Protein AF-A6R128-F1 (afdb_monomer)

Sequence (439 aa):
MATPALLVVETSCLNAEKTLAAQFGSRGSWEQNLNLPLNFLGLQFQNGNSRIRGEGKTRGGIAIGKITCQGYKNKSSSSFSKSVNTECDLEENSDDEFLASRLLFLATYDTDLDFDKLIDNNNLGEYINNHIYRHSKRFSKARKKKLDQMDELALSETLKLMFNITNFYPHRVDAFSPSIPHILKILSRIEIPTPPLQAPVNYLINSLLNLDLEAKKSKHFGTNPLFPKFDQNCNVDKLINILDQAVAMHKPQHLESLAVPLLTLLRKIYSFAPEGPKKYMEWLLLPEDNDHDLPIGKSNTLSSRLLRLSTSPVAPSLREGISALMFELSGSDATDFVRNVGYGFAAGFLMSHDMPVPETAKEAFSTSAGGLDPNLNPITGQRWDAEPQDGGPEMTEEEKEREAERLFILFERLKATGVVDVENPVSAALQTGRFEELG

Mean predicted aligned error: 15.82 Å

Radius of gyration: 28.67 Å; Cα contacts (8 Å, |Δi|>4): 404; chains: 1; bounding box: 63×45×94 Å

pLDDT: mean 70.91, std 24.94, range [20.45, 95.81]

Structure (mmCIF, N/CA/C/O backbone):
data_AF-A6R128-F1
#
_entry.id   AF-A6R128-F1
#
loop_
_atom_site.group_PDB
_atom_site.id
_atom_site.type_symbol
_atom_site.label_atom_id
_atom_site.label_alt_id
_atom_site.label_comp_id
_atom_site.label_asym_id
_atom_site.label_entity_id
_atom_site.label_seq_id
_atom_site.pdbx_PDB_ins_code
_atom_site.Cartn_x
_atom_site.Cartn_y
_atom_site.Cartn_z
_atom_site.occupancy
_atom_site.B_iso_or_equiv
_atom_site.auth_seq_id
_atom_site.auth_comp_id
_atom_site.auth_asym_id
_atom_site.auth_atom_id
_atom_site.pdbx_PDB_model_num
ATOM 1 N N . MET A 1 1 ? 6.006 27.280 30.239 1.00 28.73 1 MET A N 1
ATOM 2 C CA . MET A 1 1 ? 6.892 26.680 31.258 1.00 28.73 1 MET A CA 1
ATOM 3 C C . MET A 1 1 ? 6.435 25.246 31.445 1.00 28.73 1 MET A C 1
ATOM 5 O O . MET A 1 1 ? 5.421 25.035 32.094 1.00 28.73 1 MET A O 1
ATOM 9 N N . ALA A 1 2 ? 7.081 24.293 30.773 1.00 24.48 2 ALA A N 1
ATOM 10 C CA . ALA A 1 2 ? 6.751 22.877 30.918 1.00 24.48 2 ALA A CA 1
ATOM 11 C C . ALA A 1 2 ? 7.174 22.403 32.317 1.00 24.48 2 ALA A C 1
ATOM 13 O O . ALA A 1 2 ? 8.259 22.744 32.790 1.00 24.48 2 ALA A O 1
ATOM 14 N N . THR A 1 3 ? 6.291 21.681 32.999 1.00 24.94 3 THR A N 1
ATOM 15 C CA . THR A 1 3 ? 6.514 21.148 34.343 1.00 24.94 3 THR A CA 1
ATOM 16 C C . THR A 1 3 ? 7.630 20.090 34.334 1.00 24.94 3 THR A C 1
ATOM 18 O O . THR A 1 3 ? 7.684 19.255 33.430 1.00 24.94 3 THR A O 1
ATOM 21 N N . PRO A 1 4 ? 8.514 20.064 35.350 1.00 25.48 4 PRO A N 1
ATOM 22 C CA . PRO A 1 4 ? 9.681 19.174 35.391 1.00 25.48 4 PRO A CA 1
ATOM 23 C C . PRO A 1 4 ? 9.334 17.675 35.461 1.00 25.48 4 PRO A C 1
ATOM 25 O O . PRO A 1 4 ? 10.193 16.846 35.189 1.00 25.48 4 PRO A O 1
ATOM 28 N N . ALA A 1 5 ? 8.083 17.310 35.766 1.00 25.89 5 ALA A N 1
ATOM 29 C CA . ALA A 1 5 ? 7.621 15.920 35.767 1.00 25.89 5 ALA A CA 1
ATOM 30 C C . ALA A 1 5 ? 7.461 15.331 34.350 1.00 25.89 5 ALA A C 1
ATOM 32 O O . ALA A 1 5 ? 7.776 14.162 34.149 1.00 25.89 5 ALA A O 1
ATOM 33 N N . LEU A 1 6 ? 7.042 16.135 33.362 1.00 25.77 6 LEU A N 1
ATOM 34 C CA . LEU A 1 6 ? 6.863 15.676 31.975 1.00 25.77 6 LEU A CA 1
ATOM 35 C C . LEU A 1 6 ? 8.216 15.341 31.322 1.00 25.77 6 LEU A C 1
ATOM 37 O O . LEU A 1 6 ? 8.382 14.289 30.713 1.00 25.77 6 LEU A O 1
ATOM 41 N N . LEU A 1 7 ? 9.215 16.195 31.568 1.00 23.88 7 LEU A N 1
ATOM 42 C CA . LEU A 1 7 ? 10.594 16.042 31.089 1.00 23.88 7 LEU A CA 1
ATOM 43 C C . LEU A 1 7 ? 11.287 14.791 31.646 1.00 23.88 7 LEU A C 1
ATOM 45 O O . LEU A 1 7 ? 12.088 14.168 30.949 1.00 23.88 7 LEU A O 1
ATOM 49 N N . VAL A 1 8 ? 10.985 14.410 32.892 1.00 24.98 8 VAL A N 1
ATOM 50 C CA . VAL A 1 8 ? 11.565 13.221 33.542 1.00 24.98 8 VAL A CA 1
ATOM 51 C C . VAL A 1 8 ? 10.933 11.930 33.011 1.00 24.98 8 VAL A C 1
ATOM 53 O O . VAL A 1 8 ? 11.635 10.928 32.860 1.00 24.98 8 VAL A O 1
ATOM 56 N N . VAL A 1 9 ? 9.640 11.945 32.670 1.00 27.66 9 VAL A N 1
ATOM 57 C CA . VAL A 1 9 ? 8.961 10.800 32.036 1.00 27.66 9 VAL A CA 1
ATOM 58 C C . VAL A 1 9 ? 9.453 10.614 30.598 1.00 27.66 9 VAL A C 1
ATOM 60 O O . VAL A 1 9 ? 9.838 9.503 30.238 1.00 27.66 9 VAL A O 1
ATOM 63 N N . GLU A 1 10 ? 9.566 11.692 29.814 1.00 27.98 10 GLU A N 1
ATOM 64 C CA . GLU A 1 10 ? 10.099 11.638 28.443 1.00 27.98 10 GLU A CA 1
ATOM 65 C C . GLU A 1 10 ? 11.535 11.098 28.391 1.00 27.98 10 GLU A C 1
ATOM 67 O O . GLU A 1 10 ? 11.833 10.212 27.591 1.00 27.98 10 GLU A O 1
ATOM 72 N N . THR A 1 11 ? 12.428 11.559 29.275 1.00 25.31 11 THR A N 1
ATOM 73 C CA . THR A 1 11 ? 13.827 11.080 29.308 1.00 25.31 11 THR A CA 1
ATOM 74 C C . THR A 1 11 ? 13.965 9.640 29.801 1.00 25.31 11 THR A C 1
ATOM 76 O O . THR A 1 11 ? 14.841 8.911 29.328 1.00 25.31 11 THR A O 1
ATOM 79 N N . SER A 1 12 ? 13.092 9.196 30.708 1.00 26.31 12 SER A N 1
ATOM 80 C CA . SER A 1 12 ? 13.072 7.808 31.186 1.00 26.31 12 SER A CA 1
ATOM 81 C C . SER A 1 12 ? 12.550 6.847 30.110 1.00 26.31 12 SER A C 1
ATOM 83 O O . SER A 1 12 ? 13.126 5.776 29.912 1.00 26.31 12 SER A O 1
ATOM 85 N N . CYS A 1 13 ? 11.520 7.252 29.359 1.00 28.39 13 CYS A N 1
ATOM 86 C CA . CYS A 1 13 ? 10.972 6.489 28.236 1.00 28.39 13 CYS A CA 1
ATOM 87 C C . CYS A 1 13 ? 11.950 6.400 27.058 1.00 28.39 13 CYS A C 1
ATOM 89 O O . CYS A 1 13 ? 12.150 5.309 26.529 1.00 28.39 13 CYS A O 1
ATOM 91 N N . LEU A 1 14 ? 12.650 7.491 26.719 1.00 29.50 14 LEU A N 1
ATOM 92 C CA . LEU A 1 14 ? 13.664 7.483 25.656 1.00 29.50 14 LEU A CA 1
ATOM 93 C C . LEU A 1 14 ? 14.822 6.516 25.961 1.00 29.50 14 LEU A C 1
ATOM 95 O O . LEU A 1 14 ? 15.385 5.890 25.062 1.00 29.50 14 LEU A O 1
ATOM 99 N N . ASN A 1 15 ? 15.198 6.393 27.237 1.00 27.67 15 ASN A N 1
ATOM 100 C CA . ASN A 1 15 ? 16.240 5.462 27.671 1.00 27.67 15 ASN A CA 1
ATOM 101 C C . ASN A 1 15 ? 15.760 4.003 27.657 1.00 27.67 15 ASN A C 1
ATOM 103 O O . ASN A 1 15 ? 16.550 3.117 27.327 1.00 27.67 15 ASN A O 1
ATOM 107 N N . ALA A 1 16 ? 14.482 3.741 27.946 1.00 31.11 16 ALA A N 1
ATOM 108 C CA . ALA A 1 16 ? 13.889 2.410 27.813 1.00 31.11 16 ALA A CA 1
ATOM 109 C C . ALA A 1 16 ? 13.797 1.971 26.339 1.00 31.11 16 ALA A C 1
ATOM 111 O O . ALA A 1 16 ? 14.206 0.858 26.012 1.00 31.11 16 ALA A O 1
ATOM 112 N N . GLU A 1 17 ? 13.376 2.864 25.437 1.00 33.59 17 GLU A N 1
ATOM 113 C CA . GLU A 1 17 ? 13.313 2.606 23.988 1.00 33.59 17 GLU A CA 1
ATOM 114 C C . GLU A 1 17 ? 14.705 2.342 23.386 1.00 33.59 17 GLU A C 1
ATOM 116 O O . GLU A 1 17 ? 14.877 1.398 22.614 1.00 33.59 17 GLU A O 1
ATOM 121 N N . LYS A 1 18 ? 15.739 3.088 23.807 1.00 33.41 18 LYS A N 1
ATOM 122 C CA . LYS A 1 18 ? 17.136 2.827 23.404 1.00 33.41 18 LYS A CA 1
ATOM 123 C C . LYS A 1 18 ? 17.682 1.499 23.935 1.00 33.41 18 LYS A C 1
ATOM 125 O O . LYS A 1 18 ? 18.452 0.838 23.243 1.00 33.41 18 LYS A O 1
ATOM 130 N N . THR A 1 19 ? 17.294 1.107 25.149 1.00 31.73 19 THR A N 1
ATOM 131 C CA . THR A 1 19 ? 17.740 -0.152 25.771 1.00 31.73 19 THR A CA 1
ATOM 132 C C . THR A 1 19 ? 17.077 -1.363 25.108 1.00 31.73 19 THR A C 1
ATOM 134 O O . THR A 1 19 ? 17.749 -2.362 24.854 1.00 31.73 19 THR A O 1
ATOM 137 N N . LEU A 1 20 ? 15.796 -1.246 24.746 1.00 34.72 20 LEU A N 1
ATOM 138 C CA . LEU A 1 20 ? 15.064 -2.251 23.974 1.00 34.72 20 LEU A CA 1
ATOM 139 C C . LEU A 1 20 ? 15.646 -2.395 22.561 1.00 34.72 20 LEU A C 1
ATOM 141 O O . LEU A 1 20 ? 15.993 -3.503 22.160 1.00 34.72 20 LEU A O 1
ATOM 145 N N . ALA A 1 21 ? 15.885 -1.292 21.842 1.00 35.59 21 ALA A N 1
ATOM 146 C CA . ALA A 1 21 ? 16.513 -1.326 20.516 1.00 35.59 21 ALA A CA 1
ATOM 147 C C . ALA A 1 21 ? 17.916 -1.970 20.519 1.00 35.59 21 ALA A C 1
ATOM 149 O O . ALA A 1 21 ? 18.265 -2.705 19.594 1.00 35.59 21 ALA A O 1
ATOM 150 N N . ALA A 1 22 ? 18.705 -1.759 21.580 1.00 32.47 22 ALA A N 1
ATOM 151 C CA . ALA A 1 22 ? 20.011 -2.400 21.751 1.00 32.47 22 ALA A CA 1
ATOM 152 C C . ALA A 1 22 ? 19.918 -3.914 22.036 1.00 32.47 22 ALA A C 1
ATOM 154 O O . ALA A 1 22 ? 20.815 -4.663 21.648 1.00 32.47 22 ALA A O 1
ATOM 155 N N . GLN A 1 23 ? 18.844 -4.384 22.683 1.00 32.78 23 GLN A N 1
ATOM 156 C CA . GLN A 1 23 ? 18.596 -5.816 22.891 1.00 32.78 23 GLN A CA 1
ATOM 157 C C . GLN A 1 23 ? 18.095 -6.517 21.618 1.00 32.78 23 GLN A C 1
ATOM 159 O O . GLN A 1 23 ? 18.513 -7.646 21.352 1.00 32.78 23 GLN A O 1
ATOM 164 N N . PHE A 1 24 ? 17.283 -5.843 20.795 1.00 36.78 24 PHE A N 1
ATOM 165 C CA . PHE A 1 24 ? 16.797 -6.382 19.516 1.00 36.78 24 PHE A CA 1
ATOM 166 C C . PHE A 1 24 ? 17.908 -6.565 18.470 1.00 36.78 24 PHE A C 1
ATOM 168 O O . PHE A 1 24 ? 17.857 -7.516 17.697 1.00 36.78 24 PHE A O 1
ATOM 175 N N . GLY A 1 25 ? 18.964 -5.744 18.494 1.00 32.34 25 GLY A N 1
ATOM 176 C CA . GLY A 1 25 ? 20.127 -5.915 17.611 1.00 32.34 25 GLY A CA 1
ATOM 177 C C . GLY A 1 25 ? 20.997 -7.151 17.899 1.00 32.34 25 GLY A C 1
ATOM 178 O O . GLY A 1 25 ? 21.885 -7.458 17.111 1.00 32.34 25 GLY A O 1
ATOM 179 N N . SER A 1 26 ? 20.772 -7.861 19.013 1.00 32.38 26 SER A N 1
ATOM 180 C CA . SER A 1 26 ? 21.673 -8.921 19.504 1.00 32.38 26 SER A CA 1
ATOM 181 C C . SER A 1 26 ? 21.078 -10.340 19.453 1.00 32.38 26 SER A C 1
ATOM 183 O O . SER A 1 26 ? 21.751 -11.309 19.802 1.00 32.38 26 SER A O 1
ATOM 185 N N . ARG A 1 27 ? 19.825 -10.511 19.006 1.00 29.50 27 ARG A N 1
ATOM 186 C CA . ARG A 1 27 ? 19.181 -11.833 18.882 1.00 29.50 27 ARG A CA 1
ATOM 187 C C . ARG A 1 27 ? 18.685 -12.080 17.458 1.00 29.50 27 ARG A C 1
ATOM 189 O O . ARG A 1 27 ? 17.512 -11.901 17.155 1.00 29.50 27 ARG A O 1
ATOM 196 N N . GLY A 1 28 ? 19.595 -12.529 16.596 1.00 30.67 28 GLY A N 1
ATOM 197 C CA . GLY A 1 28 ? 19.246 -13.102 15.297 1.00 30.67 28 GLY A CA 1
ATOM 198 C C . GLY A 1 28 ? 18.570 -14.458 15.484 1.00 30.67 28 GLY A C 1
ATOM 199 O O . GLY A 1 28 ? 19.229 -15.390 15.930 1.00 30.67 28 GLY A O 1
ATOM 200 N N . SER A 1 29 ? 17.263 -14.542 15.212 1.00 25.16 29 SER A N 1
ATOM 201 C CA . SER A 1 29 ? 16.535 -15.785 14.887 1.00 25.16 29 SER A CA 1
ATOM 202 C C . SER A 1 29 ? 15.031 -15.520 14.666 1.00 25.16 29 SER A C 1
ATOM 204 O O . SER A 1 29 ? 14.210 -16.180 15.290 1.00 25.16 29 SER A O 1
ATOM 206 N N . TRP A 1 30 ? 14.635 -14.571 13.809 1.00 27.30 30 TRP A N 1
ATOM 207 C CA . TRP A 1 30 ? 13.230 -14.436 13.369 1.00 27.30 30 TRP A CA 1
ATOM 208 C C . TRP A 1 30 ? 13.165 -13.852 11.947 1.00 27.30 30 TRP A C 1
ATOM 210 O O . TRP A 1 30 ? 12.734 -12.725 11.752 1.00 27.30 30 TRP A O 1
ATOM 220 N N . GLU A 1 31 ? 13.637 -14.611 10.953 1.00 26.27 31 GLU A N 1
ATOM 221 C CA . GLU A 1 31 ? 13.641 -14.211 9.529 1.00 26.27 31 GLU A CA 1
ATOM 222 C C . GLU A 1 31 ? 12.598 -14.944 8.662 1.00 26.27 31 GLU A C 1
ATOM 224 O O . GLU A 1 31 ? 12.635 -14.819 7.444 1.00 26.27 31 GLU A O 1
ATOM 229 N N . GLN A 1 32 ? 11.653 -15.712 9.224 1.00 26.89 32 GLN A N 1
ATOM 230 C CA . GLN A 1 32 ? 10.833 -16.612 8.388 1.00 26.89 32 GLN A CA 1
ATOM 231 C C . GLN A 1 32 ? 9.315 -16.439 8.378 1.00 26.89 32 GLN A C 1
ATOM 233 O O . GLN A 1 32 ? 8.672 -17.187 7.657 1.00 26.89 32 GLN A O 1
ATOM 238 N N . ASN A 1 33 ? 8.706 -15.452 9.038 1.00 24.78 33 ASN A N 1
ATOM 239 C CA . ASN A 1 33 ? 7.293 -15.143 8.770 1.00 24.78 33 ASN A CA 1
ATOM 240 C C . ASN A 1 33 ? 7.016 -13.648 8.983 1.00 24.78 33 ASN A C 1
ATOM 242 O O . ASN A 1 33 ? 7.083 -13.169 10.109 1.00 24.78 33 ASN A O 1
ATOM 246 N N . LEU A 1 34 ? 6.693 -12.953 7.883 1.00 29.05 34 LEU A N 1
ATOM 247 C CA . LEU A 1 34 ? 6.362 -11.522 7.759 1.00 29.05 34 LEU A CA 1
ATOM 248 C C . LEU A 1 34 ? 7.532 -10.547 8.020 1.00 29.05 34 LEU A C 1
ATOM 250 O O . LEU A 1 34 ? 7.770 -10.100 9.138 1.00 29.05 34 LEU A O 1
ATOM 254 N N . ASN A 1 35 ? 8.209 -10.149 6.934 1.00 27.20 35 ASN A N 1
ATOM 255 C CA . ASN A 1 35 ? 9.138 -9.011 6.874 1.00 27.20 35 ASN A CA 1
ATOM 256 C C . ASN A 1 35 ? 8.401 -7.686 7.172 1.00 27.20 35 ASN A C 1
ATOM 258 O O . ASN A 1 35 ? 7.983 -6.972 6.261 1.00 27.20 35 ASN A O 1
ATOM 262 N N . LEU A 1 36 ? 8.233 -7.347 8.452 1.00 33.31 36 LEU A N 1
ATOM 263 C CA . LEU A 1 36 ? 7.831 -6.011 8.902 1.00 33.31 36 LEU A CA 1
ATOM 264 C C . LEU A 1 36 ? 9.072 -5.264 9.426 1.00 33.31 36 LEU A C 1
ATOM 266 O O . LEU A 1 36 ? 9.767 -5.786 10.298 1.00 33.31 36 LEU A O 1
ATOM 270 N N . PRO A 1 37 ? 9.387 -4.053 8.927 1.00 31.30 37 PRO A N 1
ATOM 271 C CA . PRO A 1 37 ? 10.590 -3.343 9.342 1.00 31.30 37 PRO A CA 1
ATOM 272 C C . PRO A 1 37 ? 10.504 -2.869 10.804 1.00 31.30 37 PRO A C 1
ATOM 274 O O . PRO A 1 37 ? 9.494 -2.320 11.244 1.00 31.30 37 PRO A O 1
ATOM 277 N N . LEU A 1 38 ? 11.630 -2.992 11.518 1.00 31.52 38 LEU A N 1
ATOM 278 C CA . LEU A 1 38 ? 11.918 -2.562 12.904 1.00 31.52 38 LEU A CA 1
ATOM 279 C C . LEU A 1 38 ? 11.639 -1.071 13.227 1.00 31.52 38 LEU A C 1
ATOM 281 O O . LEU A 1 38 ? 11.854 -0.624 14.354 1.00 31.52 38 LEU A O 1
ATOM 285 N N . ASN A 1 39 ? 11.118 -0.287 12.280 1.00 37.28 39 ASN A N 1
ATOM 286 C CA . ASN A 1 39 ? 10.825 1.141 12.445 1.00 37.28 39 ASN A CA 1
ATOM 287 C C . ASN A 1 39 ? 9.530 1.440 13.218 1.00 37.28 39 ASN A C 1
ATOM 289 O O . ASN A 1 39 ? 9.196 2.607 13.419 1.00 37.28 39 ASN A O 1
ATOM 293 N N . PHE A 1 40 ? 8.852 0.412 13.741 1.00 35.41 40 PHE A N 1
ATOM 294 C CA . PHE A 1 40 ? 7.730 0.559 14.678 1.00 35.41 40 PHE A CA 1
ATOM 295 C C . PHE A 1 40 ? 8.107 1.331 15.966 1.00 35.41 40 PHE A C 1
ATOM 297 O O . PHE A 1 40 ? 7.228 1.824 16.668 1.00 35.41 40 PHE A O 1
ATOM 304 N N . LEU A 1 41 ? 9.409 1.484 16.248 1.00 32.06 41 LEU A N 1
ATOM 305 C CA . LEU A 1 41 ? 9.954 2.159 17.433 1.00 32.06 41 LEU A CA 1
ATOM 306 C C . LEU A 1 41 ? 10.404 3.620 17.222 1.00 32.06 41 LEU A C 1
ATOM 308 O O . LEU A 1 41 ? 10.881 4.231 18.169 1.00 32.06 41 LEU A O 1
ATOM 312 N N . GLY A 1 42 ? 10.272 4.218 16.030 1.00 27.17 42 GLY A N 1
ATOM 313 C CA . GLY A 1 42 ? 10.522 5.663 15.852 1.00 27.17 42 GLY A CA 1
ATOM 314 C C . GLY A 1 42 ? 11.944 6.161 16.184 1.00 27.17 42 GLY A C 1
ATOM 315 O O . GLY A 1 42 ? 12.126 7.339 16.483 1.00 27.17 42 GLY A O 1
ATOM 316 N N . LEU A 1 43 ? 12.970 5.307 16.129 1.00 26.19 43 LEU A N 1
ATOM 317 C CA . LEU A 1 43 ? 14.351 5.689 16.452 1.00 26.19 43 LEU A CA 1
ATOM 318 C C . LEU A 1 43 ? 15.136 6.097 15.191 1.00 26.19 43 LEU A C 1
ATOM 320 O O . LEU A 1 43 ? 15.704 5.255 14.501 1.00 26.19 43 LEU A O 1
ATOM 324 N N . GLN A 1 44 ? 15.233 7.402 14.908 1.00 24.20 44 GLN A N 1
ATOM 325 C CA . GLN A 1 44 ? 16.277 7.943 14.024 1.00 24.20 44 GLN A CA 1
ATOM 326 C C . GLN A 1 44 ? 17.576 8.136 14.824 1.00 24.20 44 GLN A C 1
ATOM 328 O O . GLN A 1 44 ? 17.693 9.059 15.630 1.00 24.20 44 GLN A O 1
ATOM 333 N N . PHE A 1 45 ? 18.580 7.285 14.599 1.00 23.44 45 PHE A N 1
ATOM 334 C CA . PHE A 1 45 ? 19.926 7.489 15.144 1.00 23.44 45 PHE A CA 1
ATOM 335 C C . PHE A 1 45 ? 20.723 8.459 14.255 1.00 23.44 45 PHE A C 1
ATOM 337 O O . PHE A 1 45 ? 21.092 8.123 13.132 1.00 23.44 45 PHE A O 1
ATOM 344 N N . GLN A 1 46 ? 21.036 9.657 14.763 1.00 23.77 46 GLN A N 1
ATOM 345 C CA . GLN A 1 46 ? 22.120 10.486 14.226 1.00 23.77 46 GLN A CA 1
ATOM 346 C C . GLN A 1 46 ? 23.435 10.102 14.916 1.00 23.77 46 GLN A C 1
ATOM 348 O O . GLN A 1 46 ? 23.574 10.237 16.132 1.00 23.77 46 GLN A O 1
ATOM 353 N N . ASN A 1 47 ? 24.410 9.625 14.139 1.00 23.59 47 ASN A N 1
ATOM 354 C CA . ASN A 1 47 ? 25.757 9.322 14.622 1.00 23.59 47 ASN A CA 1
ATOM 355 C C . ASN A 1 47 ? 26.518 10.620 14.941 1.00 23.59 47 ASN A C 1
ATOM 357 O O . ASN A 1 47 ? 27.119 11.237 14.065 1.00 23.59 47 ASN A O 1
ATOM 361 N N . GLY A 1 48 ? 26.498 11.020 16.213 1.00 23.58 48 GLY A N 1
ATOM 362 C CA . GLY A 1 48 ? 27.328 12.083 16.774 1.00 23.58 48 GLY A CA 1
ATOM 363 C C . GLY A 1 48 ? 28.398 11.495 17.689 1.00 23.58 48 GLY A C 1
ATOM 364 O O . GLY A 1 48 ? 28.109 11.028 18.785 1.00 23.58 48 GLY A O 1
ATOM 365 N N . ASN A 1 49 ? 29.637 11.503 17.214 1.00 26.23 49 ASN A N 1
ATOM 366 C CA . ASN A 1 49 ? 30.820 10.978 17.883 1.00 26.23 49 ASN A CA 1
ATOM 367 C C . ASN A 1 49 ? 31.178 11.845 19.110 1.00 26.23 49 ASN A C 1
ATOM 369 O O . ASN A 1 49 ? 31.657 12.967 18.948 1.00 26.23 49 ASN A O 1
ATOM 373 N N . SER A 1 50 ? 30.990 11.352 20.337 1.00 24.20 50 SER A N 1
ATOM 374 C CA . SER A 1 50 ? 31.621 11.951 21.520 1.00 24.20 50 SER A CA 1
ATOM 375 C C . SER A 1 50 ? 32.021 10.893 22.551 1.00 24.20 50 SER A C 1
ATOM 377 O O . SER A 1 50 ? 31.242 10.104 23.076 1.00 24.20 50 SER A O 1
ATOM 379 N N . ARG A 1 51 ? 33.332 10.866 22.771 1.00 21.78 51 ARG A N 1
ATOM 380 C CA . ARG A 1 51 ? 34.116 9.933 23.574 1.00 21.78 51 ARG A CA 1
ATOM 381 C C . ARG A 1 51 ? 34.157 10.448 25.012 1.00 21.78 51 ARG A C 1
ATOM 383 O O . ARG A 1 51 ? 34.663 11.545 25.227 1.00 21.78 51 ARG A O 1
ATOM 390 N N . ILE A 1 52 ? 33.721 9.658 25.994 1.00 23.23 52 ILE A N 1
ATOM 391 C CA . ILE A 1 52 ? 34.053 9.895 27.409 1.00 23.23 52 ILE A CA 1
ATOM 392 C C . ILE A 1 52 ? 34.692 8.629 27.987 1.00 23.23 52 ILE A C 1
ATOM 394 O O . ILE A 1 52 ? 34.107 7.550 27.990 1.00 23.23 52 ILE A O 1
ATOM 398 N N . ARG A 1 53 ? 35.948 8.789 28.417 1.00 20.45 53 ARG A N 1
ATOM 399 C CA . ARG A 1 53 ? 36.776 7.828 29.157 1.00 20.45 53 ARG A CA 1
ATOM 400 C C . ARG A 1 53 ? 36.371 7.818 30.634 1.00 20.45 53 ARG A C 1
ATOM 402 O O . ARG A 1 53 ? 36.201 8.884 31.216 1.00 20.45 53 ARG A O 1
ATOM 409 N N . GLY A 1 54 ? 36.370 6.636 31.244 1.00 22.95 54 GLY A N 1
ATOM 410 C CA . GLY A 1 54 ? 36.368 6.438 32.694 1.00 22.95 54 GLY A CA 1
ATOM 411 C C . GLY A 1 54 ? 36.670 4.977 33.024 1.00 22.95 54 GLY A C 1
ATOM 412 O O . GLY A 1 54 ? 35.862 4.100 32.744 1.00 22.95 54 GLY A O 1
ATOM 413 N N . GLU A 1 55 ? 37.873 4.727 33.533 1.00 22.81 55 GLU A N 1
ATOM 414 C CA . GLU A 1 55 ? 38.444 3.422 33.883 1.00 22.81 55 GLU A CA 1
ATOM 415 C C . GLU A 1 55 ? 37.786 2.798 35.129 1.00 22.81 55 GLU A C 1
ATOM 417 O O . GLU A 1 55 ? 37.452 3.503 36.079 1.00 22.81 55 GLU A O 1
ATOM 422 N N . GLY A 1 56 ? 37.669 1.464 35.176 1.00 24.38 56 GLY A N 1
ATOM 423 C CA . GLY A 1 56 ? 37.262 0.738 36.386 1.00 24.38 56 GLY A CA 1
ATOM 424 C C . GLY A 1 56 ? 37.084 -0.767 36.166 1.00 24.38 56 GLY A C 1
ATOM 425 O O . GLY A 1 56 ? 36.297 -1.190 35.331 1.00 24.38 56 GLY A O 1
ATOM 426 N N . LYS A 1 57 ? 37.856 -1.570 36.904 1.00 23.25 57 LYS A N 1
ATOM 427 C CA . LYS A 1 57 ? 38.029 -3.031 36.792 1.00 23.25 57 LYS A CA 1
ATOM 428 C C . LYS A 1 57 ? 36.751 -3.869 36.981 1.00 23.25 57 LYS A C 1
ATOM 430 O O . LYS A 1 57 ? 35.825 -3.514 37.697 1.00 23.25 57 LYS A O 1
ATOM 435 N N . THR A 1 58 ? 36.802 -5.052 36.376 1.00 33.94 58 THR A N 1
ATOM 436 C CA . THR A 1 58 ? 35.830 -6.151 36.324 1.00 33.94 58 THR A CA 1
ATOM 437 C C . THR A 1 58 ? 35.447 -6.776 37.674 1.00 33.94 58 THR A C 1
ATOM 439 O O . THR A 1 58 ? 36.312 -7.240 38.413 1.00 33.94 58 THR A O 1
ATOM 442 N N . ARG A 1 59 ? 34.130 -6.891 37.921 1.00 28.53 59 ARG A N 1
ATOM 443 C CA . ARG A 1 59 ? 33.358 -8.058 38.429 1.00 28.53 59 ARG A CA 1
ATOM 444 C C . ARG A 1 59 ? 32.025 -7.562 39.007 1.00 28.53 59 ARG A C 1
ATOM 446 O O . ARG A 1 59 ? 32.025 -6.822 39.981 1.00 28.53 59 ARG A O 1
ATOM 453 N N . GLY A 1 60 ? 30.900 -8.020 38.465 1.00 23.16 60 GLY A N 1
ATOM 454 C CA . GLY A 1 60 ? 29.592 -7.802 39.087 1.00 23.16 60 GLY A CA 1
ATOM 455 C C . GLY A 1 60 ? 28.448 -8.073 38.123 1.00 23.16 60 GLY A C 1
ATOM 456 O O . GLY A 1 60 ? 28.341 -7.405 37.100 1.00 23.16 60 GLY A O 1
ATOM 457 N N . GLY A 1 61 ? 27.609 -9.061 38.442 1.00 26.92 61 GLY A N 1
ATOM 458 C CA . GLY A 1 61 ? 26.322 -9.235 37.779 1.00 26.92 61 GLY A CA 1
ATOM 459 C C . GLY A 1 61 ? 25.520 -7.943 37.894 1.00 26.92 61 GLY A C 1
ATOM 460 O O . GLY A 1 61 ? 25.382 -7.388 38.984 1.00 26.92 61 GLY A O 1
ATOM 461 N N . ILE A 1 62 ? 25.034 -7.439 36.764 1.00 22.67 62 ILE A N 1
ATOM 462 C CA . ILE A 1 62 ? 24.207 -6.239 36.743 1.00 22.67 62 ILE A CA 1
ATOM 463 C C . ILE A 1 62 ? 22.787 -6.684 37.075 1.00 22.67 62 ILE A C 1
ATOM 465 O O . ILE A 1 62 ? 22.109 -7.330 36.278 1.00 22.67 62 ILE A O 1
ATOM 469 N N . ALA A 1 63 ? 22.380 -6.378 38.304 1.00 22.28 63 ALA A N 1
ATOM 470 C CA . ALA A 1 63 ? 21.009 -6.480 38.758 1.00 22.28 63 ALA A CA 1
ATOM 471 C C . ALA A 1 63 ? 20.110 -5.662 37.822 1.00 22.28 63 ALA A C 1
ATOM 473 O O . ALA A 1 63 ? 20.294 -4.454 37.673 1.00 22.28 63 ALA A O 1
ATOM 474 N N . ILE A 1 64 ? 19.126 -6.322 37.211 1.00 24.17 64 ILE A N 1
ATOM 475 C CA . ILE A 1 64 ? 18.005 -5.645 36.563 1.00 24.17 64 ILE A CA 1
ATOM 476 C C . ILE A 1 64 ? 17.234 -4.962 37.693 1.00 24.17 64 ILE A C 1
ATOM 478 O O . ILE A 1 64 ? 16.538 -5.608 38.480 1.00 24.17 64 ILE A O 1
ATOM 482 N N . GLY A 1 65 ? 17.460 -3.659 37.842 1.00 21.34 65 GLY A N 1
ATOM 483 C CA . GLY A 1 65 ? 16.772 -2.836 38.820 1.00 21.34 65 GLY A CA 1
ATOM 484 C C . GLY A 1 65 ? 15.272 -2.927 38.581 1.00 21.34 65 GLY A C 1
ATOM 485 O O . GLY A 1 65 ? 14.784 -2.556 37.516 1.00 21.34 65 GLY A O 1
ATOM 486 N N . LYS A 1 66 ? 14.544 -3.430 39.583 1.00 21.50 66 LYS A N 1
ATOM 487 C CA . LYS A 1 66 ? 13.093 -3.277 39.678 1.00 21.50 66 LYS A CA 1
ATOM 488 C C . LYS A 1 66 ? 12.761 -1.809 39.426 1.00 21.50 66 LYS A C 1
ATOM 490 O O . LYS A 1 66 ? 13.151 -0.953 40.219 1.00 21.50 66 LYS A O 1
ATOM 495 N N . ILE A 1 67 ? 11.998 -1.533 38.374 1.00 24.52 67 ILE A N 1
ATOM 496 C CA . ILE A 1 67 ? 11.266 -0.277 38.254 1.00 24.52 67 ILE A CA 1
ATOM 497 C C . ILE A 1 67 ? 10.172 -0.338 39.322 1.00 24.52 67 ILE A C 1
ATOM 499 O O . ILE A 1 67 ? 9.058 -0.798 39.095 1.00 24.52 67 ILE A O 1
ATOM 503 N N . THR A 1 68 ? 10.514 0.037 40.552 1.00 20.97 68 THR A N 1
ATOM 504 C CA . THR A 1 68 ? 9.516 0.350 41.566 1.00 20.97 68 THR A CA 1
ATOM 505 C C . THR A 1 68 ? 8.993 1.741 41.259 1.00 20.97 68 THR A C 1
ATOM 507 O O . THR A 1 68 ? 9.627 2.733 41.613 1.00 20.97 68 THR A O 1
ATOM 510 N N . CYS A 1 69 ? 7.827 1.818 40.616 1.00 24.20 69 CYS A N 1
ATOM 511 C CA . CYS A 1 69 ? 7.000 3.017 40.640 1.00 24.20 69 CYS A CA 1
ATOM 512 C C . CYS A 1 69 ? 6.633 3.300 42.103 1.00 24.20 69 CYS A C 1
ATOM 514 O O . CYS A 1 69 ? 5.713 2.705 42.669 1.00 24.20 69 CYS A O 1
ATOM 516 N N . GLN A 1 70 ? 7.407 4.171 42.745 1.00 24.34 70 GLN A N 1
ATOM 517 C CA . GLN A 1 70 ? 7.164 4.654 44.099 1.00 24.34 70 GLN A CA 1
ATOM 518 C C . GLN A 1 70 ? 5.924 5.558 44.064 1.00 24.34 70 GLN A C 1
ATOM 520 O O . GLN A 1 70 ? 6.006 6.770 43.925 1.00 24.34 70 GLN A O 1
ATOM 525 N N . GLY A 1 71 ? 4.753 4.922 44.107 1.00 26.91 71 GLY A N 1
ATOM 526 C CA . GLY A 1 71 ? 3.448 5.580 44.045 1.00 26.91 71 GLY A CA 1
ATOM 527 C C . GLY A 1 71 ? 2.265 4.610 44.035 1.00 26.91 71 GLY A C 1
ATOM 528 O O . GLY A 1 71 ? 1.223 4.930 44.591 1.00 26.91 71 GLY A O 1
ATOM 529 N N . TYR A 1 72 ? 2.438 3.385 43.529 1.00 25.95 72 TYR A N 1
ATOM 530 C CA . TYR A 1 72 ? 1.404 2.345 43.574 1.00 25.95 72 TYR A CA 1
ATOM 531 C C . TYR A 1 72 ? 1.957 1.093 44.258 1.00 25.95 72 TYR A C 1
ATOM 533 O O . TYR A 1 72 ? 2.565 0.222 43.641 1.00 25.95 72 TYR A O 1
ATOM 541 N N . LYS A 1 73 ? 1.778 1.015 45.582 1.00 24.83 73 LYS A N 1
ATOM 542 C CA . LYS A 1 73 ? 2.071 -0.201 46.351 1.00 24.83 73 LYS A CA 1
ATOM 543 C C . LYS A 1 73 ? 1.163 -1.339 45.870 1.00 24.83 73 LYS A C 1
ATOM 545 O O . LYS A 1 73 ? -0.054 -1.197 45.916 1.00 24.83 73 LYS A O 1
ATOM 550 N N . ASN A 1 74 ? 1.791 -2.444 45.458 1.00 29.06 74 ASN A N 1
ATOM 551 C CA . ASN A 1 74 ? 1.273 -3.813 45.344 1.00 29.06 74 ASN A CA 1
ATOM 552 C C . ASN A 1 74 ? -0.254 -3.942 45.281 1.00 29.06 74 ASN A C 1
ATOM 554 O O . ASN A 1 74 ? -0.912 -4.235 46.280 1.00 29.06 74 ASN A O 1
ATOM 558 N N . LYS A 1 75 ? -0.799 -3.804 44.076 1.00 25.28 75 LYS A N 1
ATOM 559 C CA . LYS A 1 75 ? -2.133 -4.290 43.743 1.00 25.28 75 LYS A CA 1
ATOM 560 C C . LYS A 1 75 ? -1.958 -5.558 42.903 1.00 25.28 75 LYS A C 1
ATOM 562 O O . LYS A 1 75 ? -1.250 -5.547 41.903 1.00 25.28 75 LYS A O 1
ATOM 567 N N . SER A 1 76 ? -2.516 -6.675 43.374 1.00 25.00 76 SER A N 1
ATOM 568 C CA . SER A 1 76 ? -2.489 -7.969 42.679 1.00 25.00 76 SER A CA 1
ATOM 569 C C . SER A 1 76 ? -3.084 -7.839 41.270 1.00 25.00 76 SER A C 1
ATOM 571 O O . SER A 1 76 ? -3.896 -6.948 41.024 1.00 25.00 76 SER A O 1
ATOM 573 N N . SER A 1 77 ? -2.741 -8.732 40.343 1.00 29.34 77 SER A N 1
ATOM 574 C CA . SER A 1 77 ? -3.277 -8.769 38.965 1.00 29.34 77 SER A CA 1
ATOM 575 C C . SER A 1 77 ? -4.818 -8.712 38.888 1.00 29.34 77 SER A C 1
ATOM 577 O O . SER A 1 77 ? -5.384 -8.148 37.951 1.00 29.34 77 SER A O 1
ATOM 579 N N . SER A 1 78 ? -5.516 -9.185 39.928 1.00 26.14 78 SER A N 1
ATOM 580 C CA . SER A 1 78 ? -6.980 -9.063 40.083 1.00 26.14 78 SER A CA 1
ATOM 581 C C . SER A 1 78 ? -7.491 -7.638 40.352 1.00 26.14 78 SER A C 1
ATOM 583 O O . SER A 1 78 ? -8.664 -7.335 40.163 1.00 26.14 78 SER A O 1
ATOM 585 N N . SER A 1 79 ? -6.621 -6.754 40.835 1.00 25.95 79 SER A N 1
ATOM 586 C CA . SER A 1 79 ? -6.949 -5.370 41.177 1.00 25.95 79 SER A CA 1
ATOM 587 C C . SER A 1 79 ? -6.580 -4.371 40.089 1.00 25.95 79 SER A C 1
ATOM 589 O O . SER A 1 79 ? -7.211 -3.326 40.066 1.00 25.95 79 SER A O 1
ATOM 591 N N . PHE A 1 80 ? -5.672 -4.716 39.164 1.00 32.06 80 PHE A N 1
ATOM 592 C CA . PHE A 1 80 ? -5.483 -3.978 37.907 1.00 32.06 80 PHE A CA 1
ATOM 593 C C . PHE A 1 80 ? -6.696 -4.168 36.983 1.00 32.06 80 PHE A C 1
ATOM 595 O O . PHE A 1 80 ? -7.268 -3.199 36.498 1.00 32.06 80 PHE A O 1
ATOM 602 N N . SER A 1 81 ? -7.174 -5.412 36.855 1.00 27.98 81 SER A N 1
ATOM 603 C CA . SER A 1 81 ? -8.416 -5.747 36.139 1.00 27.98 81 SER A CA 1
ATOM 604 C C . SER A 1 81 ? -9.672 -5.163 36.798 1.00 27.98 81 SER A C 1
ATOM 606 O O . SER A 1 81 ? -10.591 -4.758 36.095 1.00 27.98 81 SER A O 1
ATOM 608 N N . LYS A 1 82 ? -9.716 -5.053 38.136 1.00 27.56 82 LYS A N 1
ATOM 609 C CA . LYS A 1 82 ? -10.815 -4.359 38.833 1.00 27.56 82 LYS A CA 1
ATOM 610 C C . LYS A 1 82 ? -10.745 -2.835 38.744 1.00 27.56 82 LYS A C 1
ATOM 612 O O . LYS A 1 82 ? -11.802 -2.228 38.677 1.00 27.56 82 LYS A O 1
ATOM 617 N N . SER A 1 83 ? -9.563 -2.213 38.706 1.00 30.16 83 SER A N 1
ATOM 618 C CA . SER A 1 83 ? -9.458 -0.756 38.501 1.00 30.16 83 SER A CA 1
ATOM 619 C C . SER A 1 83 ? -9.831 -0.306 37.087 1.00 30.16 83 SER A C 1
ATOM 621 O O . SER A 1 83 ? -10.111 0.867 36.900 1.00 30.16 83 SER A O 1
ATOM 623 N N . VAL A 1 84 ? -9.877 -1.229 36.121 1.00 35.66 84 VAL A N 1
ATOM 624 C CA . VAL A 1 84 ? -10.447 -0.994 34.782 1.00 35.66 84 VAL A CA 1
ATOM 625 C C . VAL A 1 84 ? -11.984 -1.145 34.780 1.00 35.66 84 VAL A C 1
ATOM 627 O O . VAL A 1 84 ? -12.642 -0.689 33.857 1.00 35.66 84 VAL A O 1
ATOM 630 N N . ASN A 1 85 ? -12.579 -1.752 35.817 1.00 31.56 85 ASN A N 1
ATOM 631 C CA . ASN A 1 85 ? -13.975 -2.220 35.817 1.00 31.56 85 ASN A CA 1
ATOM 632 C C . ASN A 1 85 ? -14.940 -1.449 36.733 1.00 31.56 85 ASN A C 1
ATOM 634 O O . ASN A 1 85 ? -16.070 -1.894 36.932 1.00 31.56 85 ASN A O 1
ATOM 638 N N . THR A 1 86 ? -14.547 -0.311 37.295 1.00 28.20 86 THR A N 1
ATOM 639 C CA . THR A 1 86 ? -15.457 0.532 38.086 1.00 28.20 86 THR A CA 1
ATOM 640 C C . THR A 1 86 ? -15.416 1.952 37.550 1.00 28.20 86 THR A C 1
ATOM 642 O O . THR A 1 86 ? -14.380 2.596 37.658 1.00 28.20 86 THR A O 1
ATOM 645 N N . GLU A 1 87 ? -16.549 2.382 36.985 1.00 32.47 87 GLU A N 1
ATOM 646 C CA . GLU A 1 87 ? -16.832 3.732 36.467 1.00 32.47 87 GLU A CA 1
ATOM 647 C C . GLU A 1 87 ? -16.005 4.147 35.239 1.00 32.47 87 GLU A C 1
ATOM 649 O O . GLU A 1 87 ? -15.254 5.113 35.255 1.00 32.47 87 GLU A O 1
ATOM 654 N N . CYS A 1 88 ? -16.209 3.444 34.123 1.00 38.91 88 CYS A N 1
ATOM 655 C CA . CYS A 1 88 ? -15.966 4.001 32.790 1.00 38.91 88 CY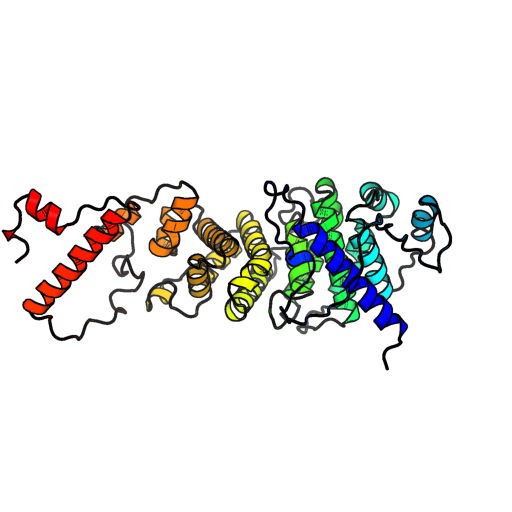S A CA 1
ATOM 656 C C . CYS A 1 88 ? -17.284 4.525 32.201 1.00 38.91 88 CYS A C 1
ATOM 658 O O . CYS A 1 88 ? -17.699 4.125 31.115 1.00 38.91 88 CYS A O 1
ATOM 660 N N . ASP A 1 89 ? -17.919 5.464 32.904 1.00 32.66 89 ASP A N 1
ATOM 661 C CA . ASP A 1 89 ? -18.503 6.599 32.192 1.00 32.66 89 ASP A CA 1
ATOM 662 C C . ASP A 1 89 ? -17.299 7.316 31.566 1.00 32.66 89 ASP A C 1
ATOM 664 O O . ASP A 1 89 ? -16.640 8.119 32.220 1.00 32.66 89 ASP A O 1
ATOM 668 N N . LEU A 1 90 ? -16.897 6.891 30.361 1.00 44.62 90 LEU A N 1
ATOM 669 C CA . LEU A 1 90 ? -15.739 7.437 29.657 1.00 44.62 90 LEU A CA 1
ATOM 670 C C . LEU A 1 90 ? -16.003 8.908 29.350 1.00 44.62 90 LEU A C 1
ATOM 672 O O . LEU A 1 90 ? -16.564 9.258 28.308 1.00 44.62 90 LEU A O 1
ATOM 676 N N . GLU A 1 91 ? -15.586 9.761 30.277 1.00 40.38 91 GLU A N 1
ATOM 677 C CA . GLU A 1 91 ? -15.369 11.166 30.019 1.00 40.38 91 GLU A CA 1
ATOM 678 C C . GLU A 1 91 ? -14.508 11.311 28.761 1.00 40.38 91 GLU A C 1
ATOM 680 O O . GLU A 1 91 ? -13.598 10.534 28.468 1.00 40.38 91 GLU A O 1
ATOM 685 N N . GLU A 1 92 ? -14.864 12.319 27.978 1.00 57.34 92 GLU A N 1
ATOM 686 C CA . GLU A 1 92 ? -14.471 12.581 26.599 1.00 57.34 92 GLU A CA 1
ATOM 687 C C . GLU A 1 92 ? -12.989 12.993 26.437 1.00 57.34 92 GLU A C 1
ATOM 689 O O . GLU A 1 92 ? -12.637 13.709 25.493 1.00 57.34 92 GLU A O 1
ATOM 694 N N . ASN A 1 93 ? -12.115 12.562 27.349 1.00 79.44 93 ASN A N 1
ATOM 695 C CA . ASN A 1 93 ? -10.766 13.067 27.523 1.00 79.44 93 ASN A CA 1
ATOM 696 C C . ASN A 1 93 ? -9.736 12.287 26.692 1.00 79.44 93 ASN A C 1
ATOM 698 O O . ASN A 1 93 ? -9.553 11.078 26.832 1.00 79.44 93 ASN A O 1
ATOM 702 N N . SER A 1 94 ? -9.038 12.998 25.806 1.00 85.06 94 SER A N 1
ATOM 703 C CA . SER A 1 94 ? -8.006 12.404 24.952 1.00 85.06 94 SER A CA 1
ATOM 704 C C . SER A 1 94 ? -6.727 12.047 25.731 1.00 85.06 94 SER A C 1
ATOM 706 O O . SER A 1 94 ? -5.990 11.173 25.280 1.00 85.06 94 SER A O 1
ATOM 708 N N . ASP A 1 95 ? -6.494 12.641 26.909 1.00 88.25 95 ASP A N 1
ATOM 709 C CA . ASP A 1 95 ? -5.363 12.292 27.786 1.00 88.25 95 ASP A CA 1
ATOM 710 C C . ASP A 1 95 ? -5.478 10.866 28.341 1.00 88.25 95 ASP A C 1
ATOM 712 O O . ASP A 1 95 ? -4.528 10.081 28.264 1.00 88.25 95 ASP A O 1
ATOM 716 N N . ASP A 1 96 ? -6.657 10.506 28.851 1.00 88.19 96 ASP A N 1
ATOM 717 C CA . ASP A 1 96 ? -6.899 9.186 29.436 1.00 88.19 96 ASP A CA 1
ATOM 718 C C . ASP A 1 96 ? -6.890 8.094 28.363 1.00 88.19 96 ASP A C 1
ATOM 720 O O . ASP A 1 96 ? -6.293 7.034 28.565 1.00 88.19 96 ASP A O 1
ATOM 724 N N . GLU A 1 97 ? -7.460 8.376 27.183 1.00 91.19 97 GLU A N 1
ATOM 725 C CA . GLU A 1 97 ? -7.366 7.484 26.020 1.00 91.19 97 GLU A CA 1
ATOM 726 C C . GLU A 1 97 ? -5.907 7.217 25.642 1.00 91.19 97 GLU A C 1
ATOM 728 O O . GLU A 1 97 ? -5.529 6.064 25.420 1.00 91.19 97 GLU A O 1
ATOM 733 N N . PHE A 1 98 ? -5.080 8.263 25.574 1.00 92.88 98 PHE A N 1
ATOM 734 C CA . PHE A 1 98 ? -3.666 8.127 25.247 1.00 92.88 98 PHE A CA 1
ATOM 735 C C . PHE A 1 98 ? -2.931 7.263 26.273 1.00 92.88 98 PHE A C 1
ATOM 737 O O . PHE A 1 98 ? -2.241 6.318 25.891 1.00 92.88 98 PHE A O 1
ATOM 744 N N . LEU A 1 99 ? -3.091 7.552 27.568 1.00 92.19 99 LEU A N 1
ATOM 745 C CA . LEU A 1 99 ? -2.412 6.815 28.634 1.00 92.19 99 LEU A CA 1
ATOM 746 C C . LEU A 1 99 ? -2.852 5.348 28.676 1.00 92.19 99 LEU A C 1
ATOM 748 O O . LEU A 1 99 ? -2.001 4.456 28.727 1.00 92.19 99 LEU A O 1
ATOM 752 N N . ALA A 1 100 ? -4.159 5.088 28.612 1.00 90.31 100 ALA A N 1
ATOM 753 C CA . ALA A 1 100 ? -4.701 3.734 28.616 1.00 90.31 100 ALA A CA 1
ATOM 754 C C . ALA A 1 100 ? -4.233 2.943 27.387 1.00 90.31 100 ALA A C 1
ATOM 756 O O . ALA A 1 100 ? -3.726 1.826 27.526 1.00 90.31 100 ALA A O 1
ATOM 757 N N . SER A 1 101 ? -4.322 3.542 26.196 1.00 91.44 101 SER A N 1
ATOM 758 C CA . SER A 1 101 ? -3.899 2.900 24.949 1.00 91.44 101 SER A CA 1
ATOM 759 C C . SER A 1 101 ? -2.400 2.631 24.933 1.00 91.44 101 SER A C 1
ATOM 761 O O . SER A 1 101 ? -1.988 1.546 24.535 1.00 91.44 101 SER A O 1
ATOM 763 N N . ARG A 1 102 ? -1.578 3.564 25.433 1.00 92.31 102 ARG A N 1
ATOM 764 C CA . ARG A 1 102 ? -0.124 3.390 25.541 1.00 92.31 102 ARG A CA 1
ATOM 765 C C . ARG A 1 102 ? 0.240 2.259 26.497 1.00 92.31 102 ARG A C 1
ATOM 767 O O . ARG A 1 102 ? 1.095 1.441 26.169 1.00 92.31 102 ARG A O 1
ATOM 774 N N . LEU A 1 103 ? -0.392 2.197 27.670 1.00 91.44 103 LEU A N 1
ATOM 775 C CA . LEU A 1 103 ? -0.142 1.137 28.652 1.00 91.44 103 LEU A CA 1
ATOM 776 C C . LEU A 1 103 ? -0.521 -0.236 28.098 1.00 91.44 103 LEU A C 1
ATOM 778 O O . LEU A 1 103 ? 0.268 -1.173 28.203 1.00 91.44 103 LEU A O 1
ATOM 782 N N . LEU A 1 104 ? -1.695 -0.346 27.474 1.00 90.56 104 LEU A N 1
ATOM 783 C CA . LEU A 1 104 ? -2.138 -1.588 26.846 1.00 90.56 104 LEU A CA 1
ATOM 784 C C . LEU A 1 104 ? -1.255 -1.964 25.655 1.00 90.56 104 LEU A C 1
ATOM 786 O O . LEU A 1 104 ? -0.917 -3.133 25.505 1.00 90.56 104 LEU A O 1
ATOM 790 N N . PHE A 1 105 ? -0.826 -0.991 24.849 1.00 91.69 105 PHE A N 1
ATOM 791 C CA . PHE A 1 105 ? 0.093 -1.214 23.735 1.00 91.69 105 PHE A CA 1
ATOM 792 C C . PHE A 1 105 ? 1.425 -1.767 24.232 1.00 91.69 105 PHE A C 1
ATOM 794 O O . PHE A 1 105 ? 1.892 -2.780 23.725 1.00 91.69 105 PHE A O 1
ATOM 801 N N . LEU A 1 106 ? 2.012 -1.173 25.271 1.00 89.88 106 LEU A N 1
ATOM 802 C CA . LEU A 1 106 ? 3.236 -1.700 25.873 1.00 89.88 106 LEU A CA 1
ATOM 803 C C . LEU A 1 106 ? 3.018 -3.090 26.480 1.00 89.88 106 LEU A C 1
ATOM 805 O O . LEU A 1 106 ? 3.898 -3.935 26.373 1.00 89.88 106 LEU A O 1
ATOM 809 N N . ALA A 1 107 ? 1.834 -3.359 27.036 1.00 89.75 107 ALA A N 1
ATOM 810 C CA . ALA A 1 107 ? 1.484 -4.683 27.536 1.00 89.75 107 ALA A CA 1
ATOM 811 C C . ALA A 1 107 ? 1.326 -5.739 26.425 1.00 89.75 107 ALA A C 1
ATOM 813 O O . ALA A 1 107 ? 1.369 -6.928 26.723 1.00 89.75 107 ALA A O 1
ATOM 814 N N . THR A 1 108 ? 1.200 -5.353 25.149 1.00 86.62 108 THR A N 1
ATOM 815 C CA . THR A 1 108 ? 1.259 -6.329 24.041 1.00 86.62 108 THR A CA 1
ATOM 816 C C . THR A 1 108 ? 2.656 -6.930 23.844 1.00 86.62 108 THR A C 1
ATOM 818 O O . THR A 1 108 ? 2.775 -7.950 23.172 1.00 86.62 108 THR A O 1
ATOM 821 N N . TYR A 1 109 ? 3.702 -6.340 24.435 1.00 85.38 109 TYR A N 1
ATOM 822 C CA . TYR A 1 109 ? 5.078 -6.829 24.346 1.00 85.38 109 TYR A CA 1
ATOM 823 C C . TYR A 1 109 ? 5.519 -7.485 25.655 1.00 85.38 109 TYR A C 1
ATOM 825 O O . TYR A 1 109 ? 5.488 -6.847 26.703 1.00 85.38 109 TYR A O 1
ATOM 833 N N . ASP A 1 110 ? 5.989 -8.732 25.584 1.00 73.81 110 ASP A N 1
ATOM 834 C CA . ASP A 1 110 ? 6.640 -9.450 26.691 1.00 73.81 110 ASP A CA 1
ATOM 835 C C . ASP A 1 110 ? 5.862 -9.428 28.027 1.00 73.81 110 ASP A C 1
ATOM 837 O O . ASP A 1 110 ? 6.451 -9.298 29.105 1.00 73.81 110 ASP A O 1
ATOM 841 N N . THR A 1 111 ? 4.531 -9.576 27.980 1.00 81.12 111 THR A N 1
ATOM 842 C CA . THR A 1 111 ? 3.702 -9.750 29.185 1.00 81.12 111 THR A CA 1
ATOM 843 C C . THR A 1 111 ? 2.774 -10.961 29.102 1.00 81.12 111 THR A C 1
ATOM 845 O O . THR A 1 111 ? 2.422 -11.422 28.020 1.00 81.12 111 THR A O 1
ATOM 848 N N . ASP A 1 112 ? 2.329 -11.441 30.268 1.00 79.12 112 ASP A N 1
ATOM 849 C CA . ASP A 1 112 ? 1.354 -12.535 30.408 1.00 79.12 112 ASP A CA 1
ATOM 850 C C . ASP A 1 112 ? -0.112 -12.050 30.303 1.00 79.12 112 ASP A C 1
ATOM 852 O O . ASP A 1 112 ? -1.035 -12.703 30.805 1.00 79.12 112 ASP A O 1
ATOM 856 N N . LEU A 1 113 ? -0.347 -10.858 29.740 1.00 83.25 113 LEU A N 1
ATOM 857 C CA . LEU A 1 113 ? -1.682 -10.278 29.649 1.00 83.25 113 LEU A CA 1
ATOM 858 C C . LEU A 1 113 ? -2.513 -10.990 28.574 1.00 83.25 113 LEU A C 1
ATOM 860 O O . LEU A 1 113 ? -2.157 -11.040 27.401 1.00 83.25 113 LEU A O 1
ATOM 864 N N . ASP A 1 114 ? -3.663 -11.511 28.987 1.00 85.56 114 ASP A N 1
ATOM 865 C CA . ASP A 1 114 ? -4.572 -12.263 28.128 1.00 85.56 114 ASP A CA 1
ATOM 866 C C . ASP A 1 114 ? -5.589 -11.324 27.455 1.00 85.56 114 ASP A C 1
ATOM 868 O O . ASP A 1 114 ? -6.613 -10.958 28.046 1.00 85.56 114 ASP A O 1
ATOM 872 N N . PHE A 1 115 ? -5.293 -10.909 26.219 1.00 86.69 115 PHE A N 1
ATOM 873 C CA . PHE A 1 115 ? -6.157 -10.006 25.454 1.00 86.69 115 PHE A CA 1
ATOM 874 C C . PHE A 1 115 ? -7.489 -10.639 25.038 1.00 86.69 115 PHE A C 1
ATOM 876 O O . PHE A 1 115 ? -8.454 -9.900 24.851 1.00 86.69 115 PHE A O 1
ATOM 883 N N . ASP A 1 116 ? -7.597 -11.972 24.973 1.00 87.19 116 ASP A N 1
ATOM 884 C CA . ASP A 1 116 ? -8.882 -12.636 24.723 1.00 87.19 116 ASP A CA 1
ATOM 885 C C . ASP A 1 116 ? -9.861 -12.331 25.860 1.00 87.19 116 ASP A C 1
ATOM 887 O O . ASP A 1 116 ? -10.996 -11.917 25.621 1.00 87.19 116 ASP A O 1
ATOM 891 N N . LYS A 1 117 ? -9.394 -12.418 27.112 1.00 88.12 117 LYS A N 1
ATOM 892 C CA . LYS A 1 117 ? -10.211 -12.057 28.280 1.00 88.12 117 LYS A CA 1
ATOM 893 C C . LYS A 1 117 ? -10.562 -10.579 28.323 1.00 88.12 117 LYS A C 1
ATOM 895 O O . LYS A 1 117 ? -11.657 -10.255 28.768 1.00 88.12 117 LYS A O 1
ATOM 900 N N . LEU A 1 118 ? -9.663 -9.691 27.901 1.00 86.00 118 LEU A N 1
ATOM 901 C CA . LEU A 1 118 ? -9.949 -8.253 27.878 1.00 86.00 118 LEU A CA 1
ATOM 902 C C . LEU A 1 118 ? -10.993 -7.893 26.816 1.00 86.00 118 LEU A C 1
ATOM 904 O O . LEU A 1 118 ? -11.821 -7.012 27.039 1.00 86.00 118 LEU A O 1
ATOM 908 N N . ILE A 1 119 ? -10.982 -8.579 25.676 1.00 87.94 119 ILE A N 1
ATOM 909 C CA . ILE A 1 119 ? -11.999 -8.392 24.640 1.00 87.94 119 ILE A CA 1
ATOM 910 C C . ILE A 1 119 ? -13.344 -8.953 25.113 1.00 87.94 119 ILE A C 1
ATOM 912 O O . ILE A 1 119 ? -14.339 -8.238 25.037 1.00 87.94 119 ILE A O 1
ATOM 916 N N . ASP A 1 120 ? -13.363 -10.176 25.652 1.00 87.00 120 ASP A N 1
ATOM 917 C CA . ASP A 1 120 ? -14.605 -10.879 25.998 1.00 87.00 120 ASP A CA 1
ATOM 918 C C . ASP A 1 120 ? -15.246 -10.376 27.312 1.00 87.00 120 ASP A C 1
ATOM 920 O O . ASP A 1 120 ? -16.467 -10.281 27.403 1.00 87.00 120 ASP A O 1
ATOM 924 N N . ASN A 1 121 ? -14.450 -10.041 28.339 1.00 86.00 121 ASN A N 1
ATOM 925 C CA . ASN A 1 121 ? -14.961 -9.677 29.673 1.00 86.00 121 ASN A CA 1
ATOM 926 C C . ASN A 1 121 ? -14.933 -8.173 29.968 1.00 86.00 121 ASN A C 1
ATOM 928 O O . ASN A 1 121 ? -15.660 -7.712 30.847 1.00 86.00 121 ASN A O 1
ATOM 932 N N . ASN A 1 122 ? -14.056 -7.419 29.301 1.00 83.62 122 ASN A N 1
ATOM 933 C CA . ASN A 1 122 ? -13.850 -5.991 29.558 1.00 83.62 122 ASN A CA 1
ATOM 934 C C . ASN A 1 122 ? -14.232 -5.119 28.352 1.00 83.62 122 ASN A C 1
ATOM 936 O O . ASN A 1 122 ? -13.940 -3.929 28.367 1.00 83.62 122 ASN A O 1
ATOM 940 N N . ASN A 1 123 ? -14.864 -5.684 27.315 1.00 86.38 123 ASN A N 1
ATOM 941 C CA . ASN A 1 123 ? -15.321 -4.973 26.115 1.00 86.38 123 ASN A CA 1
ATOM 942 C C . ASN A 1 123 ? -14.234 -4.119 25.435 1.00 86.38 123 ASN A C 1
ATOM 944 O O . ASN A 1 123 ? -14.533 -3.096 24.815 1.00 86.38 123 ASN A O 1
ATOM 948 N N . LEU A 1 124 ? -12.962 -4.534 25.507 1.00 88.69 124 LEU A N 1
ATOM 949 C CA . LEU A 1 124 ? -11.840 -3.766 24.951 1.00 88.69 124 LEU A CA 1
ATOM 950 C C . LEU A 1 124 ? -12.033 -3.436 23.459 1.00 88.69 124 LEU A C 1
ATOM 952 O O . LEU A 1 124 ? -11.705 -2.335 23.017 1.00 88.69 124 LEU A O 1
ATOM 956 N N . GLY A 1 125 ? -12.601 -4.370 22.689 1.00 88.44 125 GLY A N 1
ATOM 957 C CA . GLY A 1 125 ? -12.905 -4.151 21.273 1.00 88.44 125 GLY A CA 1
ATOM 958 C C . GLY A 1 125 ? -13.911 -3.018 21.047 1.00 88.44 125 GLY A C 1
ATOM 959 O O . GLY A 1 125 ? -13.705 -2.171 20.179 1.00 88.44 125 GLY A O 1
ATOM 960 N N . GLU A 1 126 ? -14.970 -2.953 21.858 1.00 88.81 126 GLU A N 1
ATOM 961 C CA . GLU A 1 126 ? -15.978 -1.892 21.777 1.00 88.81 126 GLU A CA 1
ATOM 962 C C . GLU A 1 126 ? -15.384 -0.529 22.142 1.00 88.81 126 GLU A C 1
ATOM 964 O O . GLU A 1 126 ? -15.626 0.453 21.439 1.00 88.81 126 GLU A O 1
ATOM 969 N N . TYR A 1 127 ? -14.534 -0.475 23.171 1.00 89.81 127 TYR A N 1
ATOM 970 C CA . TYR A 1 127 ? -13.836 0.752 23.549 1.00 89.81 127 TYR A CA 1
ATOM 971 C C . TYR A 1 127 ? -12.948 1.284 22.423 1.00 89.81 127 TYR A C 1
ATOM 973 O O . TYR A 1 127 ? -13.091 2.442 22.031 1.00 89.81 127 TYR A O 1
ATOM 981 N N . ILE A 1 128 ? -12.095 0.439 21.836 1.00 92.50 128 ILE A N 1
ATOM 982 C CA . ILE A 1 128 ? -11.231 0.830 20.711 1.00 92.50 128 ILE A CA 1
ATOM 983 C C . ILE A 1 128 ? -12.072 1.338 19.529 1.00 92.50 128 ILE A C 1
ATOM 985 O O . ILE A 1 128 ? -11.781 2.400 18.971 1.00 92.50 128 ILE A O 1
ATOM 989 N N . ASN A 1 129 ? -13.163 0.641 19.191 1.00 93.06 129 ASN A N 1
ATOM 990 C CA . ASN A 1 129 ? -14.077 1.079 18.135 1.00 93.06 129 ASN A CA 1
ATOM 991 C C . ASN A 1 129 ? -14.722 2.442 18.447 1.00 93.06 129 ASN A C 1
ATOM 993 O O . ASN A 1 129 ? -14.808 3.302 17.566 1.00 93.06 129 ASN A O 1
ATOM 997 N N . ASN A 1 130 ? -15.137 2.671 19.695 1.00 90.94 130 ASN A N 1
ATOM 998 C CA . ASN A 1 130 ? -15.737 3.929 20.137 1.00 90.94 130 ASN A CA 1
ATOM 999 C C . ASN A 1 130 ? -14.738 5.095 20.116 1.00 90.94 130 ASN A C 1
ATOM 1001 O O . ASN A 1 130 ? -15.099 6.189 19.671 1.00 90.94 130 ASN A O 1
ATOM 1005 N N . HIS A 1 131 ? -13.481 4.873 20.510 1.00 91.38 131 HIS A N 1
ATOM 1006 C CA . HIS A 1 131 ? -12.411 5.872 20.410 1.00 91.38 131 HIS A CA 1
ATOM 1007 C C . HIS A 1 131 ? -12.178 6.295 18.953 1.00 91.38 131 HIS A C 1
ATOM 1009 O O . HIS A 1 131 ? -12.218 7.486 18.625 1.00 91.38 131 HIS A O 1
ATOM 1015 N N . ILE A 1 132 ? -12.044 5.331 18.038 1.00 93.38 132 ILE A N 1
ATOM 1016 C CA . ILE A 1 132 ? -11.869 5.607 16.604 1.00 93.38 132 ILE A CA 1
ATOM 1017 C C . ILE A 1 132 ? -13.109 6.313 16.028 1.00 93.38 132 ILE A C 1
ATOM 1019 O O . ILE A 1 132 ? -12.990 7.290 15.277 1.00 93.38 132 ILE A O 1
ATOM 1023 N N . TYR A 1 133 ? -14.315 5.886 16.412 1.00 92.44 133 TYR A N 1
ATOM 1024 C CA . TYR A 1 133 ? -15.556 6.553 16.025 1.00 92.44 133 TYR A CA 1
ATOM 1025 C C . TYR A 1 133 ? -15.594 8.015 16.494 1.00 92.44 133 TYR A C 1
ATOM 1027 O O . TYR A 1 133 ? -15.906 8.902 15.688 1.00 92.44 133 TYR A O 1
ATOM 1035 N N . ARG A 1 134 ? -15.230 8.288 17.754 1.00 89.94 134 ARG A N 1
ATOM 1036 C CA . ARG A 1 134 ? -15.141 9.634 18.343 1.00 89.94 134 ARG A CA 1
ATOM 1037 C C . ARG A 1 134 ? -14.192 10.523 17.545 1.00 89.94 134 ARG A C 1
ATOM 1039 O O . ARG A 1 134 ? -14.598 11.605 17.114 1.00 89.94 134 ARG A O 1
ATOM 1046 N N . HIS A 1 135 ? -12.982 10.048 17.251 1.00 90.44 135 HIS A N 1
ATOM 1047 C CA . HIS A 1 135 ? -12.035 10.768 16.391 1.00 90.44 135 HIS A CA 1
ATOM 1048 C C . HIS A 1 135 ? -12.612 11.036 15.002 1.00 90.44 135 HIS A C 1
ATOM 1050 O O . HIS A 1 135 ? -12.530 12.156 14.495 1.00 90.44 135 HIS A O 1
ATOM 1056 N N . SER A 1 136 ? -13.316 10.067 14.413 1.00 90.75 136 SER A N 1
ATOM 1057 C CA . SER A 1 136 ? -13.950 10.234 13.101 1.00 90.75 136 SER A CA 1
ATOM 1058 C C . SER A 1 136 ? -15.049 11.308 13.079 1.00 90.75 136 SER A C 1
ATOM 1060 O O . SER A 1 136 ? -15.325 11.887 12.021 1.00 90.75 136 SER A O 1
ATOM 1062 N N . LYS A 1 137 ? -15.708 11.603 14.212 1.00 88.56 137 LYS A N 1
ATOM 1063 C CA . LYS A 1 137 ? -16.707 12.686 14.311 1.00 88.56 137 LYS A CA 1
ATOM 1064 C C . LYS A 1 137 ? -16.072 14.069 14.189 1.00 88.56 137 LYS A C 1
ATOM 1066 O O . LYS A 1 137 ? -16.718 14.972 13.661 1.00 88.56 137 LYS A O 1
ATOM 1071 N N . ARG A 1 138 ? -14.805 14.226 14.594 1.00 83.25 138 ARG A N 1
ATOM 1072 C CA . ARG A 1 138 ? -14.067 15.499 14.507 1.00 83.25 138 ARG A CA 1
ATOM 1073 C C . ARG A 1 138 ? -13.817 15.942 13.060 1.00 83.25 138 ARG A C 1
ATOM 1075 O O . ARG A 1 138 ? -13.603 17.133 12.821 1.00 83.25 138 ARG A O 1
ATOM 1082 N N . PHE A 1 139 ? -13.899 15.015 12.103 1.00 81.38 139 PHE A N 1
ATOM 1083 C CA . PHE A 1 139 ? -13.799 15.275 10.668 1.00 81.38 139 PHE A CA 1
ATOM 1084 C C . PHE A 1 139 ? -15.187 15.534 10.059 1.00 81.38 139 PHE A C 1
ATOM 1086 O O . PHE A 1 139 ? -15.912 14.604 9.681 1.00 81.38 139 PHE A O 1
ATOM 1093 N N . SER A 1 140 ? -15.569 16.810 9.948 1.00 74.44 140 SER A N 1
ATOM 1094 C CA . SER A 1 140 ? -16.809 17.246 9.284 1.00 74.44 140 SER A CA 1
ATOM 1095 C C . SER A 1 140 ? -16.668 17.256 7.750 1.00 74.44 140 SER A C 1
ATOM 1097 O O . SER A 1 140 ? -15.578 17.077 7.212 1.00 74.44 140 SER A O 1
ATOM 1099 N N . LYS A 1 141 ? -17.783 17.416 7.020 1.00 63.53 141 LYS A N 1
ATOM 1100 C CA . LYS A 1 141 ? -17.808 17.363 5.542 1.00 63.53 141 LYS A CA 1
ATOM 1101 C C . LYS A 1 141 ? -17.114 18.555 4.853 1.00 63.53 141 LYS A C 1
ATOM 1103 O O . LYS A 1 141 ? -16.902 18.486 3.652 1.00 63.53 141 LYS A O 1
ATOM 1108 N N . ALA A 1 142 ? -16.797 19.636 5.572 1.00 55.94 142 ALA A N 1
ATOM 1109 C CA . ALA A 1 142 ? -16.556 20.944 4.953 1.00 55.94 142 ALA A CA 1
ATOM 1110 C C . ALA A 1 142 ? -15.081 21.374 4.821 1.00 55.94 142 ALA A C 1
ATOM 1112 O O . ALA A 1 142 ? -14.810 22.323 4.091 1.00 55.94 142 ALA A O 1
ATOM 1113 N N . ARG A 1 143 ? -14.111 20.735 5.499 1.00 57.28 143 ARG A N 1
ATOM 1114 C CA . ARG A 1 143 ? -12.695 21.143 5.389 1.00 57.28 143 ARG A CA 1
ATOM 1115 C C . ARG A 1 143 ? -11.719 20.032 5.780 1.00 57.28 143 ARG A C 1
ATOM 1117 O O . ARG A 1 143 ? -11.970 19.316 6.748 1.00 57.28 143 ARG A O 1
ATOM 1124 N N . LYS A 1 144 ? -10.585 19.949 5.066 1.00 64.94 144 LYS A N 1
ATOM 1125 C CA . LYS A 1 144 ? -9.395 19.214 5.526 1.00 64.94 144 LYS A CA 1
ATOM 1126 C C . LYS A 1 144 ? -8.975 19.804 6.872 1.00 64.94 144 LYS A C 1
ATOM 1128 O O . LYS A 1 144 ? -8.858 21.024 6.991 1.00 64.94 144 LYS A O 1
ATOM 1133 N N . LYS A 1 145 ? -8.854 18.960 7.893 1.00 70.69 145 LYS A N 1
ATOM 1134 C CA . LYS A 1 145 ? -8.646 19.394 9.278 1.00 70.69 145 LYS A CA 1
ATOM 1135 C C . LYS A 1 145 ? -7.377 18.755 9.826 1.00 70.69 145 LYS A C 1
ATOM 1137 O O . LYS A 1 145 ? -7.203 17.544 9.700 1.00 70.69 145 LYS A O 1
ATOM 1142 N N . LYS A 1 146 ? -6.535 19.571 10.458 1.00 74.38 146 LYS A N 1
ATOM 1143 C CA . LYS A 1 146 ? -5.457 19.104 11.327 1.00 74.38 146 LYS A CA 1
ATOM 1144 C C . LYS A 1 146 ? -6.058 18.693 12.674 1.00 74.38 146 LYS A C 1
ATOM 1146 O O . LYS A 1 146 ? -6.899 19.419 13.211 1.00 74.38 146 LYS A O 1
ATOM 1151 N N . LEU A 1 147 ? -5.688 17.516 13.172 1.00 78.88 147 LEU A N 1
ATOM 1152 C CA . LEU A 1 147 ? -6.081 17.074 14.510 1.00 78.88 147 LEU A CA 1
ATOM 1153 C C . LEU A 1 147 ? -5.420 17.965 15.566 1.00 78.88 147 LEU A C 1
ATOM 1155 O O . LEU A 1 147 ? -4.364 18.553 15.322 1.00 78.88 147 LEU A O 1
ATOM 1159 N N . ASP A 1 148 ? -6.072 18.094 16.720 1.00 85.06 148 ASP A N 1
ATOM 1160 C CA . ASP A 1 148 ? -5.392 18.647 17.885 1.00 85.06 148 ASP A CA 1
ATOM 1161 C C . ASP A 1 148 ? -4.232 17.723 18.281 1.00 85.06 148 ASP A C 1
ATOM 1163 O O . ASP A 1 148 ? -4.300 16.513 18.050 1.00 85.06 148 ASP A O 1
ATOM 1167 N N . GLN A 1 149 ? -3.171 18.284 18.862 1.00 87.56 149 GLN A N 1
ATOM 1168 C CA . GLN A 1 149 ? -1.967 17.520 19.184 1.00 87.56 149 GLN A CA 1
ATOM 1169 C C . GLN A 1 149 ? -2.278 16.325 20.090 1.00 87.56 149 GLN A C 1
ATOM 1171 O O . GLN A 1 149 ? -1.767 15.232 19.854 1.00 87.56 149 GLN A O 1
ATOM 1176 N N . MET A 1 150 ? -3.133 16.510 21.099 1.00 89.94 150 MET A N 1
ATOM 1177 C CA . MET A 1 150 ? -3.435 15.434 22.035 1.00 89.94 150 MET A CA 1
ATOM 1178 C C . MET A 1 150 ? -4.333 14.366 21.411 1.00 89.94 150 MET A C 1
ATOM 1180 O O . MET A 1 150 ? -4.141 13.172 21.634 1.00 89.94 150 MET A O 1
ATOM 1184 N N . ASP A 1 151 ? -5.274 14.777 20.559 1.00 88.75 151 ASP A N 1
ATOM 1185 C CA . ASP A 1 151 ? -6.094 13.835 19.798 1.00 88.75 151 ASP A CA 1
ATOM 1186 C C . ASP A 1 151 ? -5.266 12.996 18.829 1.00 88.75 151 ASP A C 1
ATOM 1188 O O . ASP A 1 151 ? -5.534 11.811 18.659 1.00 88.75 151 ASP A O 1
ATOM 1192 N N . GLU A 1 152 ? -4.275 13.607 18.178 1.00 90.81 152 GLU A N 1
ATOM 1193 C CA . GLU A 1 152 ? -3.379 12.916 17.258 1.00 90.81 152 GLU A CA 1
ATOM 1194 C C . GLU A 1 152 ? -2.566 11.840 17.984 1.00 90.81 152 GLU A C 1
ATOM 1196 O O . GLU A 1 152 ? -2.455 10.714 17.489 1.00 90.81 152 GLU A O 1
ATOM 1201 N N . LEU A 1 153 ? -2.045 12.160 19.173 1.00 91.88 153 LEU A N 1
ATOM 1202 C CA . LEU A 1 153 ? -1.324 11.213 20.022 1.00 91.88 153 LEU A CA 1
ATOM 1203 C C . LEU A 1 153 ? -2.235 10.073 20.494 1.00 91.88 153 LEU A C 1
ATOM 1205 O O . LEU A 1 153 ? -1.879 8.905 20.334 1.00 91.88 153 LEU A O 1
ATOM 1209 N N . ALA A 1 154 ? -3.420 10.397 21.015 1.00 93.12 154 ALA A N 1
ATOM 1210 C CA . ALA A 1 154 ? -4.389 9.413 21.497 1.00 93.12 154 ALA A CA 1
ATOM 1211 C C . ALA A 1 154 ? -4.851 8.459 20.382 1.00 93.12 154 ALA A C 1
ATOM 1213 O O . ALA A 1 154 ? -4.794 7.235 20.534 1.00 93.12 154 ALA A O 1
ATOM 1214 N N . LEU A 1 155 ? -5.202 9.012 19.214 1.00 94.44 155 LEU A N 1
ATOM 1215 C CA . LEU A 1 155 ? -5.565 8.230 18.034 1.00 94.44 155 LEU A CA 1
ATOM 1216 C C . LEU A 1 155 ? -4.405 7.331 17.594 1.00 94.44 155 LEU A C 1
ATOM 1218 O O . LEU A 1 155 ? -4.619 6.163 17.278 1.00 94.44 155 LEU A O 1
ATOM 1222 N N . SER A 1 156 ? -3.177 7.854 17.585 1.00 94.75 156 SER A N 1
ATOM 1223 C CA . SER A 1 156 ? -1.995 7.087 17.187 1.00 94.75 156 SER A CA 1
ATOM 1224 C C . SER A 1 156 ? -1.755 5.883 18.099 1.00 94.75 156 SER A C 1
ATOM 1226 O O . SER A 1 156 ? -1.522 4.788 17.592 1.00 94.75 156 SER A O 1
ATOM 1228 N N . GLU A 1 157 ? -1.841 6.042 19.423 1.00 94.31 157 GLU A N 1
ATOM 1229 C CA . GLU A 1 157 ? -1.681 4.918 20.359 1.00 94.31 157 GLU A CA 1
ATOM 1230 C C . GLU A 1 157 ? -2.835 3.913 20.258 1.00 94.31 157 GLU A C 1
ATOM 1232 O O . GLU A 1 157 ? -2.589 2.707 20.262 1.00 94.31 157 GLU A O 1
ATOM 1237 N N . THR A 1 158 ? -4.072 4.381 20.060 1.00 95.19 158 THR A N 1
ATOM 1238 C CA . THR A 1 158 ? -5.233 3.504 19.824 1.00 95.19 158 THR A CA 1
ATOM 1239 C C . THR A 1 158 ? -5.046 2.650 18.562 1.00 95.19 158 THR A C 1
ATOM 1241 O O . THR A 1 158 ? -5.286 1.441 18.577 1.00 95.19 158 THR A O 1
ATOM 1244 N N . LEU A 1 159 ? -4.570 3.248 17.464 1.00 95.69 159 LEU A N 1
ATOM 1245 C CA . LEU A 1 159 ? -4.324 2.540 16.202 1.00 95.69 159 LEU A CA 1
ATOM 1246 C C . LEU A 1 159 ? -3.170 1.537 16.313 1.00 95.69 159 LEU A C 1
ATOM 1248 O O . LEU A 1 159 ? -3.271 0.437 15.771 1.00 95.69 159 LEU A O 1
ATOM 1252 N N . LYS A 1 160 ? -2.093 1.886 17.030 1.00 94.12 160 LYS A N 1
ATOM 1253 C CA . LYS A 1 160 ? -0.979 0.965 17.315 1.00 94.12 160 LYS A CA 1
ATOM 1254 C C . LYS A 1 160 ? -1.435 -0.226 18.150 1.00 94.12 160 LYS A C 1
ATOM 1256 O O . LYS A 1 160 ? -1.111 -1.361 17.811 1.00 94.12 160 LYS A O 1
ATOM 1261 N N . LEU A 1 161 ? -2.206 0.024 19.210 1.00 94.19 161 LEU A N 1
ATOM 1262 C CA . LEU A 1 161 ? -2.785 -1.024 20.046 1.00 94.19 161 LEU A CA 1
ATOM 1263 C C . LEU A 1 161 ? -3.640 -1.977 19.208 1.00 94.19 161 LEU A C 1
ATOM 1265 O O . LEU A 1 161 ? -3.435 -3.188 19.249 1.00 94.19 161 LEU A O 1
ATOM 1269 N N . MET A 1 162 ? -4.551 -1.432 18.399 1.00 94.81 162 MET A N 1
ATOM 1270 C CA . MET A 1 162 ? -5.406 -2.232 17.524 1.00 94.81 162 MET A CA 1
ATOM 1271 C C . MET A 1 162 ? -4.587 -3.048 16.512 1.00 94.81 162 MET A C 1
ATOM 1273 O O . MET A 1 162 ? -4.867 -4.229 16.306 1.00 94.81 162 MET A O 1
ATOM 1277 N N . PHE A 1 163 ? -3.554 -2.457 15.905 1.00 94.12 163 PHE A N 1
ATOM 1278 C CA . PHE A 1 163 ? -2.659 -3.166 14.989 1.00 94.12 163 PHE A CA 1
ATOM 1279 C C . PHE A 1 163 ? -1.955 -4.342 15.677 1.00 94.12 163 PHE A C 1
ATOM 1281 O O . PHE A 1 163 ? -1.977 -5.453 15.155 1.00 94.12 163 PHE A O 1
ATOM 1288 N N . ASN A 1 164 ? -1.391 -4.131 16.867 1.00 92.75 164 ASN A N 1
ATOM 1289 C CA . ASN A 1 164 ? -0.706 -5.192 17.603 1.00 92.75 164 ASN A CA 1
ATOM 1290 C C . ASN A 1 164 ? -1.660 -6.311 18.024 1.00 92.75 164 ASN A C 1
ATOM 1292 O O . ASN A 1 164 ? -1.342 -7.481 17.823 1.00 92.75 164 ASN A O 1
ATOM 1296 N N . ILE A 1 165 ? -2.841 -5.975 18.556 1.00 92.12 165 ILE A N 1
ATOM 1297 C CA . ILE A 1 165 ? -3.839 -6.983 18.939 1.00 92.12 165 ILE A CA 1
ATOM 1298 C C . ILE A 1 165 ? -4.255 -7.801 17.714 1.00 92.12 165 ILE A C 1
ATOM 1300 O O . ILE A 1 165 ? -4.254 -9.024 17.771 1.00 92.12 165 ILE A O 1
ATOM 1304 N N . THR A 1 166 ? -4.568 -7.150 16.592 1.00 91.75 166 THR A N 1
ATOM 1305 C CA . THR A 1 166 ? -4.973 -7.854 15.362 1.00 91.75 166 THR A CA 1
ATOM 1306 C C . THR A 1 166 ? -3.845 -8.679 14.739 1.00 91.75 166 THR A C 1
ATOM 1308 O O . THR A 1 166 ? -4.127 -9.680 14.086 1.00 91.75 166 THR A O 1
ATOM 1311 N N . ASN A 1 167 ? -2.585 -8.304 14.971 1.00 90.88 167 ASN A N 1
ATOM 1312 C CA . ASN A 1 167 ? -1.418 -9.066 14.535 1.00 90.88 167 ASN A CA 1
ATOM 1313 C C . ASN A 1 167 ? -1.179 -10.318 15.399 1.00 90.88 167 ASN A C 1
ATOM 1315 O O . ASN A 1 167 ? -0.947 -11.397 14.863 1.00 90.88 167 ASN A O 1
ATOM 1319 N N . PHE A 1 168 ? -1.250 -10.192 16.730 1.00 88.81 168 PHE A N 1
ATOM 1320 C CA . PHE A 1 168 ? -1.002 -11.304 17.659 1.00 88.81 168 PHE A CA 1
ATOM 1321 C C . PHE A 1 168 ? -2.220 -12.213 17.882 1.00 88.81 168 PHE A C 1
ATOM 1323 O O . PHE A 1 168 ? -2.050 -13.393 18.178 1.00 88.81 168 PHE A O 1
ATOM 1330 N N . TYR A 1 169 ? -3.438 -11.698 17.684 1.00 89.81 169 TYR A N 1
ATOM 1331 C CA . TYR A 1 169 ? -4.703 -12.426 17.836 1.00 89.81 169 TYR A CA 1
ATOM 1332 C C . TYR A 1 169 ? -5.544 -12.363 16.541 1.00 89.81 169 TYR A C 1
ATOM 1334 O O . TYR A 1 169 ? -6.611 -11.735 16.521 1.00 89.81 169 TYR A O 1
ATOM 1342 N N . PRO A 1 170 ? -5.126 -13.023 15.436 1.00 88.50 170 PRO A N 1
ATOM 1343 C CA . PRO A 1 170 ? -5.829 -12.955 14.147 1.00 88.50 170 PRO A CA 1
ATOM 1344 C C . PRO A 1 170 ? -7.281 -13.466 14.177 1.00 88.50 170 PRO A C 1
ATOM 1346 O O . PRO A 1 170 ? -8.086 -13.113 13.312 1.00 88.50 170 PRO A O 1
ATOM 1349 N N . HIS A 1 171 ? -7.643 -14.296 15.162 1.00 88.56 171 HIS A N 1
ATOM 1350 C CA . HIS A 1 171 ? -9.015 -14.775 15.383 1.00 88.56 171 HIS A CA 1
ATOM 1351 C C . HIS A 1 171 ? -9.953 -13.706 15.954 1.00 88.56 171 HIS A C 1
ATOM 1353 O O . HIS A 1 171 ? -11.165 -13.893 15.915 1.00 88.56 171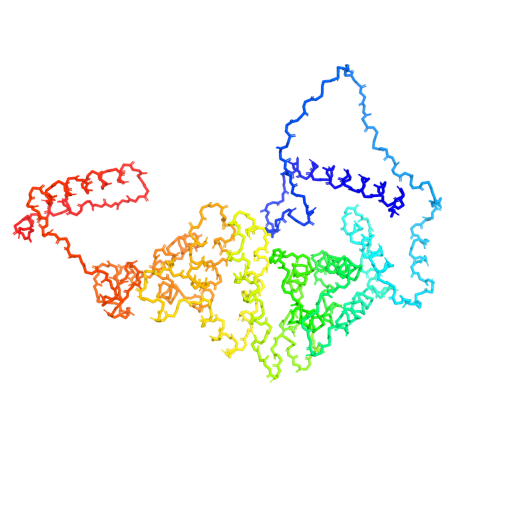 HIS A O 1
ATOM 1359 N N . ARG A 1 172 ? -9.427 -12.583 16.462 1.00 87.88 172 ARG A N 1
ATOM 1360 C CA . ARG A 1 172 ? -10.216 -11.478 17.040 1.00 87.88 172 ARG A CA 1
ATOM 1361 C C . ARG A 1 172 ? -10.372 -10.271 16.121 1.00 87.88 172 ARG A C 1
ATOM 1363 O O . ARG A 1 172 ? -10.982 -9.284 16.522 1.00 87.88 172 ARG A O 1
ATOM 1370 N N . VAL A 1 173 ? -9.876 -10.343 14.886 1.00 89.25 173 VAL A N 1
ATOM 1371 C CA . VAL A 1 173 ? -9.965 -9.254 13.892 1.00 89.25 173 VAL A CA 1
ATOM 1372 C C . VAL A 1 173 ? -11.403 -8.762 13.689 1.00 89.25 173 VAL A C 1
ATOM 1374 O O . VAL A 1 173 ? -11.630 -7.560 13.539 1.00 89.25 173 VAL A O 1
ATOM 1377 N N . ASP A 1 174 ? -12.385 -9.662 13.754 1.00 88.69 174 ASP A N 1
ATOM 1378 C CA . ASP A 1 174 ? -13.797 -9.329 13.549 1.00 88.69 174 ASP A CA 1
ATOM 1379 C C . ASP A 1 174 ? -14.316 -8.306 14.572 1.00 88.69 174 ASP A C 1
ATOM 1381 O O . ASP A 1 174 ? -15.093 -7.423 14.206 1.00 88.69 174 ASP A O 1
ATOM 1385 N N . ALA A 1 175 ? -13.801 -8.326 15.809 1.00 89.81 175 ALA A N 1
ATOM 1386 C CA . ALA A 1 175 ? -14.174 -7.372 16.857 1.00 89.81 175 ALA A CA 1
ATOM 1387 C C . ALA A 1 175 ? -13.835 -5.915 16.492 1.00 89.81 175 ALA A C 1
ATOM 1389 O O . ALA A 1 175 ? -14.483 -4.993 16.981 1.00 89.81 175 ALA A O 1
ATOM 1390 N N . PHE A 1 176 ? -12.856 -5.698 15.611 1.00 91.75 176 PHE A N 1
ATOM 1391 C CA . PHE A 1 176 ? -12.388 -4.373 15.188 1.00 91.75 176 PHE A CA 1
ATOM 1392 C C . PHE A 1 176 ? -12.926 -3.945 13.818 1.00 91.75 176 PHE A C 1
ATOM 1394 O O . PHE A 1 176 ? -12.719 -2.807 13.394 1.00 91.75 176 PHE A O 1
ATOM 1401 N N . SER A 1 177 ? -13.663 -4.821 13.127 1.00 90.50 177 SER A N 1
ATOM 1402 C CA . SER A 1 177 ? -14.279 -4.504 11.833 1.00 90.50 177 SER A CA 1
ATOM 1403 C C . SER A 1 177 ? -15.122 -3.216 11.854 1.00 90.50 177 SER A C 1
ATOM 1405 O O . SER A 1 177 ? -14.988 -2.435 10.909 1.00 90.50 177 SER A O 1
ATOM 1407 N N . PRO A 1 178 ? -15.914 -2.898 12.908 1.00 90.81 178 PRO A N 1
ATOM 1408 C CA . PRO A 1 178 ? -16.668 -1.640 12.991 1.00 90.81 178 PRO A CA 1
ATOM 1409 C C . PRO A 1 178 ? -15.822 -0.363 12.846 1.00 90.81 178 PRO A C 1
ATOM 1411 O O . PRO A 1 178 ? -16.347 0.669 12.429 1.00 90.81 178 PRO A O 1
ATOM 1414 N N . SER A 1 179 ? -14.514 -0.418 13.123 1.00 92.69 179 SER A N 1
ATOM 1415 C CA . SER A 1 179 ? -13.605 0.723 12.962 1.00 92.69 179 SER A CA 1
ATOM 1416 C C . SER A 1 179 ? -13.267 1.060 11.509 1.00 92.69 179 SER A C 1
ATOM 1418 O O . SER A 1 179 ? -12.939 2.212 11.223 1.00 92.69 179 SER A O 1
ATOM 1420 N N . ILE A 1 180 ? -13.382 0.113 10.569 1.00 93.06 180 ILE A N 1
ATOM 1421 C CA . ILE A 1 180 ? -13.009 0.297 9.152 1.00 93.06 180 ILE A CA 1
ATOM 1422 C C . ILE A 1 180 ? -13.629 1.567 8.529 1.00 93.06 180 ILE A C 1
ATOM 1424 O O . ILE A 1 180 ? -12.873 2.422 8.056 1.00 93.06 180 ILE A O 1
ATOM 1428 N N . PRO A 1 181 ? -14.966 1.775 8.533 1.00 91.62 181 PRO A N 1
ATOM 1429 C CA . PRO A 1 181 ? -15.563 2.981 7.949 1.00 91.62 181 PRO A CA 1
ATOM 1430 C C . PRO A 1 181 ? -15.104 4.274 8.635 1.00 91.62 181 PRO A C 1
ATOM 1432 O O . PRO A 1 181 ? -15.031 5.326 7.996 1.00 91.62 181 PRO A O 1
ATOM 1435 N N . HIS A 1 182 ? -14.787 4.221 9.929 1.00 92.88 182 HIS A N 1
ATOM 1436 C CA . HIS A 1 182 ? -14.318 5.375 10.690 1.00 92.88 182 HIS A CA 1
ATOM 1437 C C . HIS A 1 182 ? -12.870 5.733 10.334 1.00 92.88 182 HIS A C 1
ATOM 1439 O O . HIS A 1 182 ? -12.584 6.910 10.112 1.00 92.88 182 HIS A O 1
ATOM 1445 N N . ILE A 1 183 ? -11.998 4.736 10.172 1.00 94.75 183 ILE A N 1
ATOM 1446 C CA . ILE A 1 183 ? -10.613 4.902 9.711 1.00 94.75 183 ILE A CA 1
ATOM 1447 C C . ILE A 1 183 ? -10.586 5.480 8.294 1.00 94.75 183 ILE A C 1
ATOM 1449 O O . ILE A 1 183 ? -9.910 6.479 8.052 1.00 94.75 183 ILE A O 1
ATOM 1453 N N . LEU A 1 184 ? -11.383 4.930 7.372 1.00 93.19 184 LEU A N 1
ATOM 1454 C CA . LEU A 1 184 ? -11.490 5.435 5.996 1.00 93.19 184 LEU A CA 1
ATOM 1455 C C . LEU A 1 184 ? -12.032 6.874 5.947 1.00 93.19 184 LEU A C 1
ATOM 1457 O O . LEU A 1 184 ? -11.553 7.716 5.183 1.00 93.19 184 LEU A O 1
ATOM 1461 N N . LYS A 1 185 ? -12.994 7.210 6.814 1.00 91.62 185 LYS A N 1
ATOM 1462 C CA . LYS A 1 185 ? -13.499 8.583 6.952 1.00 91.62 185 LYS A CA 1
ATOM 1463 C C . LYS A 1 185 ? -12.420 9.555 7.446 1.00 91.62 185 LYS A C 1
ATOM 1465 O O . LYS A 1 185 ? -12.396 10.698 6.990 1.00 91.62 185 LYS A O 1
ATOM 1470 N N . ILE A 1 186 ? -11.559 9.131 8.372 1.00 92.62 186 ILE A N 1
ATOM 1471 C CA . ILE A 1 186 ? -10.425 9.940 8.841 1.00 92.62 186 ILE A CA 1
ATOM 1472 C C . ILE A 1 186 ? -9.414 10.105 7.699 1.00 92.62 186 ILE A C 1
ATOM 1474 O O . ILE A 1 186 ? -9.090 11.235 7.339 1.00 92.62 186 ILE A O 1
ATOM 1478 N N . LEU A 1 187 ? -8.988 9.005 7.068 1.00 92.69 187 LEU A N 1
ATOM 1479 C CA . LEU A 1 187 ? -8.019 9.012 5.967 1.00 92.69 187 LEU A CA 1
ATOM 1480 C C . LEU A 1 187 ? -8.457 9.891 4.793 1.00 92.69 187 LEU A C 1
ATOM 1482 O O . LEU A 1 187 ? -7.670 10.701 4.318 1.00 92.69 187 LEU A O 1
ATOM 1486 N N . SER A 1 188 ? -9.712 9.795 4.352 1.00 90.81 188 SER A N 1
ATOM 1487 C CA . SER A 1 188 ? -10.229 10.603 3.234 1.00 90.81 188 SER A CA 1
ATOM 1488 C C . SER A 1 188 ? -10.209 12.113 3.511 1.00 90.81 188 SER A C 1
ATOM 1490 O O . SER A 1 188 ? -10.076 12.913 2.584 1.00 90.81 188 SER A O 1
ATOM 1492 N N . ARG A 1 189 ? -10.308 12.531 4.781 1.00 89.88 189 ARG A N 1
ATOM 1493 C CA . ARG A 1 189 ? -10.484 13.943 5.173 1.00 89.88 189 ARG A CA 1
ATOM 1494 C C . ARG A 1 189 ? -9.262 14.576 5.820 1.00 89.88 189 ARG A C 1
ATOM 1496 O O . ARG A 1 189 ? -9.221 15.803 5.936 1.00 89.88 189 ARG A O 1
ATOM 1503 N N . ILE A 1 190 ? -8.289 13.780 6.246 1.00 89.12 190 ILE A N 1
ATOM 1504 C CA . ILE A 1 190 ? -7.076 14.299 6.861 1.00 89.12 190 ILE A CA 1
ATOM 1505 C C . ILE A 1 190 ? -6.218 15.036 5.826 1.00 89.12 190 ILE A C 1
ATOM 1507 O O . ILE A 1 190 ? -6.104 14.645 4.652 1.00 89.12 190 ILE A O 1
ATOM 1511 N N . GLU A 1 191 ? -5.640 16.150 6.261 1.00 88.38 191 GLU A N 1
ATOM 1512 C CA . GLU A 1 191 ? -4.559 16.796 5.528 1.00 88.38 191 GLU A CA 1
ATOM 1513 C C . GLU A 1 191 ? -3.337 15.873 5.549 1.00 88.38 191 GLU A C 1
ATOM 1515 O O . GLU A 1 191 ? -3.022 15.284 6.580 1.00 88.38 191 GLU A O 1
ATOM 1520 N N . ILE A 1 192 ? -2.695 15.677 4.396 1.00 89.38 192 ILE A N 1
ATOM 1521 C CA . ILE A 1 192 ? -1.529 14.792 4.324 1.00 89.38 192 ILE A CA 1
ATOM 1522 C C . ILE A 1 192 ? -0.391 15.525 5.041 1.00 89.38 192 ILE A C 1
ATOM 1524 O O . ILE A 1 192 ? -0.114 16.668 4.672 1.00 89.38 192 ILE A O 1
ATOM 1528 N N . PRO A 1 193 ? 0.216 14.932 6.084 1.00 87.00 193 PRO A N 1
ATOM 1529 C CA . PRO A 1 193 ? 1.298 15.581 6.801 1.00 87.00 193 PRO A CA 1
ATOM 1530 C C . PRO A 1 193 ? 2.492 15.794 5.869 1.00 87.00 193 PRO A C 1
ATOM 1532 O O . PRO A 1 193 ? 2.692 15.047 4.912 1.00 87.00 193 PRO A O 1
ATOM 1535 N N . THR A 1 194 ? 3.298 16.802 6.187 1.00 86.44 194 THR A N 1
ATOM 1536 C CA . THR A 1 194 ? 4.570 17.072 5.518 1.00 86.44 194 THR A CA 1
ATOM 1537 C C . THR A 1 194 ? 5.688 16.861 6.544 1.00 86.44 194 THR A C 1
ATOM 1539 O O . THR A 1 194 ? 5.793 17.666 7.471 1.00 86.44 194 THR A O 1
ATOM 1542 N N . PRO A 1 195 ? 6.513 15.804 6.428 1.00 87.94 195 PRO A N 1
ATOM 1543 C CA . PRO A 1 195 ? 6.572 14.877 5.300 1.00 87.94 195 PRO A CA 1
ATOM 1544 C C . PRO A 1 195 ? 5.415 13.846 5.266 1.00 87.94 195 PRO A C 1
ATOM 1546 O O . PRO A 1 195 ? 4.849 13.544 6.317 1.00 87.94 195 PRO A O 1
ATOM 1549 N N . PRO A 1 196 ? 5.056 13.290 4.088 1.00 90.25 196 PRO A N 1
ATOM 1550 C CA . PRO A 1 196 ? 4.013 12.265 3.951 1.00 90.25 196 PRO A CA 1
ATOM 1551 C C . PRO A 1 196 ? 4.342 10.975 4.705 1.00 90.25 196 PRO A C 1
ATOM 1553 O O . PRO A 1 196 ? 5.499 10.726 5.044 1.00 90.25 196 PRO A O 1
ATOM 1556 N N . LEU A 1 197 ? 3.332 10.126 4.929 1.00 89.19 197 LEU A N 1
ATOM 1557 C CA . LEU A 1 197 ? 3.464 8.864 5.681 1.00 89.19 197 LEU A CA 1
ATOM 1558 C C . LEU A 1 197 ? 3.985 9.049 7.119 1.00 89.19 197 LEU A C 1
ATOM 1560 O O . LEU A 1 197 ? 4.658 8.177 7.663 1.00 89.19 197 LEU A O 1
ATOM 1564 N N . GLN A 1 198 ? 3.665 10.180 7.746 1.00 90.12 198 GLN A N 1
ATOM 1565 C CA . GLN A 1 198 ? 3.890 10.412 9.174 1.00 90.12 198 GLN A CA 1
ATOM 1566 C C . GLN A 1 198 ? 2.617 10.154 9.983 1.00 90.12 198 GLN A C 1
ATOM 1568 O O . GLN A 1 198 ? 1.544 9.903 9.420 1.00 90.12 198 GLN A O 1
ATOM 1573 N N . ALA A 1 199 ? 2.742 10.216 11.310 1.00 88.75 199 ALA A N 1
ATOM 1574 C CA . ALA A 1 199 ? 1.599 10.146 12.208 1.00 88.75 199 ALA A CA 1
ATOM 1575 C C . ALA A 1 199 ? 0.566 11.240 11.867 1.00 88.75 199 ALA A C 1
ATOM 1577 O O . ALA A 1 199 ? 0.945 12.325 11.423 1.00 88.75 199 ALA A O 1
ATOM 1578 N N . PRO A 1 200 ? -0.741 10.949 11.987 1.00 90.62 200 PRO A N 1
ATOM 1579 C CA . PRO A 1 200 ? -1.353 9.649 12.294 1.00 90.62 200 PRO A CA 1
ATOM 1580 C C . PRO A 1 200 ? -1.615 8.785 11.036 1.00 90.62 200 PRO A C 1
ATOM 1582 O O . PRO A 1 200 ? -2.162 7.687 11.139 1.00 90.62 200 PRO A O 1
ATOM 1585 N N . VAL A 1 201 ? -1.260 9.265 9.835 1.00 92.94 201 VAL A N 1
ATOM 1586 C CA . VAL A 1 201 ? -1.581 8.627 8.541 1.00 92.94 201 VAL A CA 1
ATOM 1587 C C . VAL A 1 201 ? -0.942 7.250 8.393 1.00 92.94 201 VAL A C 1
ATOM 1589 O O . VAL A 1 201 ? -1.611 6.317 7.953 1.00 92.94 201 VAL A O 1
ATOM 1592 N N . ASN A 1 202 ? 0.320 7.093 8.793 1.00 93.19 202 ASN A N 1
ATOM 1593 C CA . ASN A 1 202 ? 0.997 5.794 8.762 1.00 93.19 202 ASN A CA 1
ATOM 1594 C C . ASN A 1 202 ? 0.288 4.746 9.636 1.00 93.19 202 ASN A C 1
ATOM 1596 O O . ASN A 1 202 ? 0.084 3.620 9.195 1.00 93.19 202 ASN A O 1
ATOM 1600 N N . TYR A 1 203 ? -0.143 5.114 10.846 1.00 94.38 203 TYR A N 1
ATOM 1601 C CA . TYR A 1 203 ? -0.840 4.197 11.748 1.00 94.38 203 TYR A CA 1
ATOM 1602 C C . TYR A 1 203 ? -2.236 3.847 11.235 1.00 94.38 203 TYR A C 1
ATOM 1604 O O . TYR A 1 203 ? -2.648 2.697 11.348 1.00 94.38 203 TYR A O 1
ATOM 1612 N N . LEU A 1 204 ? -2.936 4.794 10.600 1.00 94.75 204 LEU A N 1
ATOM 1613 C CA . LEU A 1 204 ? -4.212 4.524 9.933 1.00 94.75 204 LEU A CA 1
ATOM 1614 C C . LEU A 1 204 ? -4.032 3.491 8.806 1.00 94.75 204 LEU A C 1
ATOM 1616 O O . LEU A 1 204 ? -4.778 2.516 8.758 1.00 94.75 204 LEU A O 1
ATOM 1620 N N . ILE A 1 205 ? -3.018 3.656 7.948 1.00 94.31 205 ILE A N 1
ATOM 1621 C CA . ILE A 1 205 ? -2.701 2.705 6.867 1.00 94.31 205 ILE A CA 1
ATOM 1622 C C . ILE A 1 205 ? -2.347 1.329 7.440 1.00 94.31 205 ILE A C 1
ATOM 1624 O O . ILE A 1 205 ? -2.948 0.332 7.042 1.00 94.31 205 ILE A O 1
ATOM 1628 N N . ASN A 1 206 ? -1.428 1.273 8.408 1.00 92.75 206 ASN A N 1
ATOM 1629 C CA . ASN A 1 206 ? -0.993 0.018 9.021 1.00 92.75 206 ASN A CA 1
ATOM 1630 C C . ASN A 1 206 ? -2.171 -0.724 9.650 1.00 92.75 206 ASN A C 1
ATOM 1632 O O . ASN A 1 206 ? -2.324 -1.925 9.458 1.00 92.75 206 ASN A O 1
ATOM 1636 N N . SER A 1 207 ? -3.044 0.000 10.350 1.00 92.88 207 SER A N 1
ATOM 1637 C CA . SER A 1 207 ? -4.204 -0.588 11.008 1.00 92.88 207 SER A CA 1
ATOM 1638 C C . SER A 1 207 ? -5.164 -1.285 10.035 1.00 92.88 207 SER A C 1
ATOM 1640 O O . SER A 1 207 ? -5.708 -2.332 10.368 1.00 92.88 207 SER A O 1
ATOM 1642 N N . LEU A 1 208 ? -5.317 -0.775 8.805 1.00 93.12 208 LEU A N 1
ATOM 1643 C CA . LEU A 1 208 ? -6.173 -1.383 7.779 1.00 93.12 208 LEU A CA 1
ATOM 1644 C C . LEU A 1 208 ? -5.610 -2.697 7.216 1.00 93.12 208 LEU A C 1
ATOM 1646 O O . LEU A 1 208 ? -6.381 -3.511 6.705 1.00 93.12 208 LEU A O 1
ATOM 1650 N N . LEU A 1 209 ? -4.296 -2.933 7.307 1.00 91.56 209 LEU A N 1
ATOM 1651 C CA . LEU A 1 209 ? -3.668 -4.139 6.755 1.00 91.56 209 LEU A CA 1
ATOM 1652 C C . LEU A 1 209 ? -4.181 -5.420 7.407 1.00 91.56 209 LEU A C 1
ATOM 1654 O O . LEU A 1 209 ? -4.443 -6.399 6.704 1.00 91.56 209 LEU A O 1
ATOM 1658 N N . ASN A 1 210 ? -4.381 -5.395 8.724 1.00 90.19 210 ASN A N 1
ATOM 1659 C CA . ASN A 1 210 ? -4.789 -6.575 9.485 1.00 90.19 210 ASN A CA 1
ATOM 1660 C C . ASN A 1 210 ? -6.312 -6.777 9.500 1.00 90.19 210 ASN A C 1
ATOM 1662 O O . ASN A 1 210 ? -6.783 -7.853 9.856 1.00 90.19 210 ASN A O 1
ATOM 1666 N N . LEU A 1 211 ? -7.091 -5.766 9.099 1.00 90.12 211 LEU A N 1
ATOM 1667 C CA . LEU A 1 211 ? -8.554 -5.816 9.115 1.00 90.12 211 LEU A CA 1
ATOM 1668 C C . LEU A 1 211 ? -9.129 -6.552 7.892 1.00 90.12 211 LEU A C 1
ATOM 1670 O O . LEU A 1 211 ? -8.520 -6.612 6.817 1.00 90.12 211 LEU A O 1
ATOM 1674 N N . ASP A 1 212 ? -10.333 -7.105 8.050 1.00 86.75 212 ASP A N 1
ATOM 1675 C CA . ASP A 1 212 ? -11.080 -7.759 6.970 1.00 86.75 212 ASP A CA 1
ATOM 1676 C C . ASP A 1 212 ? -11.784 -6.723 6.078 1.00 86.75 212 ASP A C 1
ATOM 1678 O O . ASP A 1 212 ? -12.953 -6.386 6.263 1.00 86.75 212 ASP A O 1
ATOM 1682 N N . LEU A 1 213 ? -11.044 -6.190 5.104 1.00 85.69 213 LEU A N 1
ATOM 1683 C CA . LEU A 1 213 ? -11.545 -5.185 4.157 1.00 85.69 213 LEU A CA 1
ATOM 1684 C C . LEU A 1 213 ? -12.489 -5.764 3.093 1.00 85.69 213 LEU A C 1
ATOM 1686 O O . LEU A 1 213 ? -13.231 -5.016 2.457 1.00 85.69 213 LEU A O 1
ATOM 1690 N N . GLU A 1 214 ? -12.458 -7.078 2.880 1.00 81.44 214 GLU A N 1
ATOM 1691 C CA . GLU A 1 214 ? -13.299 -7.760 1.892 1.00 81.44 214 GLU A CA 1
ATOM 1692 C C . GLU A 1 214 ? -14.681 -8.115 2.465 1.00 81.44 214 GLU A C 1
ATOM 1694 O O . GLU A 1 214 ? -15.594 -8.446 1.712 1.00 81.44 214 GLU A O 1
ATOM 1699 N N . ALA A 1 215 ? -14.853 -7.994 3.790 1.00 74.25 215 ALA A N 1
ATOM 1700 C CA . ALA A 1 215 ? -16.043 -8.423 4.526 1.00 74.25 215 ALA A CA 1
ATOM 1701 C C . ALA A 1 215 ? -16.339 -9.929 4.352 1.00 74.25 215 ALA A C 1
ATOM 1703 O O . ALA A 1 215 ? -17.496 -10.357 4.330 1.00 74.25 215 ALA A O 1
ATOM 1704 N N . LYS A 1 216 ? -15.282 -10.748 4.228 1.00 68.06 216 LYS A N 1
ATOM 1705 C CA . LYS A 1 216 ? -15.369 -12.212 4.089 1.00 68.06 216 LYS A CA 1
ATOM 1706 C C . LYS A 1 216 ? -15.883 -12.882 5.362 1.00 68.06 216 LYS A C 1
ATOM 1708 O O . LYS A 1 216 ? -16.674 -13.821 5.290 1.00 68.06 216 LYS A O 1
ATOM 1713 N N . LYS A 1 217 ? -15.407 -12.426 6.519 1.00 62.12 217 LYS A N 1
ATOM 1714 C CA . LYS A 1 217 ? -15.704 -12.989 7.841 1.00 62.12 217 LYS A CA 1
ATOM 1715 C C . LYS A 1 217 ? -16.859 -12.265 8.512 1.00 62.12 217 LYS A C 1
ATOM 1717 O O . LYS A 1 217 ? -17.666 -12.892 9.195 1.00 62.12 217 LYS A O 1
ATOM 1722 N N . SER A 1 218 ? -16.982 -10.961 8.272 1.00 58.19 218 SER A N 1
ATOM 1723 C CA . SER A 1 218 ? -17.936 -10.124 8.986 1.00 58.19 218 SER A CA 1
ATOM 1724 C C . SER A 1 218 ? -18.941 -9.442 8.045 1.00 58.19 218 SER A C 1
ATOM 1726 O O . SER A 1 218 ? -18.617 -8.587 7.227 1.00 58.19 218 SER A O 1
ATOM 1728 N N . LYS A 1 219 ? -20.229 -9.793 8.179 1.00 62.81 219 LYS A N 1
ATOM 1729 C CA . LYS A 1 219 ? -21.342 -9.138 7.457 1.00 62.81 219 LYS A CA 1
ATOM 1730 C C . LYS A 1 219 ? -21.790 -7.837 8.135 1.00 62.81 219 LYS A C 1
ATOM 1732 O O . LYS A 1 219 ? -22.967 -7.485 8.082 1.00 62.81 219 LYS A O 1
ATOM 1737 N N . HIS A 1 220 ? -20.885 -7.130 8.814 1.00 59.53 220 HIS A N 1
ATOM 1738 C CA . HIS A 1 220 ? -21.234 -5.914 9.560 1.00 59.53 220 HIS A CA 1
ATOM 1739 C C . HIS A 1 220 ? -21.728 -4.782 8.654 1.00 59.53 220 HIS A C 1
ATOM 1741 O O . HIS A 1 220 ? -22.414 -3.873 9.121 1.00 59.53 220 HIS A O 1
ATOM 1747 N N . PHE A 1 221 ? -21.414 -4.841 7.358 1.00 66.06 221 PHE A N 1
ATOM 1748 C CA . PHE A 1 221 ? -21.720 -3.784 6.407 1.00 66.06 221 PHE A CA 1
ATOM 1749 C C . PHE A 1 221 ? -22.602 -4.307 5.273 1.00 66.06 221 PHE A C 1
ATOM 1751 O O . PHE A 1 221 ? -22.267 -5.285 4.613 1.00 66.06 221 PHE A O 1
ATOM 1758 N N . GLY A 1 222 ? -23.715 -3.617 5.001 1.00 63.00 222 GLY A N 1
ATOM 1759 C CA . GLY A 1 222 ? -24.558 -3.914 3.833 1.00 63.00 222 GLY A CA 1
ATOM 1760 C C . GLY A 1 222 ? -23.893 -3.563 2.493 1.00 63.00 222 GLY A C 1
ATOM 1761 O O . GLY A 1 222 ? -24.309 -4.051 1.448 1.00 63.00 222 GLY A O 1
ATOM 1762 N N . THR A 1 223 ? -22.862 -2.715 2.514 1.00 72.44 223 THR A N 1
ATOM 1763 C CA . THR A 1 223 ? -22.035 -2.324 1.361 1.00 72.44 223 THR A CA 1
ATOM 1764 C C . THR A 1 223 ? -20.591 -2.180 1.825 1.00 72.44 223 THR A C 1
ATOM 1766 O O . THR A 1 223 ? -20.382 -1.592 2.887 1.00 72.44 223 THR A O 1
ATOM 1769 N N . ASN A 1 224 ? -19.611 -2.655 1.047 1.00 83.44 224 ASN A N 1
ATOM 1770 C CA . ASN A 1 224 ? -18.198 -2.547 1.418 1.00 83.44 224 ASN A CA 1
ATOM 1771 C C . ASN A 1 224 ? -17.821 -1.061 1.646 1.00 83.44 224 ASN A C 1
ATOM 1773 O O . ASN A 1 224 ? -17.945 -0.263 0.711 1.00 83.44 224 ASN A O 1
ATOM 1777 N N . PRO A 1 225 ? -17.390 -0.662 2.862 1.00 83.69 225 PRO A N 1
ATOM 1778 C CA . PRO A 1 225 ? -17.086 0.734 3.183 1.00 83.69 225 PRO A CA 1
ATOM 1779 C C . PRO A 1 225 ? -15.910 1.300 2.374 1.00 83.69 225 PRO A C 1
ATOM 1781 O O . PRO A 1 225 ? -15.771 2.520 2.275 1.00 83.69 225 PRO A O 1
ATOM 1784 N N . LEU A 1 226 ? -15.084 0.430 1.787 1.00 87.25 226 LEU A N 1
ATOM 1785 C CA . LEU A 1 226 ? -13.962 0.808 0.941 1.00 87.25 226 LEU A CA 1
ATOM 1786 C C . LEU A 1 226 ? -14.398 1.383 -0.413 1.00 87.25 226 LEU A C 1
ATOM 1788 O O . LEU A 1 226 ? -13.737 2.290 -0.914 1.00 87.25 226 LEU A O 1
ATOM 1792 N N . PHE A 1 227 ? -15.528 0.919 -0.954 1.00 89.62 227 PHE A N 1
ATOM 1793 C CA . PHE A 1 227 ? -16.074 1.344 -2.248 1.00 89.62 227 PHE A CA 1
ATOM 1794 C C . PHE A 1 227 ? -17.477 1.934 -2.055 1.00 89.62 227 PHE A C 1
ATOM 1796 O O . PHE A 1 227 ? -18.488 1.289 -2.366 1.00 89.62 227 PHE A O 1
ATOM 1803 N N . PRO A 1 228 ? -17.589 3.139 -1.471 1.00 86.00 228 PRO A N 1
ATOM 1804 C CA . PRO A 1 228 ? -18.887 3.695 -1.146 1.00 86.00 228 PRO A CA 1
ATOM 1805 C C . PRO A 1 228 ? -19.659 4.081 -2.416 1.00 86.00 228 PRO A C 1
ATOM 1807 O O . PRO A 1 228 ? -19.099 4.509 -3.418 1.00 86.00 228 PRO A O 1
ATOM 1810 N N . LYS A 1 229 ? -20.993 3.975 -2.365 1.00 84.62 229 LYS A N 1
ATOM 1811 C CA . LYS A 1 229 ? -21.866 4.186 -3.538 1.00 84.62 229 LYS A CA 1
ATOM 1812 C C . LYS A 1 229 ? -21.803 5.591 -4.149 1.00 84.62 229 LYS A C 1
ATOM 1814 O O . LYS A 1 229 ? -22.173 5.741 -5.306 1.00 84.62 229 LYS A O 1
ATOM 1819 N N . PHE A 1 230 ? -21.418 6.608 -3.374 1.00 85.75 230 PHE A N 1
ATOM 1820 C CA . PHE A 1 230 ? -21.346 7.988 -3.867 1.00 85.75 230 PHE A CA 1
ATOM 1821 C C . PHE A 1 230 ? -20.108 8.234 -4.737 1.00 85.75 230 PHE A C 1
ATOM 1823 O O . PHE A 1 230 ? -20.170 9.051 -5.646 1.00 85.75 230 PHE A O 1
ATOM 1830 N N . ASP A 1 231 ? -19.008 7.545 -4.437 1.00 86.19 231 ASP A N 1
ATOM 1831 C CA . ASP A 1 231 ? -17.736 7.627 -5.146 1.00 86.19 231 ASP A CA 1
ATOM 1832 C C . ASP A 1 231 ? -16.920 6.380 -4.793 1.00 86.19 231 ASP A C 1
ATOM 1834 O O . ASP A 1 231 ? -16.380 6.263 -3.694 1.00 86.19 231 ASP A O 1
ATOM 1838 N N . GLN A 1 232 ? -16.856 5.423 -5.717 1.00 88.69 232 GLN A N 1
ATOM 1839 C CA . GLN A 1 232 ? -16.152 4.165 -5.472 1.00 88.69 232 GLN A CA 1
ATOM 1840 C C . GLN A 1 232 ? -14.629 4.350 -5.428 1.00 88.69 232 GLN A C 1
ATOM 1842 O O . GLN A 1 232 ? -13.940 3.509 -4.856 1.00 88.69 232 GLN A O 1
ATOM 1847 N N . ASN A 1 233 ? -14.104 5.447 -5.980 1.00 91.62 233 ASN A N 1
ATOM 1848 C CA . ASN A 1 233 ? -12.671 5.661 -6.151 1.00 91.62 233 ASN A CA 1
ATOM 1849 C C . ASN A 1 233 ? -12.064 6.509 -5.024 1.00 91.62 233 ASN A C 1
ATOM 1851 O O . ASN A 1 233 ? -10.853 6.464 -4.832 1.00 91.62 233 ASN A O 1
ATOM 1855 N N . CYS A 1 234 ? -12.869 7.226 -4.228 1.00 91.12 234 CYS A N 1
ATOM 1856 C CA . CYS A 1 234 ? -12.379 8.237 -3.278 1.00 91.12 234 CYS A CA 1
ATOM 1857 C C . CYS A 1 234 ? -11.297 7.749 -2.298 1.00 91.12 234 CYS A C 1
ATOM 1859 O O . CYS A 1 234 ? -10.366 8.484 -1.967 1.00 91.12 234 CYS A O 1
ATOM 1861 N N . ASN A 1 235 ? -11.428 6.521 -1.785 1.00 92.38 235 ASN A N 1
ATOM 1862 C CA . ASN A 1 235 ? -10.486 5.977 -0.805 1.00 92.38 235 ASN A CA 1
ATOM 1863 C C . ASN A 1 235 ? -9.173 5.563 -1.475 1.00 92.38 235 ASN A C 1
ATOM 1865 O O . ASN A 1 235 ? -8.098 5.843 -0.950 1.00 92.38 235 ASN A O 1
ATOM 1869 N N . VAL A 1 236 ? -9.272 4.931 -2.644 1.00 93.56 236 VAL A N 1
ATOM 1870 C CA . VAL A 1 236 ? -8.127 4.509 -3.454 1.00 93.56 236 VAL A CA 1
ATOM 1871 C C . VAL A 1 236 ? -7.352 5.727 -3.951 1.00 93.56 236 VAL A C 1
ATOM 1873 O O . VAL A 1 236 ? -6.142 5.796 -3.762 1.00 93.56 236 VAL A O 1
ATOM 1876 N N . ASP A 1 237 ? -8.059 6.728 -4.476 1.00 93.81 237 ASP A N 1
ATOM 1877 C CA . ASP A 1 237 ? -7.496 8.004 -4.920 1.00 93.81 237 ASP A CA 1
ATOM 1878 C C . ASP A 1 237 ? -6.684 8.678 -3.807 1.00 93.81 237 ASP A C 1
ATOM 1880 O O . ASP A 1 237 ? -5.537 9.084 -3.996 1.00 93.81 237 ASP A O 1
ATOM 1884 N N . LYS A 1 238 ? -7.232 8.706 -2.585 1.00 93.75 238 LYS A N 1
ATOM 1885 C CA . LYS A 1 238 ? -6.526 9.263 -1.431 1.00 93.75 238 LYS A CA 1
ATOM 1886 C C . LYS A 1 238 ? -5.252 8.488 -1.086 1.00 93.75 238 LYS A C 1
ATOM 1888 O O . LYS A 1 238 ? -4.247 9.122 -0.762 1.00 93.75 238 LYS A O 1
ATOM 1893 N N . LEU A 1 239 ? -5.286 7.155 -1.119 1.00 95.50 239 LEU A N 1
ATOM 1894 C CA . LEU A 1 239 ? -4.118 6.312 -0.844 1.00 95.50 239 LEU A CA 1
ATOM 1895 C C . LEU A 1 239 ? -3.027 6.505 -1.906 1.00 95.50 239 LEU A C 1
ATOM 1897 O O . LEU A 1 239 ? -1.860 6.661 -1.551 1.00 95.50 239 LEU A O 1
ATOM 1901 N N . ILE A 1 240 ? -3.407 6.576 -3.183 1.00 95.19 240 ILE A N 1
ATOM 1902 C CA . ILE A 1 240 ? -2.483 6.838 -4.293 1.00 95.19 240 ILE A CA 1
ATOM 1903 C C . ILE A 1 240 ? -1.891 8.248 -4.184 1.00 95.19 240 ILE A C 1
ATOM 1905 O O . ILE A 1 240 ? -0.686 8.409 -4.324 1.00 95.19 240 ILE A O 1
ATOM 1909 N N . ASN A 1 241 ? -2.680 9.261 -3.825 1.00 94.75 241 ASN A N 1
ATOM 1910 C CA . ASN A 1 241 ? -2.175 10.619 -3.593 1.00 94.75 241 ASN A CA 1
ATOM 1911 C C . ASN A 1 241 ? -1.174 10.681 -2.419 1.00 94.75 241 ASN A C 1
ATOM 1913 O O . ASN A 1 241 ? -0.174 11.395 -2.477 1.00 94.75 241 ASN A O 1
ATOM 1917 N N . ILE A 1 242 ? -1.394 9.902 -1.350 1.00 94.62 242 ILE A N 1
ATOM 1918 C CA . ILE A 1 242 ? -0.409 9.769 -0.261 1.00 94.62 242 ILE A CA 1
ATOM 1919 C C . ILE A 1 242 ? 0.882 9.119 -0.777 1.00 94.62 242 ILE A C 1
ATOM 1921 O O . ILE A 1 242 ? 1.967 9.600 -0.440 1.00 94.62 242 ILE A O 1
ATOM 1925 N N . LEU A 1 243 ? 0.775 8.059 -1.589 1.00 94.75 243 LEU A N 1
ATOM 1926 C CA . LEU A 1 243 ? 1.929 7.409 -2.215 1.00 94.75 243 LEU A CA 1
ATOM 1927 C C . LEU A 1 243 ? 2.693 8.393 -3.105 1.00 94.75 243 LEU A C 1
ATOM 1929 O O . LEU A 1 243 ? 3.914 8.475 -3.010 1.00 94.75 243 LEU A O 1
ATOM 1933 N N . ASP A 1 244 ? 1.977 9.173 -3.908 1.00 93.94 244 ASP A N 1
ATOM 1934 C CA . ASP A 1 244 ? 2.554 10.130 -4.842 1.00 93.94 244 ASP A CA 1
ATOM 1935 C C . ASP A 1 244 ? 3.405 11.188 -4.140 1.00 93.94 244 ASP A C 1
ATOM 1937 O O . ASP A 1 244 ? 4.590 11.370 -4.438 1.00 93.94 244 ASP A O 1
ATOM 1941 N N . GLN A 1 245 ? 2.834 11.817 -3.112 1.00 93.06 245 GLN A N 1
ATOM 1942 C CA . GLN A 1 245 ? 3.557 12.794 -2.305 1.00 93.06 245 GLN A CA 1
ATOM 1943 C C . GLN A 1 245 ? 4.738 12.156 -1.566 1.00 93.06 245 GLN A C 1
ATOM 1945 O O . GLN A 1 245 ? 5.797 12.776 -1.446 1.00 93.06 245 GLN A O 1
ATOM 1950 N N . ALA A 1 246 ? 4.583 10.923 -1.071 1.00 92.81 246 ALA A N 1
ATOM 1951 C CA . ALA A 1 246 ? 5.651 10.218 -0.370 1.00 92.81 246 ALA A CA 1
ATOM 1952 C C . ALA A 1 246 ? 6.840 9.920 -1.289 1.00 92.81 246 ALA A C 1
ATOM 1954 O O . ALA A 1 246 ? 7.982 10.177 -0.915 1.00 92.81 246 ALA A O 1
ATOM 1955 N N . VAL A 1 247 ? 6.567 9.431 -2.497 1.00 91.56 247 VAL A N 1
ATOM 1956 C CA . VAL A 1 247 ? 7.567 9.121 -3.522 1.00 91.56 247 VAL A CA 1
ATOM 1957 C C . VAL A 1 247 ? 8.272 10.388 -4.020 1.00 91.56 247 VAL A C 1
ATOM 1959 O O . VAL A 1 247 ? 9.466 10.352 -4.307 1.00 91.56 247 VAL A O 1
ATOM 1962 N N . ALA A 1 248 ? 7.565 11.519 -4.092 1.00 89.69 248 ALA A N 1
ATOM 1963 C CA . ALA A 1 248 ? 8.152 12.797 -4.488 1.00 89.69 248 ALA A CA 1
ATOM 1964 C C . ALA A 1 248 ? 9.053 13.425 -3.405 1.00 89.69 248 ALA A C 1
ATOM 1966 O O . ALA A 1 248 ? 10.008 14.125 -3.737 1.00 89.69 248 ALA A O 1
ATOM 1967 N N . MET A 1 249 ? 8.753 13.208 -2.120 1.00 89.38 249 MET A N 1
ATOM 1968 C CA . MET A 1 249 ? 9.424 13.907 -1.016 1.00 89.38 249 MET A CA 1
ATOM 1969 C C . MET A 1 249 ? 10.524 13.093 -0.330 1.00 89.38 249 MET A C 1
ATOM 1971 O O . MET A 1 249 ? 11.519 13.660 0.129 1.00 89.38 249 MET A O 1
ATOM 1975 N N . HIS A 1 250 ? 10.352 11.777 -0.216 1.00 86.44 250 HIS A N 1
ATOM 1976 C CA . HIS A 1 250 ? 11.266 10.928 0.543 1.00 86.44 250 HIS A CA 1
ATOM 1977 C C . HIS A 1 250 ? 12.397 10.376 -0.313 1.00 86.44 250 HIS A C 1
ATOM 1979 O O . HIS A 1 250 ? 12.227 10.027 -1.478 1.00 86.44 250 HIS A O 1
ATOM 1985 N N . LYS A 1 251 ? 13.569 10.214 0.307 1.00 86.31 251 LYS A N 1
ATOM 1986 C CA . LYS A 1 251 ? 14.665 9.454 -0.302 1.00 86.31 251 LYS A CA 1
ATOM 1987 C C . LYS A 1 251 ? 14.338 7.951 -0.291 1.00 86.31 251 LYS A C 1
ATOM 1989 O O . LYS A 1 251 ? 13.707 7.499 0.672 1.00 86.31 251 LYS A O 1
ATOM 1994 N N . PRO A 1 252 ? 14.830 7.161 -1.267 1.00 83.56 252 PRO A N 1
ATOM 1995 C CA . PRO A 1 252 ? 14.518 5.732 -1.375 1.00 83.56 252 PRO A CA 1
ATOM 1996 C C . PRO A 1 252 ? 14.761 4.931 -0.086 1.00 83.56 252 PRO A C 1
ATOM 1998 O O . PRO A 1 252 ? 13.929 4.110 0.285 1.00 83.56 252 PRO A O 1
ATOM 2001 N N . GLN A 1 253 ? 15.841 5.231 0.648 1.00 84.56 253 GLN A N 1
ATOM 2002 C CA . GLN A 1 253 ? 16.201 4.543 1.898 1.00 84.56 253 GLN A CA 1
ATOM 2003 C C . GLN A 1 253 ? 15.132 4.689 2.984 1.00 84.56 253 GLN A C 1
ATOM 2005 O O . GLN A 1 253 ? 14.850 3.760 3.732 1.00 84.56 253 GLN A O 1
ATOM 2010 N N . HIS A 1 254 ? 14.555 5.886 3.110 1.00 85.06 254 HIS A N 1
ATOM 2011 C CA . HIS A 1 254 ? 13.540 6.134 4.128 1.00 85.06 254 HIS A CA 1
ATOM 2012 C C . HIS A 1 254 ? 12.183 5.582 3.690 1.00 85.06 254 HIS A C 1
ATOM 2014 O O . HIS A 1 254 ? 11.451 5.006 4.499 1.00 85.06 254 HIS A O 1
ATOM 2020 N N . LEU A 1 255 ? 11.890 5.717 2.394 1.00 86.50 255 LEU A N 1
ATOM 2021 C CA . LEU A 1 255 ? 10.646 5.275 1.786 1.00 86.50 255 LEU A CA 1
ATOM 2022 C C . LEU A 1 255 ? 10.462 3.758 1.883 1.00 86.50 255 LEU A C 1
ATOM 2024 O O . LEU A 1 255 ? 9.342 3.320 2.118 1.00 86.50 255 LEU A O 1
ATOM 2028 N N . GLU A 1 256 ? 11.535 2.965 1.800 1.00 84.19 256 GLU A N 1
ATOM 2029 C CA . GLU A 1 256 ? 11.464 1.508 1.980 1.00 84.19 256 GLU A CA 1
ATOM 2030 C C . GLU A 1 256 ? 10.787 1.107 3.294 1.00 84.19 256 GLU A C 1
ATOM 2032 O O . GLU A 1 256 ? 9.929 0.231 3.316 1.00 84.19 256 GLU A O 1
ATOM 2037 N N . SER A 1 257 ? 11.099 1.803 4.387 1.00 81.75 257 SER A N 1
ATOM 2038 C CA . SER A 1 257 ? 10.512 1.488 5.690 1.00 81.75 257 SER A CA 1
ATOM 2039 C C . SER A 1 257 ? 9.073 1.979 5.880 1.00 81.75 257 SER A C 1
ATOM 2041 O O . SER A 1 257 ? 8.367 1.466 6.746 1.00 81.75 257 SER A O 1
ATOM 2043 N N . LEU A 1 258 ? 8.641 2.977 5.101 1.00 87.69 258 LEU A N 1
ATOM 2044 C CA . LEU A 1 258 ? 7.358 3.665 5.288 1.00 87.69 258 LEU A CA 1
ATOM 2045 C C . LEU A 1 258 ? 6.299 3.287 4.249 1.00 87.69 258 LEU A C 1
ATOM 2047 O O . LEU A 1 258 ? 5.116 3.246 4.576 1.00 87.69 258 LEU A O 1
ATOM 2051 N N . ALA A 1 259 ? 6.695 3.050 2.998 1.00 89.12 259 ALA A N 1
ATOM 2052 C CA . ALA A 1 259 ? 5.769 2.855 1.885 1.00 89.12 259 ALA A CA 1
ATOM 2053 C C . ALA A 1 259 ? 5.325 1.404 1.707 1.00 89.12 259 ALA A C 1
ATOM 2055 O O . ALA A 1 259 ? 4.256 1.181 1.147 1.00 89.12 259 ALA A O 1
ATOM 2056 N N . VAL A 1 260 ? 6.092 0.424 2.200 1.00 89.25 260 VAL A N 1
ATOM 2057 C CA . VAL A 1 260 ? 5.742 -1.003 2.077 1.00 89.25 260 VAL A CA 1
ATOM 2058 C C . VAL A 1 260 ? 4.336 -1.300 2.620 1.00 89.25 260 VAL A C 1
ATOM 2060 O O . VAL A 1 260 ? 3.556 -1.903 1.885 1.00 89.25 260 VAL A O 1
ATOM 2063 N N . PRO A 1 261 ? 3.927 -0.821 3.814 1.00 92.00 261 PRO A N 1
ATOM 2064 C CA . PRO A 1 261 ? 2.551 -0.992 4.281 1.00 92.00 261 PRO A CA 1
ATOM 2065 C C . PRO A 1 261 ? 1.490 -0.422 3.330 1.00 92.00 261 PRO A C 1
ATOM 2067 O O . PRO A 1 261 ? 0.450 -1.041 3.123 1.00 92.00 261 PRO A O 1
ATOM 2070 N N . LEU A 1 262 ? 1.752 0.737 2.719 1.00 94.31 262 LEU A N 1
ATOM 2071 C CA . LEU A 1 262 ? 0.827 1.361 1.773 1.00 94.31 262 LEU A CA 1
ATOM 2072 C C . LEU A 1 262 ? 0.734 0.569 0.461 1.00 94.31 262 LEU A C 1
ATOM 2074 O O . LEU A 1 262 ? -0.369 0.351 -0.033 1.00 94.31 262 LEU A O 1
ATOM 2078 N N . LEU A 1 263 ? 1.863 0.100 -0.076 1.00 94.44 263 LEU A N 1
ATOM 2079 C CA . LEU A 1 263 ? 1.895 -0.736 -1.280 1.00 94.44 263 LEU A CA 1
ATOM 2080 C C . LEU A 1 263 ? 1.159 -2.059 -1.053 1.00 94.44 263 LEU A C 1
ATOM 2082 O O . LEU A 1 263 ? 0.312 -2.438 -1.857 1.00 94.44 263 LEU A O 1
ATOM 2086 N N . THR A 1 264 ? 1.410 -2.721 0.077 1.00 93.38 264 THR A N 1
ATOM 2087 C CA . THR A 1 264 ? 0.706 -3.950 0.463 1.00 93.38 264 THR A CA 1
ATOM 2088 C C . THR A 1 264 ? -0.794 -3.714 0.621 1.00 93.38 264 THR A C 1
ATOM 2090 O O . THR A 1 264 ? -1.595 -4.549 0.201 1.00 93.38 264 THR A O 1
ATOM 2093 N N . LEU A 1 265 ? -1.199 -2.569 1.181 1.00 94.44 265 LEU A N 1
ATOM 2094 C CA . LEU A 1 265 ? -2.611 -2.213 1.290 1.00 94.44 265 LEU A CA 1
ATOM 2095 C C . LEU A 1 265 ? -3.241 -2.024 -0.095 1.00 94.44 265 LEU A C 1
ATOM 2097 O O . LEU A 1 265 ? -4.308 -2.575 -0.339 1.00 94.44 265 LEU A O 1
ATOM 2101 N N . LEU A 1 266 ? -2.589 -1.295 -1.006 1.00 95.81 266 LEU A N 1
ATOM 2102 C CA . LEU A 1 266 ? -3.080 -1.086 -2.373 1.00 95.81 266 LEU A CA 1
ATOM 2103 C C . LEU A 1 266 ? -3.234 -2.409 -3.135 1.00 95.81 266 LEU A C 1
ATOM 2105 O O . LEU A 1 266 ? -4.285 -2.637 -3.727 1.00 95.81 266 LEU A O 1
ATOM 2109 N N . ARG A 1 267 ? -2.246 -3.306 -3.043 1.00 94.50 267 ARG A N 1
ATOM 2110 C CA . ARG A 1 267 ? -2.305 -4.670 -3.602 1.00 94.50 267 ARG A CA 1
ATOM 2111 C C . ARG A 1 267 ? -3.487 -5.466 -3.057 1.00 94.50 267 ARG A C 1
ATOM 2113 O O . ARG A 1 267 ? -4.323 -5.974 -3.805 1.00 94.50 267 ARG A O 1
ATOM 2120 N N . LYS A 1 268 ? -3.625 -5.494 -1.724 1.00 93.00 268 LYS A N 1
ATOM 2121 C CA . LYS A 1 268 ? -4.745 -6.160 -1.046 1.00 93.00 268 LYS A CA 1
ATOM 2122 C C . LYS A 1 268 ? -6.081 -5.612 -1.549 1.00 93.00 268 LYS A C 1
ATOM 2124 O O . LYS A 1 268 ? -6.947 -6.402 -1.901 1.00 93.00 268 LYS A O 1
ATOM 2129 N N . ILE A 1 269 ? -6.231 -4.288 -1.625 1.00 93.31 269 ILE A N 1
ATOM 2130 C CA . ILE A 1 269 ? -7.439 -3.618 -2.128 1.00 93.31 269 ILE A CA 1
ATOM 2131 C C . ILE A 1 269 ? -7.732 -4.007 -3.580 1.00 93.31 269 ILE A C 1
ATOM 2133 O O . ILE A 1 269 ? -8.871 -4.356 -3.887 1.00 93.31 269 ILE A O 1
ATOM 2137 N N . TYR A 1 270 ? -6.723 -3.982 -4.453 1.00 94.25 270 TYR A N 1
ATOM 2138 C CA . TYR A 1 270 ? -6.877 -4.306 -5.871 1.00 94.25 270 TYR A CA 1
ATOM 2139 C C . TYR A 1 270 ? -7.407 -5.733 -6.079 1.00 94.25 270 TYR A C 1
ATOM 2141 O O . TYR A 1 270 ? -8.304 -5.940 -6.896 1.00 94.25 270 TYR A O 1
ATOM 2149 N N . SER A 1 271 ? -6.952 -6.704 -5.277 1.00 91.94 271 SER A N 1
ATOM 2150 C CA . SER A 1 271 ? -7.354 -8.115 -5.413 1.00 91.94 271 SER A CA 1
ATOM 2151 C C . SER A 1 271 ? -8.872 -8.364 -5.352 1.00 91.94 271 SER A C 1
ATOM 2153 O O . SER A 1 271 ? -9.378 -9.230 -6.067 1.00 91.94 271 SER A O 1
ATOM 2155 N N . PHE A 1 272 ? -9.616 -7.579 -4.562 1.00 90.38 272 PHE A N 1
ATOM 2156 C CA . PHE A 1 272 ? -11.073 -7.708 -4.401 1.00 90.38 272 PHE A CA 1
ATOM 2157 C C . PHE A 1 272 ? -11.859 -6.474 -4.875 1.00 90.38 272 PHE A C 1
ATOM 2159 O O . PHE A 1 272 ? -13.073 -6.388 -4.667 1.00 90.38 272 PHE A O 1
ATOM 2166 N N . ALA A 1 273 ? -11.191 -5.502 -5.499 1.00 91.00 273 ALA A N 1
ATOM 2167 C CA . ALA A 1 273 ? -11.834 -4.300 -6.008 1.00 91.00 273 ALA A CA 1
ATOM 2168 C C . ALA A 1 273 ? -12.821 -4.614 -7.155 1.00 91.00 273 ALA A C 1
ATOM 2170 O O . ALA A 1 273 ? -12.557 -5.498 -7.975 1.00 91.00 273 ALA A O 1
ATOM 2171 N N . PRO A 1 274 ? -13.950 -3.886 -7.265 1.00 90.94 274 PRO A N 1
ATOM 2172 C CA . PRO A 1 274 ? -14.800 -3.938 -8.452 1.00 90.94 274 PRO A CA 1
ATOM 2173 C C . PRO A 1 274 ? -14.069 -3.417 -9.702 1.00 90.94 274 PRO A C 1
ATOM 2175 O O . PRO A 1 274 ? -13.117 -2.646 -9.597 1.00 90.94 274 PRO A O 1
ATOM 2178 N N . GLU A 1 275 ? -14.576 -3.763 -10.888 1.00 90.25 275 GLU A N 1
ATOM 2179 C CA . GLU A 1 275 ? -13.997 -3.363 -12.185 1.00 90.25 275 GLU A CA 1
ATOM 2180 C C . GLU A 1 275 ? -13.757 -1.851 -12.333 1.00 90.25 275 GLU A C 1
ATOM 2182 O O . GLU A 1 275 ? -12.749 -1.437 -12.895 1.00 90.25 275 GLU A O 1
ATOM 2187 N N . GLY A 1 276 ? -14.655 -1.008 -11.808 1.00 90.75 276 GLY A N 1
ATOM 2188 C CA . GLY A 1 276 ? -14.505 0.452 -11.867 1.00 90.75 276 GLY A CA 1
ATOM 2189 C C . GLY A 1 276 ? -13.235 0.945 -11.154 1.00 90.75 276 GLY A C 1
ATOM 2190 O O . GLY A 1 276 ? -12.359 1.508 -11.812 1.00 90.75 276 GLY A O 1
ATOM 2191 N N . PRO A 1 277 ? -13.101 0.710 -9.833 1.00 91.62 277 PRO A N 1
ATOM 2192 C CA . PRO A 1 277 ? -11.884 1.030 -9.093 1.00 91.62 277 PRO A CA 1
ATOM 2193 C C . PRO A 1 277 ? -10.620 0.333 -9.610 1.00 91.62 277 PRO A C 1
ATOM 2195 O O . PRO A 1 277 ? -9.567 0.960 -9.588 1.00 91.62 277 PRO A O 1
ATOM 2198 N N . LYS A 1 278 ? -10.699 -0.912 -10.109 1.00 93.44 278 LYS A N 1
ATOM 2199 C CA . LYS A 1 278 ? -9.540 -1.604 -10.711 1.00 93.44 278 LYS A CA 1
ATOM 2200 C C . LYS A 1 278 ? -8.973 -0.839 -11.901 1.00 93.44 278 LYS A C 1
ATOM 2202 O O . LYS A 1 278 ? -7.810 -0.447 -11.866 1.00 93.44 278 LYS A O 1
ATOM 2207 N N . LYS A 1 279 ? -9.823 -0.516 -12.880 1.00 92.00 279 LYS A N 1
ATOM 2208 C CA . LYS A 1 279 ? -9.419 0.272 -14.053 1.00 92.00 279 LYS A CA 1
ATOM 2209 C C . LYS A 1 279 ? -8.919 1.661 -13.679 1.00 92.00 279 LYS A C 1
ATOM 2211 O O . LYS A 1 279 ? -8.008 2.177 -14.311 1.00 92.00 279 LYS A O 1
ATOM 2216 N N . TYR A 1 280 ? -9.491 2.267 -12.638 1.00 92.50 280 TYR A N 1
ATOM 2217 C CA . TYR A 1 280 ? -9.009 3.549 -12.125 1.00 92.50 280 TYR A CA 1
ATOM 2218 C C . TYR A 1 280 ? -7.602 3.445 -11.509 1.00 92.50 280 TYR A C 1
ATOM 2220 O O . TYR A 1 280 ? -6.784 4.339 -11.701 1.00 92.50 280 TYR A O 1
ATOM 2228 N N . MET A 1 281 ? -7.300 2.355 -10.793 1.00 93.56 281 MET A N 1
ATOM 2229 C CA . MET A 1 281 ? -5.954 2.092 -10.267 1.00 93.56 281 MET A CA 1
ATOM 2230 C C . MET A 1 281 ? -4.944 1.831 -11.381 1.00 93.56 281 MET A C 1
ATOM 2232 O O . MET A 1 281 ? -3.852 2.386 -11.330 1.00 93.56 281 MET A O 1
ATOM 2236 N N . GLU A 1 282 ? -5.313 1.012 -12.367 1.00 92.81 282 GLU A N 1
ATOM 2237 C CA . GLU A 1 282 ? -4.501 0.739 -13.559 1.00 92.81 282 GLU A CA 1
ATOM 2238 C C . GLU A 1 282 ? -4.151 2.043 -14.273 1.00 92.81 282 GLU A C 1
ATOM 2240 O O . GLU A 1 282 ? -2.978 2.327 -14.482 1.00 92.81 282 GLU A O 1
ATOM 2245 N N . TRP A 1 283 ? -5.157 2.882 -14.526 1.00 89.75 283 TRP A N 1
ATOM 2246 C CA . TRP A 1 283 ? -5.004 4.188 -15.162 1.00 89.75 283 TRP A CA 1
ATOM 2247 C C . TRP A 1 283 ? -4.053 5.136 -14.408 1.00 89.75 283 TRP A C 1
ATOM 2249 O O . TRP A 1 283 ? -3.263 5.835 -15.028 1.00 89.75 283 TRP A O 1
ATOM 2259 N N . LEU A 1 284 ? -4.086 5.157 -13.070 1.00 89.62 284 LEU A N 1
ATOM 2260 C CA . LEU A 1 284 ? -3.232 6.051 -12.271 1.00 89.62 284 LEU A CA 1
ATOM 2261 C C . LEU A 1 284 ? -1.793 5.553 -12.068 1.00 89.62 284 LEU A C 1
ATOM 2263 O O . LEU A 1 284 ? -0.897 6.363 -11.810 1.00 89.62 284 LEU A O 1
ATOM 2267 N N . LEU A 1 285 ? -1.583 4.235 -12.047 1.00 90.88 285 LEU A N 1
ATOM 2268 C CA . LEU A 1 285 ? -0.327 3.626 -11.590 1.00 90.88 285 LEU A CA 1
ATOM 2269 C C . LEU A 1 285 ? 0.497 3.000 -12.718 1.00 90.88 285 LEU A C 1
ATOM 2271 O O . LEU A 1 285 ? 1.720 2.918 -12.572 1.00 90.88 285 LEU A O 1
ATOM 2275 N N . LEU A 1 286 ? -0.136 2.570 -13.811 1.00 88.62 286 LEU A N 1
ATOM 2276 C CA . LEU A 1 286 ? 0.567 2.095 -15.000 1.00 88.62 286 LEU A CA 1
ATOM 2277 C C . LEU A 1 286 ? 0.914 3.279 -15.919 1.00 88.62 286 LEU A C 1
ATOM 2279 O O . LEU A 1 286 ? 0.210 4.289 -15.910 1.00 88.62 286 LEU A O 1
ATOM 2283 N N . PRO A 1 287 ? 2.016 3.203 -16.683 1.00 81.19 287 PRO A N 1
ATOM 2284 C CA . PRO A 1 287 ? 2.293 4.174 -17.739 1.00 81.19 287 PRO A CA 1
ATOM 2285 C C . PRO A 1 287 ? 1.140 4.217 -18.755 1.00 81.19 287 PRO A C 1
ATOM 2287 O O . PRO A 1 287 ? 0.667 3.171 -19.193 1.00 81.19 287 PRO A O 1
ATOM 2290 N N . GLU A 1 288 ? 0.681 5.417 -19.110 1.00 71.94 288 GLU A N 1
ATOM 2291 C CA . GLU A 1 288 ? -0.289 5.624 -20.195 1.00 71.94 288 GLU A CA 1
ATOM 2292 C C . GLU A 1 288 ? 0.408 5.786 -21.547 1.00 71.94 288 GLU A C 1
ATOM 2294 O O . GLU A 1 288 ? 1.533 6.276 -21.594 1.00 71.94 288 GLU A O 1
ATOM 2299 N N . ASP A 1 289 ? -0.334 5.571 -22.641 1.00 59.06 289 ASP A N 1
ATOM 2300 C CA . ASP A 1 289 ? 0.087 5.836 -24.028 1.00 59.06 289 ASP A CA 1
ATOM 2301 C C . ASP A 1 289 ? 0.636 7.270 -24.252 1.00 59.06 289 ASP A C 1
ATOM 2303 O O . ASP A 1 289 ? 1.498 7.490 -25.105 1.00 59.06 289 ASP A O 1
ATOM 2307 N N . ASN A 1 290 ? 0.202 8.253 -23.450 1.00 56.38 290 ASN A N 1
ATOM 2308 C CA . ASN A 1 290 ? 0.696 9.638 -23.505 1.00 56.38 290 ASN A CA 1
ATOM 2309 C C . ASN A 1 290 ? 2.058 9.847 -22.810 1.00 56.38 290 ASN A C 1
ATOM 2311 O O . ASN A 1 290 ? 2.707 10.869 -23.018 1.00 56.38 290 ASN A O 1
ATOM 2315 N N . ASP A 1 291 ? 2.499 8.911 -21.966 1.00 59.03 291 ASP A N 1
ATOM 2316 C CA . ASP A 1 291 ? 3.773 8.974 -21.232 1.00 59.03 291 ASP A CA 1
ATOM 2317 C C . ASP A 1 291 ? 4.958 8.459 -22.087 1.00 59.03 291 ASP A C 1
ATOM 2319 O O . ASP A 1 291 ? 6.105 8.486 -21.640 1.00 59.03 291 ASP A O 1
ATOM 2323 N N . HIS A 1 292 ? 4.694 8.037 -23.333 1.00 63.78 292 HIS A N 1
ATOM 2324 C CA . HIS A 1 292 ? 5.681 7.531 -24.295 1.00 63.78 292 HIS A CA 1
ATOM 2325 C C . HIS A 1 292 ? 6.345 8.635 -25.142 1.00 63.78 292 HIS A C 1
ATOM 2327 O O . HIS A 1 292 ? 7.118 8.334 -26.049 1.00 63.78 292 HIS A O 1
ATOM 2333 N N . ASP A 1 293 ? 6.086 9.918 -24.869 1.00 68.75 293 ASP A N 1
ATOM 2334 C CA . ASP A 1 293 ? 6.849 11.022 -25.480 1.00 68.75 293 ASP A CA 1
ATOM 2335 C C . ASP A 1 293 ? 8.295 11.072 -24.966 1.00 68.75 293 ASP A C 1
ATOM 2337 O O . ASP A 1 293 ? 9.185 11.597 -25.633 1.00 68.75 293 ASP A O 1
ATOM 2341 N N . LEU A 1 294 ? 8.540 10.520 -23.776 1.00 71.56 294 LEU A N 1
ATOM 2342 C CA . LEU A 1 294 ? 9.861 10.312 -23.192 1.00 71.56 294 LEU A CA 1
ATOM 2343 C C . LEU A 1 294 ? 10.083 8.811 -22.972 1.00 71.56 294 LEU A C 1
ATOM 2345 O O . LEU A 1 294 ? 9.117 8.058 -22.879 1.00 71.56 294 LEU A O 1
ATOM 2349 N N . PRO A 1 295 ? 11.339 8.356 -22.815 1.00 74.69 295 PRO A N 1
ATOM 2350 C CA . PRO A 1 295 ? 11.590 6.980 -22.414 1.00 74.69 295 PRO A CA 1
ATOM 2351 C C . PRO A 1 295 ? 10.883 6.655 -21.096 1.00 74.69 295 PRO A C 1
ATOM 2353 O O . PRO A 1 295 ? 10.921 7.458 -20.150 1.00 74.69 295 PRO A O 1
ATOM 2356 N N . ILE A 1 296 ? 10.294 5.462 -21.021 1.00 76.06 296 ILE A N 1
ATOM 2357 C CA . ILE A 1 296 ? 9.563 4.985 -19.846 1.00 76.06 296 ILE A CA 1
ATOM 2358 C C . ILE A 1 296 ? 10.444 5.130 -18.596 1.00 76.06 296 ILE A C 1
ATOM 2360 O O . ILE A 1 296 ? 11.644 4.838 -18.595 1.00 76.06 296 ILE A O 1
ATOM 2364 N N . GLY A 1 297 ? 9.859 5.644 -17.513 1.00 71.44 297 GLY A N 1
ATOM 2365 C CA . GLY A 1 297 ? 10.582 5.880 -16.268 1.00 71.44 297 GLY A CA 1
ATOM 2366 C C . GLY A 1 297 ? 11.382 7.185 -16.228 1.00 71.44 297 GLY A C 1
ATOM 2367 O O . GLY A 1 297 ? 11.958 7.488 -15.183 1.00 71.44 297 GLY A O 1
ATOM 2368 N N . LYS A 1 298 ? 11.421 8.007 -17.289 1.00 78.38 298 LYS A N 1
ATOM 2369 C CA . LYS A 1 298 ? 12.078 9.334 -17.258 1.00 78.38 298 LYS A CA 1
ATOM 2370 C C . LYS A 1 298 ? 11.124 10.504 -17.029 1.00 78.38 298 LYS A C 1
ATOM 2372 O O . LYS A 1 298 ? 11.593 11.573 -16.636 1.00 78.38 298 LYS A O 1
ATOM 2377 N N . SER A 1 299 ? 9.815 10.321 -17.203 1.00 78.94 299 SER A N 1
ATOM 2378 C CA . SER A 1 299 ? 8.845 11.390 -16.951 1.00 78.94 299 SER A CA 1
ATOM 2379 C C . SER A 1 299 ? 8.693 11.687 -15.447 1.00 78.94 299 SER A C 1
ATOM 2381 O O . SER A 1 299 ? 9.225 10.987 -14.570 1.00 78.94 299 SER A O 1
ATOM 2383 N N . ASN A 1 300 ? 8.009 12.788 -15.126 1.00 80.31 300 ASN A N 1
ATOM 2384 C CA . ASN A 1 300 ? 7.712 13.181 -13.746 1.00 80.31 300 ASN A CA 1
ATOM 2385 C C . ASN A 1 300 ? 6.308 12.731 -13.303 1.00 80.31 300 ASN A C 1
ATOM 2387 O O . ASN A 1 300 ? 5.717 13.335 -12.407 1.00 80.31 300 ASN A O 1
ATOM 2391 N N . THR A 1 301 ? 5.764 11.689 -13.925 1.00 86.44 301 THR A N 1
ATOM 2392 C CA . THR A 1 301 ? 4.528 11.037 -13.484 1.00 86.44 301 THR A CA 1
ATOM 2393 C C . THR A 1 301 ? 4.799 10.101 -12.303 1.00 86.44 301 THR A C 1
ATOM 2395 O O . THR A 1 301 ? 5.953 9.783 -11.978 1.00 86.44 301 THR A O 1
ATOM 2398 N N . LEU A 1 302 ? 3.732 9.697 -11.606 1.00 89.75 302 LEU A N 1
ATOM 2399 C CA . LEU A 1 302 ? 3.822 8.745 -10.498 1.00 89.75 302 LEU A CA 1
ATOM 2400 C C . LEU A 1 302 ? 4.354 7.392 -10.983 1.00 89.75 302 LEU A C 1
ATOM 2402 O O . LEU A 1 302 ? 5.309 6.882 -10.399 1.00 89.75 302 LEU A O 1
ATOM 2406 N N . SER A 1 303 ? 3.787 6.861 -12.069 1.00 89.50 303 SER A N 1
ATOM 2407 C CA . SER A 1 303 ? 4.219 5.623 -12.728 1.00 89.50 303 SER A CA 1
ATOM 2408 C C . SER A 1 303 ? 5.727 5.649 -13.005 1.00 89.50 303 SER A C 1
ATOM 2410 O O . SER A 1 303 ? 6.459 4.798 -12.501 1.00 89.50 303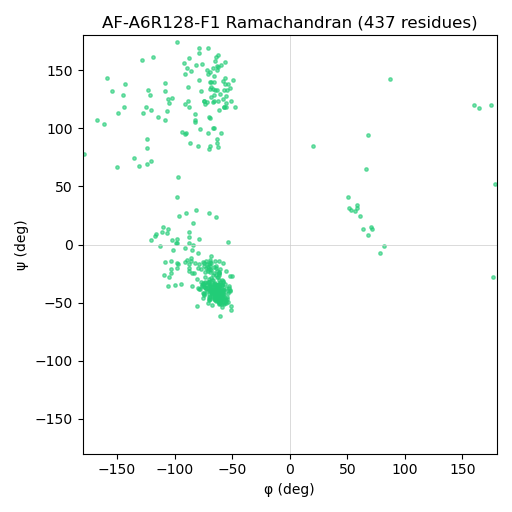 SER A O 1
ATOM 2412 N N . SER A 1 304 ? 6.239 6.697 -13.662 1.00 88.31 304 SER A N 1
ATOM 2413 C CA . SER A 1 304 ? 7.674 6.844 -13.935 1.00 88.31 304 SER A CA 1
ATOM 2414 C C . SER A 1 304 ? 8.540 6.932 -12.676 1.00 88.31 304 SER A C 1
ATOM 2416 O O . SER A 1 304 ? 9.631 6.357 -12.631 1.00 88.31 304 SER A O 1
ATOM 2418 N N . ARG A 1 305 ? 8.087 7.627 -11.621 1.00 90.44 305 ARG A N 1
ATOM 2419 C CA . ARG A 1 305 ? 8.806 7.643 -10.334 1.00 90.44 305 ARG A CA 1
ATOM 2420 C C . ARG A 1 305 ? 8.860 6.254 -9.694 1.00 90.44 305 ARG A C 1
ATOM 2422 O O . ARG A 1 305 ? 9.921 5.868 -9.201 1.00 90.44 305 ARG A O 1
ATOM 2429 N N . LEU A 1 306 ? 7.751 5.516 -9.707 1.00 91.62 306 LEU A N 1
ATOM 2430 C CA . LEU A 1 306 ? 7.677 4.153 -9.182 1.00 91.62 306 LEU A CA 1
ATOM 2431 C C . LEU A 1 306 ? 8.586 3.206 -9.973 1.00 91.62 306 LEU A C 1
ATOM 2433 O O . LEU A 1 306 ? 9.332 2.444 -9.364 1.00 91.62 306 LEU A O 1
ATOM 2437 N N . LEU A 1 307 ? 8.627 3.323 -11.302 1.00 90.50 307 LEU A N 1
ATOM 2438 C CA . LEU A 1 307 ? 9.522 2.532 -12.150 1.00 90.50 307 LEU A CA 1
ATOM 2439 C C . LEU A 1 307 ? 10.998 2.761 -11.818 1.00 90.50 307 LEU A C 1
ATOM 2441 O O . LEU A 1 307 ? 11.738 1.801 -11.616 1.00 90.50 307 LEU A O 1
ATOM 2445 N N . ARG A 1 308 ? 11.433 4.011 -11.622 1.00 89.31 308 ARG A N 1
ATOM 2446 C CA . ARG A 1 308 ? 12.812 4.284 -11.166 1.00 89.31 308 ARG A CA 1
ATOM 2447 C C . ARG A 1 308 ? 13.115 3.684 -9.794 1.00 89.31 308 ARG A C 1
ATOM 2449 O O . ARG A 1 308 ? 14.238 3.244 -9.544 1.00 89.31 308 ARG A O 1
ATOM 2456 N N . LEU A 1 309 ? 12.132 3.682 -8.892 1.00 89.69 309 LEU A N 1
ATOM 2457 C CA . LEU A 1 309 ? 12.270 3.061 -7.575 1.00 89.69 309 LEU A CA 1
ATOM 2458 C C . LEU A 1 309 ? 12.320 1.529 -7.666 1.00 89.69 309 LEU A C 1
ATOM 2460 O O . LEU A 1 309 ? 13.066 0.922 -6.900 1.00 89.69 309 LEU A O 1
ATOM 2464 N N . SER A 1 310 ? 11.626 0.919 -8.633 1.00 89.25 310 SER A N 1
ATOM 2465 C CA . SER A 1 310 ? 11.690 -0.525 -8.902 1.00 89.25 310 SER A CA 1
ATOM 2466 C C . SER A 1 310 ? 13.086 -0.991 -9.340 1.00 89.25 310 SER A C 1
ATOM 2468 O O . SER A 1 310 ? 13.474 -2.125 -9.102 1.00 89.25 310 SER A O 1
ATOM 2470 N N . THR A 1 311 ? 13.923 -0.105 -9.877 1.00 86.62 311 THR A N 1
ATOM 2471 C CA . THR A 1 311 ? 15.315 -0.437 -10.229 1.00 86.62 311 THR A CA 1
ATOM 2472 C C . THR A 1 311 ? 16.329 -0.003 -9.170 1.00 86.62 311 THR A C 1
ATOM 2474 O O . THR A 1 311 ? 17.534 -0.113 -9.385 1.00 86.62 311 THR A O 1
ATOM 2477 N N . SER A 1 312 ? 15.883 0.524 -8.023 1.00 85.50 312 SER A N 1
ATOM 2478 C CA . SER A 1 312 ? 16.796 1.050 -7.007 1.00 85.50 312 SER A CA 1
ATOM 2479 C C . SER A 1 312 ? 17.505 -0.081 -6.248 1.00 85.50 312 SER A C 1
ATOM 2481 O O . SER A 1 312 ? 16.838 -0.894 -5.607 1.00 85.50 312 SER A O 1
ATOM 2483 N N . PRO A 1 313 ? 18.851 -0.121 -6.222 1.00 84.00 313 PRO A N 1
ATOM 2484 C CA . PRO A 1 313 ? 19.585 -1.149 -5.482 1.00 84.00 313 PRO A CA 1
ATOM 2485 C C . PRO A 1 313 ? 19.572 -0.918 -3.965 1.00 84.00 313 PRO A C 1
ATOM 2487 O O . PRO A 1 313 ? 19.919 -1.814 -3.205 1.00 84.00 313 PRO A O 1
ATOM 2490 N N . VAL A 1 314 ? 19.204 0.286 -3.512 1.00 85.81 314 VAL A N 1
ATOM 2491 C CA . VAL A 1 314 ? 19.290 0.678 -2.096 1.00 85.81 314 VAL A CA 1
ATOM 2492 C C . VAL A 1 314 ? 18.014 0.339 -1.320 1.00 85.81 314 VAL A C 1
ATOM 2494 O O . VAL A 1 314 ? 18.030 0.392 -0.098 1.00 85.81 314 VAL A O 1
ATOM 2497 N N . ALA A 1 315 ? 16.923 0.012 -2.017 1.00 86.00 315 ALA A N 1
ATOM 2498 C CA . ALA A 1 315 ? 15.617 -0.222 -1.412 1.00 86.00 315 ALA A CA 1
ATOM 2499 C C . ALA A 1 315 ? 14.979 -1.537 -1.910 1.00 86.00 315 ALA A C 1
ATOM 2501 O O . ALA A 1 315 ? 13.991 -1.493 -2.649 1.00 86.00 315 ALA A O 1
ATOM 2502 N N . PRO A 1 316 ? 15.542 -2.712 -1.566 1.00 88.81 316 PRO A N 1
ATOM 2503 C CA . PRO A 1 316 ? 15.117 -3.999 -2.121 1.00 88.81 316 PRO A CA 1
ATOM 2504 C C . PRO A 1 316 ? 13.653 -4.348 -1.825 1.00 88.81 316 PRO A C 1
ATOM 2506 O O . PRO A 1 316 ? 12.952 -4.799 -2.728 1.00 88.81 316 PRO A O 1
ATOM 2509 N N . SER A 1 317 ? 13.164 -4.095 -0.608 1.00 88.06 317 SER A N 1
ATOM 2510 C CA . SER A 1 317 ? 11.775 -4.393 -0.218 1.00 88.06 317 SER A CA 1
ATOM 2511 C C . SER A 1 317 ? 10.785 -3.472 -0.930 1.00 88.06 317 SER A C 1
ATOM 2513 O O . SER A 1 317 ? 9.677 -3.874 -1.278 1.00 88.06 317 SER A O 1
ATOM 2515 N N . LEU A 1 318 ? 11.196 -2.223 -1.170 1.00 90.00 318 LEU A N 1
ATOM 2516 C CA . LEU A 1 318 ? 10.405 -1.253 -1.919 1.00 90.00 318 LEU A CA 1
ATOM 2517 C C . LEU A 1 318 ? 10.318 -1.646 -3.391 1.00 90.00 318 LEU A C 1
ATOM 2519 O O . LEU A 1 318 ? 9.229 -1.640 -3.956 1.00 90.00 318 LEU A O 1
ATOM 2523 N N . ARG A 1 319 ? 11.456 -2.010 -3.995 1.00 91.56 319 ARG A N 1
ATOM 2524 C CA . ARG A 1 319 ? 11.521 -2.522 -5.366 1.00 91.56 319 ARG A CA 1
ATOM 2525 C C . ARG A 1 319 ? 10.572 -3.697 -5.554 1.00 91.56 319 ARG A C 1
ATOM 2527 O O . ARG A 1 319 ? 9.800 -3.708 -6.511 1.00 91.56 319 ARG A O 1
ATOM 2534 N N . GLU A 1 320 ? 10.645 -4.652 -4.636 1.00 91.44 320 GLU A N 1
ATOM 2535 C CA . GLU A 1 320 ? 9.820 -5.852 -4.644 1.00 91.44 320 GLU A CA 1
ATOM 2536 C C . GLU A 1 320 ? 8.332 -5.492 -4.548 1.00 91.44 320 GLU A C 1
ATOM 2538 O O . GLU A 1 320 ? 7.534 -5.871 -5.400 1.00 91.44 320 GLU A O 1
ATOM 2543 N N . GLY A 1 321 ? 7.964 -4.644 -3.581 1.00 91.56 321 GLY A N 1
ATOM 2544 C CA . GLY A 1 321 ? 6.583 -4.200 -3.397 1.00 91.56 321 GLY A CA 1
ATOM 2545 C C . GLY A 1 321 ? 6.000 -3.433 -4.591 1.00 91.56 321 GLY A C 1
ATOM 2546 O O . GLY A 1 321 ? 4.827 -3.621 -4.910 1.00 91.56 321 GLY A O 1
ATOM 2547 N N . ILE A 1 322 ? 6.797 -2.585 -5.255 1.00 94.44 322 ILE A N 1
ATOM 2548 C CA . ILE A 1 322 ? 6.366 -1.829 -6.444 1.00 94.44 322 ILE A CA 1
ATOM 2549 C C . ILE A 1 322 ? 6.189 -2.763 -7.641 1.00 94.44 322 ILE A C 1
ATOM 2551 O O . ILE A 1 322 ? 5.162 -2.697 -8.313 1.00 94.44 322 ILE A O 1
ATOM 2555 N N . SER A 1 323 ? 7.164 -3.639 -7.889 1.00 93.75 323 SER A N 1
ATOM 2556 C CA . SER A 1 323 ? 7.126 -4.563 -9.028 1.00 93.75 323 SER A CA 1
ATOM 2557 C C . SER A 1 323 ? 5.960 -5.541 -8.896 1.00 93.75 323 SER A C 1
ATOM 2559 O O . SER A 1 323 ? 5.206 -5.726 -9.846 1.00 93.75 323 SER A O 1
ATOM 2561 N N . ALA A 1 324 ? 5.730 -6.067 -7.689 1.00 93.94 324 ALA A N 1
ATOM 2562 C CA . ALA A 1 324 ? 4.586 -6.923 -7.404 1.00 93.94 324 ALA A CA 1
ATOM 2563 C C . ALA A 1 324 ? 3.242 -6.195 -7.588 1.00 93.94 324 ALA A C 1
ATOM 2565 O O . ALA A 1 324 ? 2.307 -6.775 -8.132 1.00 93.94 324 ALA A O 1
ATOM 2566 N N . LEU A 1 325 ? 3.139 -4.921 -7.184 1.00 94.94 325 LEU A N 1
ATOM 2567 C CA . LEU A 1 325 ? 1.938 -4.115 -7.433 1.00 94.94 325 LEU A CA 1
ATOM 2568 C C . LEU A 1 325 ? 1.693 -3.925 -8.936 1.00 94.94 325 LEU A C 1
ATOM 2570 O O . LEU A 1 325 ? 0.578 -4.133 -9.395 1.00 94.94 325 LEU A O 1
ATOM 2574 N N . MET A 1 326 ? 2.716 -3.559 -9.708 1.00 93.88 326 MET A N 1
ATOM 2575 C CA . MET A 1 326 ? 2.581 -3.361 -11.157 1.00 93.88 326 MET A CA 1
ATOM 2576 C C . MET A 1 326 ? 2.276 -4.661 -11.912 1.00 93.88 326 MET A C 1
ATOM 2578 O O . MET A 1 326 ? 1.521 -4.642 -12.885 1.00 93.88 326 MET A O 1
ATOM 2582 N N . PHE A 1 327 ? 2.812 -5.788 -11.445 1.00 94.00 327 PHE A N 1
ATOM 2583 C CA . PHE A 1 327 ? 2.487 -7.112 -11.966 1.00 94.00 327 PHE A CA 1
ATOM 2584 C C . PHE A 1 327 ? 1.020 -7.482 -11.705 1.00 94.00 327 PHE A C 1
ATOM 2586 O O . PHE A 1 327 ? 0.323 -7.924 -12.614 1.00 94.00 327 PHE A O 1
ATOM 2593 N N . GLU A 1 328 ? 0.513 -7.242 -10.492 1.00 94.56 328 GLU A N 1
ATOM 2594 C CA . GLU A 1 328 ? -0.905 -7.447 -10.164 1.00 94.56 328 GLU A CA 1
ATOM 2595 C C . GLU A 1 328 ? -1.827 -6.541 -10.987 1.00 94.56 328 GLU A C 1
ATOM 2597 O O . GLU A 1 328 ? -2.818 -7.030 -11.523 1.00 94.56 328 GLU A O 1
ATOM 2602 N N . LEU A 1 329 ? -1.473 -5.262 -11.152 1.00 93.25 329 LEU A N 1
ATOM 2603 C CA . LEU A 1 329 ? -2.204 -4.319 -12.010 1.00 93.25 329 LEU A CA 1
ATOM 2604 C C . LEU A 1 329 ? -2.221 -4.751 -13.484 1.00 93.25 329 LEU A C 1
ATOM 2606 O O . LEU A 1 329 ? -3.145 -4.409 -14.211 1.00 93.25 329 LEU A O 1
ATOM 2610 N N . SER A 1 330 ? -1.226 -5.523 -13.921 1.00 90.81 330 SER A N 1
ATOM 2611 C CA . SER A 1 330 ? -1.152 -6.087 -15.276 1.00 90.81 330 SER A CA 1
ATOM 2612 C C . SER A 1 330 ? -1.824 -7.462 -15.373 1.00 90.81 330 SER A C 1
ATOM 2614 O O . SER A 1 330 ? -1.419 -8.305 -16.166 1.00 90.81 330 SER A O 1
ATOM 2616 N N . GLY A 1 331 ? -2.813 -7.735 -14.518 1.00 89.50 331 GLY A N 1
ATOM 2617 C CA . GLY A 1 331 ? -3.571 -8.987 -14.536 1.00 89.50 331 GLY A CA 1
ATOM 2618 C C . GLY A 1 331 ? -2.802 -10.216 -14.048 1.00 89.50 331 GLY A C 1
ATOM 2619 O O . GLY A 1 331 ? -3.270 -11.334 -14.255 1.00 89.50 331 GLY A O 1
ATOM 2620 N N . SER A 1 332 ? -1.645 -10.034 -13.397 1.00 90.12 332 SER A N 1
ATOM 2621 C CA . SER A 1 332 ? -0.728 -11.126 -13.030 1.00 90.12 332 SER A CA 1
ATOM 2622 C C . SER A 1 332 ? -0.271 -11.971 -14.227 1.00 90.12 332 SER A C 1
ATOM 2624 O O . SER A 1 332 ? 0.040 -13.153 -14.072 1.00 90.12 332 SER A O 1
ATOM 2626 N N . ASP A 1 333 ? -0.214 -11.361 -15.412 1.00 89.44 333 ASP A N 1
ATOM 2627 C CA . ASP A 1 333 ? 0.312 -11.969 -16.627 1.00 89.44 333 ASP A CA 1
ATOM 2628 C C . ASP A 1 333 ? 1.664 -11.343 -16.993 1.00 89.44 333 ASP A C 1
ATOM 2630 O O . ASP A 1 333 ? 1.833 -10.122 -16.998 1.00 89.44 333 ASP A O 1
ATOM 2634 N N . ALA A 1 334 ? 2.660 -12.183 -17.291 1.00 88.12 334 ALA A N 1
ATOM 2635 C CA . ALA A 1 334 ? 4.009 -11.714 -17.604 1.00 88.12 334 ALA A CA 1
ATOM 2636 C C . ALA A 1 334 ? 4.071 -10.937 -18.931 1.00 88.12 334 ALA A C 1
ATOM 2638 O O . ALA A 1 334 ? 4.897 -10.036 -19.072 1.00 88.12 334 ALA A O 1
ATOM 2639 N N . THR A 1 335 ? 3.207 -11.265 -19.893 1.00 86.56 335 THR A N 1
ATOM 2640 C CA . THR A 1 335 ? 3.139 -10.606 -21.204 1.00 86.56 335 THR A CA 1
ATOM 2641 C C . THR A 1 335 ? 2.572 -9.206 -21.060 1.00 86.56 335 THR A C 1
ATOM 2643 O O . THR A 1 335 ? 3.202 -8.246 -21.507 1.00 86.56 335 THR A O 1
ATOM 2646 N N . ASP A 1 336 ? 1.436 -9.075 -20.376 1.00 86.19 336 ASP A N 1
ATOM 2647 C CA . ASP A 1 336 ? 0.814 -7.774 -20.123 1.00 86.19 336 ASP A CA 1
ATOM 2648 C C . ASP A 1 336 ? 1.690 -6.906 -19.210 1.00 86.19 336 ASP A C 1
ATOM 2650 O O . ASP A 1 336 ? 1.835 -5.705 -19.442 1.00 86.19 336 ASP A O 1
ATOM 2654 N N . PHE A 1 337 ? 2.367 -7.509 -18.230 1.00 89.00 337 PHE A N 1
ATOM 2655 C CA . PHE A 1 337 ? 3.321 -6.797 -17.383 1.00 89.00 337 PHE A CA 1
ATOM 2656 C C . PHE A 1 337 ? 4.488 -6.214 -18.184 1.00 89.00 337 PHE A C 1
ATOM 2658 O O . PHE A 1 337 ? 4.781 -5.024 -18.062 1.00 89.00 337 PHE A O 1
ATOM 2665 N N . VAL A 1 338 ? 5.133 -7.011 -19.045 1.00 86.50 338 VAL A N 1
ATOM 2666 C CA . VAL A 1 338 ? 6.220 -6.515 -19.905 1.00 86.50 338 VAL A CA 1
ATOM 2667 C C . VAL A 1 338 ? 5.714 -5.461 -20.887 1.00 86.50 338 VAL A C 1
ATOM 2669 O O . VAL A 1 338 ? 6.414 -4.479 -21.122 1.00 86.50 338 VAL A O 1
ATOM 2672 N N . ARG A 1 339 ? 4.505 -5.6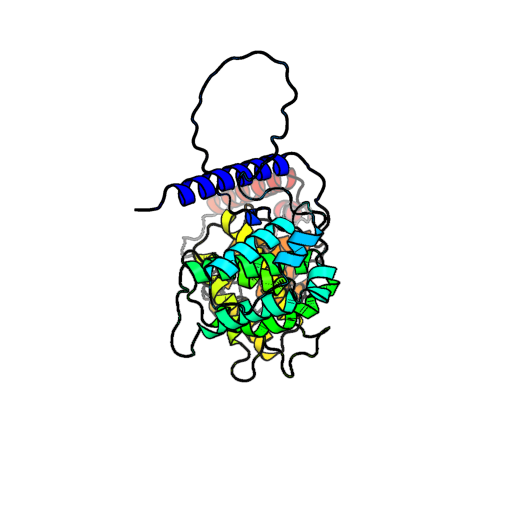28 -21.430 1.00 82.56 339 ARG A N 1
ATOM 2673 C CA . ARG A 1 339 ? 3.891 -4.657 -22.339 1.00 82.56 339 ARG A CA 1
ATOM 2674 C C . ARG A 1 339 ? 3.662 -3.299 -21.670 1.00 82.56 339 ARG A C 1
ATOM 2676 O O . ARG A 1 339 ? 3.973 -2.282 -22.277 1.00 82.56 339 ARG A O 1
ATOM 2683 N N . ASN A 1 340 ? 3.144 -3.280 -20.443 1.00 84.31 340 ASN A N 1
ATOM 2684 C CA . ASN A 1 340 ? 2.786 -2.040 -19.748 1.00 84.31 340 ASN A CA 1
ATOM 2685 C C . ASN A 1 340 ? 4.001 -1.328 -19.134 1.00 84.31 340 ASN A C 1
ATOM 2687 O O . ASN A 1 340 ? 4.062 -0.103 -19.095 1.00 84.31 340 ASN A O 1
ATOM 2691 N N . VAL A 1 341 ? 4.958 -2.092 -18.604 1.00 84.00 341 VAL A N 1
ATOM 2692 C CA . VAL A 1 341 ? 6.077 -1.562 -17.804 1.00 84.00 341 VAL A CA 1
ATOM 2693 C C . VAL A 1 341 ? 7.393 -1.513 -18.590 1.00 84.00 341 VAL A C 1
ATOM 2695 O O . VAL A 1 341 ? 8.291 -0.738 -18.259 1.00 84.00 341 VAL A O 1
ATOM 2698 N N . GLY A 1 342 ? 7.509 -2.302 -19.656 1.00 83.44 342 GLY A N 1
ATOM 2699 C CA . GLY A 1 342 ? 8.731 -2.475 -20.431 1.00 83.44 342 GLY A CA 1
ATOM 2700 C C . GLY A 1 342 ? 9.636 -3.567 -19.855 1.00 83.44 342 GLY A C 1
ATOM 2701 O O . GLY A 1 342 ? 9.800 -3.717 -18.641 1.00 83.44 342 GLY A O 1
ATOM 2702 N N . TYR A 1 343 ? 10.279 -4.330 -20.742 1.00 82.75 343 TYR A N 1
ATOM 2703 C CA . TYR A 1 343 ? 11.114 -5.477 -20.362 1.00 82.75 343 TYR A CA 1
ATOM 2704 C C . TYR A 1 343 ? 12.261 -5.096 -19.418 1.00 82.75 343 TYR A C 1
ATOM 2706 O O . TYR A 1 343 ? 12.523 -5.822 -18.465 1.00 82.75 343 TYR A O 1
ATOM 2714 N N . GLY A 1 344 ? 12.911 -3.945 -19.626 1.00 82.88 344 GLY A N 1
ATOM 2715 C CA . GLY A 1 344 ? 14.031 -3.508 -18.783 1.00 82.88 344 GLY A CA 1
ATOM 2716 C C . GLY A 1 344 ? 13.662 -3.366 -17.301 1.00 82.88 344 GLY A C 1
ATOM 2717 O O . GLY A 1 344 ? 14.471 -3.685 -16.432 1.00 82.88 344 GLY A O 1
ATOM 2718 N N . PHE A 1 345 ? 12.428 -2.946 -17.011 1.00 87.06 345 PHE A N 1
ATOM 2719 C CA . PHE A 1 345 ? 11.902 -2.844 -15.650 1.00 87.06 345 PHE A CA 1
ATOM 2720 C C . PHE A 1 345 ? 11.326 -4.181 -15.153 1.00 87.06 345 PHE A C 1
ATOM 2722 O O . PHE A 1 345 ? 11.499 -4.531 -13.987 1.00 87.06 345 PHE A O 1
ATOM 2729 N N . ALA A 1 346 ? 10.693 -4.959 -16.036 1.00 88.75 346 ALA A N 1
ATOM 2730 C CA . ALA A 1 346 ? 10.046 -6.224 -15.687 1.00 88.75 346 ALA A CA 1
ATOM 2731 C C . ALA A 1 346 ? 11.023 -7.397 -15.470 1.00 88.75 346 ALA A C 1
ATOM 2733 O O . ALA A 1 346 ? 10.785 -8.248 -14.611 1.00 88.75 346 ALA A O 1
ATOM 2734 N N . ALA A 1 347 ? 12.130 -7.457 -16.217 1.00 87.00 347 ALA A N 1
ATOM 2735 C CA . ALA A 1 347 ? 13.016 -8.622 -16.277 1.00 87.00 347 ALA A CA 1
ATOM 2736 C C . ALA A 1 347 ? 13.578 -9.026 -14.909 1.00 87.00 347 ALA A C 1
ATOM 2738 O O . ALA A 1 347 ? 13.598 -10.209 -14.573 1.00 87.00 347 ALA A O 1
ATOM 2739 N N . GLY A 1 348 ? 13.993 -8.045 -14.099 1.00 86.50 348 GLY A N 1
ATOM 2740 C CA . GLY A 1 348 ? 14.546 -8.307 -12.768 1.00 86.50 348 GLY A CA 1
ATOM 2741 C C . GLY A 1 348 ? 13.540 -8.973 -11.829 1.00 86.50 348 GLY A C 1
ATOM 2742 O O . GLY A 1 348 ? 13.910 -9.873 -11.080 1.00 86.50 348 GLY A O 1
ATOM 2743 N N . PHE A 1 349 ? 12.271 -8.566 -11.907 1.00 90.75 349 PHE A N 1
ATOM 2744 C CA . PHE A 1 349 ? 11.190 -9.132 -11.105 1.00 90.75 349 PHE A CA 1
ATOM 2745 C C . PHE A 1 349 ? 10.766 -10.520 -11.597 1.0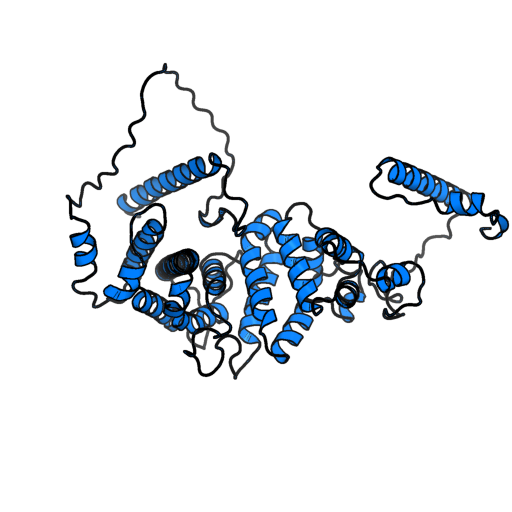0 90.75 349 PHE A C 1
ATOM 2747 O O . PHE A 1 349 ? 10.588 -11.427 -10.787 1.00 90.75 349 PHE A O 1
ATOM 2754 N N . LEU A 1 350 ? 10.641 -10.708 -12.917 1.00 91.19 350 LEU A N 1
ATOM 2755 C CA . LEU A 1 350 ? 10.292 -12.009 -13.499 1.00 91.19 350 LEU A CA 1
ATOM 2756 C C . LEU A 1 350 ? 11.350 -13.068 -13.169 1.00 91.19 350 LEU A C 1
ATOM 2758 O O . LEU A 1 350 ? 11.011 -14.169 -12.743 1.00 91.19 350 LEU A O 1
ATOM 2762 N N . MET A 1 351 ? 12.630 -12.704 -13.285 1.00 88.62 351 MET A N 1
ATOM 2763 C CA . MET A 1 351 ? 13.749 -13.588 -12.966 1.00 88.62 351 MET A CA 1
ATOM 2764 C C . MET A 1 351 ? 13.807 -13.940 -11.475 1.00 88.62 351 MET A C 1
ATOM 2766 O O . MET A 1 351 ? 14.085 -15.085 -11.141 1.00 88.62 351 MET A O 1
ATOM 2770 N N . SER A 1 352 ? 13.534 -12.993 -10.569 1.00 87.75 352 SER A N 1
ATOM 2771 C CA . SER A 1 352 ? 13.556 -13.273 -9.126 1.00 87.75 352 SER A CA 1
ATOM 2772 C C . SER A 1 352 ? 12.387 -14.137 -8.643 1.00 87.75 352 SER A C 1
ATOM 2774 O O . SER A 1 352 ? 12.456 -14.666 -7.538 1.00 87.75 352 SER A O 1
ATOM 2776 N N . HIS A 1 353 ? 11.327 -14.259 -9.446 1.00 88.25 353 HIS A N 1
ATOM 2777 C CA . HIS A 1 353 ? 10.137 -15.067 -9.160 1.00 88.25 353 HIS A CA 1
ATOM 2778 C C . HIS A 1 353 ? 10.071 -16.357 -9.986 1.00 88.25 353 HIS A C 1
ATOM 2780 O O . HIS A 1 353 ? 9.012 -16.979 -10.048 1.00 88.25 353 HIS A O 1
ATOM 2786 N N . ASP A 1 354 ? 11.173 -16.739 -10.643 1.00 86.75 354 ASP A N 1
ATOM 2787 C CA . ASP A 1 354 ? 11.260 -17.920 -11.511 1.00 86.75 354 ASP A CA 1
ATOM 2788 C C . ASP A 1 354 ? 10.167 -17.961 -12.600 1.00 86.75 354 ASP A C 1
ATOM 2790 O O . ASP A 1 354 ? 9.729 -19.026 -13.044 1.00 86.75 354 ASP A O 1
ATOM 2794 N N . MET A 1 355 ? 9.709 -16.787 -13.045 1.00 87.12 355 MET A N 1
ATOM 2795 C CA . MET A 1 355 ? 8.695 -16.670 -14.085 1.00 87.12 355 MET A CA 1
ATOM 2796 C C . MET A 1 355 ? 9.348 -16.636 -15.470 1.00 87.12 355 MET A C 1
ATOM 2798 O O . MET A 1 355 ? 10.330 -15.913 -15.677 1.00 87.12 355 MET A O 1
ATOM 2802 N N . PRO A 1 356 ? 8.811 -17.383 -16.452 1.00 79.06 356 PRO A N 1
ATOM 2803 C CA . PRO A 1 356 ? 9.350 -17.365 -17.799 1.00 79.06 356 PRO A CA 1
ATOM 2804 C C . PRO A 1 356 ? 9.145 -15.982 -18.417 1.00 79.06 356 PRO A C 1
ATOM 2806 O O . PRO A 1 356 ? 8.036 -15.448 -18.440 1.00 79.06 356 PRO A O 1
ATOM 2809 N N . VAL A 1 357 ? 10.223 -15.410 -18.949 1.00 75.81 357 VAL A N 1
ATOM 2810 C CA . VAL A 1 357 ? 10.133 -14.210 -19.783 1.00 75.81 357 VAL A CA 1
ATOM 2811 C C . VAL A 1 357 ? 9.407 -14.594 -21.078 1.00 75.81 357 VAL A C 1
ATOM 2813 O O . VAL A 1 357 ? 9.907 -15.486 -21.774 1.00 75.81 357 VAL A O 1
ATOM 2816 N N . PRO A 1 358 ? 8.279 -13.942 -21.417 1.00 73.75 358 PRO A N 1
ATOM 2817 C CA . PRO A 1 358 ? 7.523 -14.238 -22.630 1.00 73.75 358 PRO A CA 1
ATOM 2818 C C . PRO A 1 358 ? 8.402 -14.184 -23.882 1.00 73.75 358 PRO A C 1
ATOM 2820 O O . PRO A 1 358 ? 9.219 -13.273 -24.033 1.00 73.75 358 PRO A O 1
ATOM 2823 N N . GLU A 1 359 ? 8.230 -15.135 -24.804 1.00 66.38 359 GLU A N 1
ATOM 2824 C CA . GLU A 1 359 ? 8.965 -15.121 -26.077 1.00 66.38 359 GLU A CA 1
ATOM 2825 C C . GLU A 1 359 ? 8.634 -13.875 -26.892 1.00 66.38 359 GLU A C 1
ATOM 282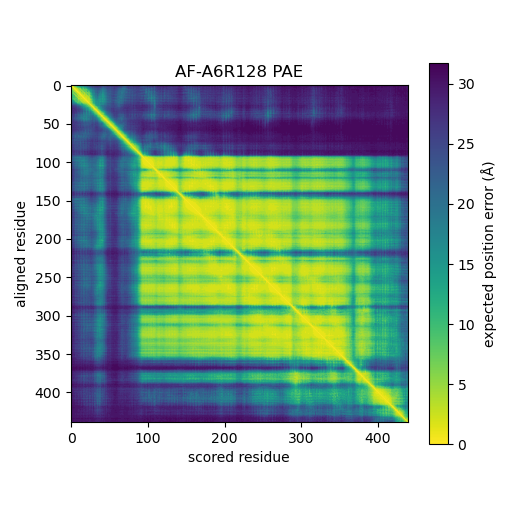7 O O . GLU A 1 359 ? 9.544 -13.277 -27.440 1.00 66.38 359 GLU A O 1
ATOM 2832 N N . THR A 1 360 ? 7.398 -13.377 -26.833 1.00 60.09 360 THR A N 1
ATOM 2833 C CA . THR A 1 360 ? 6.995 -12.099 -27.443 1.00 60.09 360 THR A CA 1
ATOM 2834 C C . THR A 1 360 ? 7.801 -10.909 -26.925 1.00 60.09 360 THR A C 1
ATOM 2836 O O . THR A 1 360 ? 8.079 -9.988 -27.683 1.00 60.09 360 THR A O 1
ATOM 2839 N N . ALA A 1 361 ? 8.246 -10.929 -25.665 1.00 57.41 361 ALA A N 1
ATOM 2840 C CA . ALA A 1 361 ? 9.147 -9.913 -25.129 1.00 57.41 361 ALA A CA 1
ATOM 2841 C C . ALA A 1 361 ? 10.581 -10.087 -25.644 1.00 57.41 361 ALA A C 1
ATOM 2843 O O . ALA A 1 361 ? 11.262 -9.106 -25.901 1.00 57.41 361 ALA A O 1
ATOM 2844 N N . LYS A 1 362 ? 11.061 -11.319 -25.824 1.00 56.78 362 LYS A N 1
ATOM 2845 C CA . LYS A 1 362 ? 12.382 -11.565 -26.429 1.00 56.78 362 LYS A CA 1
ATOM 2846 C C . LYS A 1 362 ? 12.386 -11.232 -27.924 1.00 56.78 362 LYS A C 1
ATOM 2848 O O . LYS A 1 362 ? 13.347 -10.657 -28.428 1.00 56.78 362 LYS A O 1
ATOM 2853 N N . GLU A 1 363 ? 11.301 -11.558 -28.616 1.00 51.97 363 GLU A N 1
ATOM 2854 C CA . GLU A 1 363 ? 11.096 -11.359 -30.046 1.00 51.97 363 GLU A CA 1
ATOM 2855 C C . GLU A 1 363 ? 10.831 -9.898 -30.377 1.00 51.97 363 GLU A C 1
ATOM 2857 O O . GLU A 1 363 ? 11.465 -9.403 -31.295 1.00 51.97 363 GLU A O 1
ATOM 2862 N N . ALA A 1 364 ? 10.021 -9.165 -29.607 1.00 50.78 364 ALA A N 1
ATOM 2863 C CA . ALA A 1 364 ? 9.818 -7.730 -29.820 1.00 50.78 364 ALA A CA 1
ATOM 2864 C C . ALA A 1 364 ? 11.112 -6.906 -29.669 1.00 50.78 364 ALA A C 1
ATOM 2866 O O . ALA A 1 364 ? 11.233 -5.833 -30.251 1.00 50.78 364 ALA A O 1
ATOM 2867 N N . PHE A 1 365 ? 12.092 -7.423 -28.923 1.00 49.19 365 PHE A N 1
ATOM 2868 C CA . PHE A 1 365 ? 13.437 -6.853 -28.800 1.00 49.19 365 PHE A CA 1
ATOM 2869 C C . PHE A 1 365 ? 14.418 -7.344 -29.879 1.00 49.19 365 PHE A C 1
ATOM 2871 O O . PHE A 1 365 ? 15.457 -6.718 -30.074 1.00 49.19 365 PHE A O 1
ATOM 2878 N N . SER A 1 366 ? 14.106 -8.445 -30.572 1.00 44.91 366 SER A N 1
ATOM 2879 C CA . SER A 1 366 ? 14.977 -9.069 -31.583 1.00 44.91 366 SER A CA 1
ATOM 2880 C C . SER A 1 366 ? 14.513 -8.807 -33.022 1.00 44.91 366 SER A C 1
ATOM 2882 O O . SER A 1 366 ? 15.323 -8.782 -33.943 1.00 44.91 366 SER A O 1
ATOM 2884 N N . THR A 1 367 ? 13.215 -8.595 -33.229 1.00 40.75 367 THR A N 1
ATOM 2885 C CA . THR A 1 367 ? 12.558 -8.369 -34.517 1.00 40.75 367 THR A CA 1
ATOM 2886 C C . THR A 1 367 ? 11.281 -7.564 -34.290 1.00 40.75 367 THR A C 1
ATOM 2888 O O . THR A 1 367 ? 10.462 -7.919 -33.450 1.00 40.75 367 THR A O 1
ATOM 2891 N N . SER A 1 368 ? 11.065 -6.509 -35.070 1.00 41.50 368 SER A N 1
ATOM 2892 C CA . SER A 1 368 ? 9.943 -5.557 -34.980 1.00 41.50 368 SER A CA 1
ATOM 2893 C C . SER A 1 368 ? 8.539 -6.146 -35.256 1.00 41.50 368 SER A C 1
ATOM 2895 O O . SER A 1 368 ? 7.640 -5.431 -35.691 1.00 41.50 368 SER A O 1
ATOM 2897 N N . ALA A 1 369 ? 8.335 -7.451 -35.074 1.00 37.97 369 ALA A N 1
ATOM 2898 C CA . ALA A 1 369 ? 7.164 -8.198 -35.510 1.00 37.97 369 ALA A CA 1
ATOM 2899 C C . ALA A 1 369 ? 6.664 -9.138 -34.401 1.00 37.97 369 ALA A C 1
ATOM 2901 O O . ALA A 1 369 ? 6.848 -10.347 -34.474 1.00 37.97 369 ALA A O 1
ATOM 2902 N N . GLY A 1 370 ? 6.015 -8.596 -33.367 1.00 39.75 370 GLY A N 1
ATOM 2903 C CA . GLY A 1 370 ? 5.432 -9.438 -32.319 1.00 39.75 370 GLY A CA 1
ATOM 2904 C C . GLY A 1 370 ? 4.688 -8.679 -31.223 1.00 39.75 370 GLY A C 1
ATOM 2905 O O . GLY A 1 370 ? 5.206 -8.507 -30.130 1.00 39.75 370 GLY A O 1
ATOM 2906 N N . GLY A 1 371 ? 3.455 -8.244 -31.498 1.00 47.34 371 GLY A N 1
ATOM 2907 C CA . GLY A 1 371 ? 2.444 -7.952 -30.466 1.00 47.34 371 GLY A CA 1
ATOM 2908 C C . GLY A 1 371 ? 2.533 -6.628 -29.690 1.00 47.34 371 GLY A C 1
ATOM 2909 O O . GLY A 1 371 ? 1.596 -6.326 -28.954 1.00 47.34 371 GLY A O 1
ATOM 2910 N N . LEU A 1 372 ? 3.590 -5.830 -29.855 1.00 55.72 372 LEU A N 1
ATOM 2911 C CA . LEU A 1 372 ? 3.673 -4.466 -29.310 1.00 55.72 372 LEU A CA 1
ATOM 2912 C C . LEU A 1 372 ? 3.175 -3.432 -30.331 1.00 55.72 372 LEU A C 1
ATOM 2914 O O . LEU A 1 372 ? 3.170 -3.703 -31.533 1.00 55.72 372 LEU A O 1
ATOM 2918 N N . ASP A 1 373 ? 2.735 -2.262 -29.855 1.00 60.62 373 ASP A N 1
ATOM 2919 C CA . ASP A 1 373 ? 2.343 -1.154 -30.734 1.00 60.62 373 ASP A CA 1
ATOM 2920 C C . ASP A 1 373 ? 3.524 -0.818 -31.668 1.00 60.62 373 ASP A C 1
ATOM 2922 O O . ASP A 1 373 ? 4.595 -0.457 -31.173 1.00 60.62 373 ASP A O 1
ATOM 2926 N N . PRO A 1 374 ? 3.371 -0.943 -33.002 1.00 64.44 374 PRO A N 1
ATOM 2927 C CA . PRO A 1 374 ? 4.456 -0.708 -33.956 1.00 64.44 374 PRO A CA 1
ATOM 2928 C C . PRO A 1 374 ? 5.002 0.726 -33.907 1.00 64.44 374 PRO A C 1
ATOM 2930 O O . PRO A 1 374 ? 6.073 0.991 -34.449 1.00 64.44 374 PRO A O 1
ATOM 2933 N N . ASN A 1 375 ? 4.289 1.651 -33.260 1.00 71.50 375 ASN A N 1
ATOM 2934 C CA . ASN A 1 375 ? 4.711 3.036 -33.099 1.00 71.50 375 ASN A CA 1
ATOM 2935 C C . ASN A 1 375 ? 5.638 3.263 -31.892 1.00 71.50 375 ASN A C 1
ATOM 2937 O O . ASN A 1 375 ? 6.128 4.381 -31.727 1.00 71.50 375 ASN A O 1
ATOM 2941 N N . LEU A 1 376 ? 5.890 2.240 -31.069 1.00 72.12 376 LEU A N 1
ATOM 2942 C CA . LEU A 1 376 ? 6.732 2.323 -29.876 1.00 72.12 376 LEU A CA 1
ATOM 2943 C C . LEU A 1 376 ? 8.069 1.601 -30.069 1.00 72.12 376 LEU A C 1
ATOM 2945 O O . LEU A 1 376 ? 8.135 0.492 -30.602 1.00 72.12 376 LEU A O 1
ATOM 2949 N N . ASN A 1 377 ? 9.140 2.216 -29.576 1.00 75.75 377 ASN A N 1
ATOM 2950 C CA . ASN A 1 377 ? 10.445 1.592 -29.469 1.00 75.75 377 ASN A CA 1
ATOM 2951 C C . ASN A 1 377 ? 10.423 0.578 -28.313 1.00 75.75 377 ASN A C 1
ATOM 2953 O O . ASN A 1 377 ? 10.189 0.964 -27.165 1.00 75.75 377 ASN A O 1
ATOM 2957 N N . PRO A 1 378 ? 10.698 -0.712 -28.567 1.00 66.06 378 PRO A N 1
ATOM 2958 C CA . PRO A 1 378 ? 10.657 -1.749 -27.539 1.00 66.06 378 PRO A CA 1
ATOM 2959 C C . PRO A 1 378 ? 11.690 -1.526 -26.422 1.00 66.06 378 PRO A C 1
ATOM 2961 O O . PRO A 1 378 ? 11.451 -1.925 -25.287 1.00 66.06 378 PRO A O 1
ATOM 2964 N N . ILE A 1 379 ? 12.815 -0.860 -26.710 1.00 70.25 379 ILE A N 1
ATOM 2965 C CA . ILE A 1 379 ? 13.920 -0.652 -25.762 1.00 70.25 379 ILE A CA 1
ATOM 2966 C C . ILE A 1 379 ? 13.623 0.502 -24.805 1.00 70.25 379 ILE A C 1
ATOM 2968 O O . ILE A 1 379 ? 13.751 0.360 -23.589 1.00 70.25 379 ILE A O 1
ATOM 2972 N N . THR A 1 380 ? 13.273 1.664 -25.353 1.00 70.69 380 THR A N 1
ATOM 2973 C CA . THR A 1 380 ? 13.033 2.889 -24.575 1.00 70.69 380 THR A CA 1
ATOM 2974 C C . THR A 1 380 ? 11.591 2.983 -24.088 1.00 70.69 380 THR A C 1
ATOM 2976 O O . THR A 1 380 ? 11.307 3.737 -23.155 1.00 70.69 380 THR A O 1
ATOM 2979 N N . GLY A 1 381 ? 10.683 2.241 -24.725 1.00 74.00 381 GLY A N 1
ATOM 2980 C CA . GLY A 1 381 ? 9.249 2.438 -24.614 1.00 74.00 381 GLY A CA 1
ATOM 2981 C C . GLY A 1 381 ? 8.801 3.796 -25.150 1.00 74.00 381 GLY A C 1
ATOM 2982 O O . GLY A 1 381 ? 7.700 4.203 -24.839 1.00 74.00 381 GLY A O 1
ATOM 2983 N N . GLN A 1 382 ? 9.625 4.538 -25.890 1.00 79.50 382 GLN A N 1
ATOM 2984 C CA . GLN A 1 382 ? 9.268 5.856 -26.423 1.00 79.50 382 GLN A CA 1
ATOM 2985 C C . GLN A 1 382 ? 8.606 5.714 -27.801 1.00 79.50 382 GLN A C 1
ATOM 2987 O O . GLN A 1 382 ? 8.895 4.767 -28.528 1.00 79.50 382 GLN A O 1
ATOM 2992 N N . ARG A 1 383 ? 7.736 6.644 -28.201 1.00 80.31 383 ARG A N 1
ATOM 2993 C CA . ARG A 1 383 ? 7.205 6.688 -29.571 1.00 80.31 383 ARG A CA 1
ATOM 2994 C C . ARG A 1 383 ? 8.309 7.059 -30.558 1.00 80.31 383 ARG A C 1
ATOM 2996 O O . ARG A 1 383 ? 9.056 8.005 -30.313 1.00 80.31 383 ARG A O 1
ATOM 3003 N N . TRP A 1 384 ? 8.380 6.360 -31.691 1.00 79.00 384 TRP A N 1
ATOM 3004 C CA . TRP A 1 384 ? 9.426 6.572 -32.705 1.00 79.00 384 TRP A CA 1
ATOM 3005 C C . TRP A 1 384 ? 9.485 8.008 -33.246 1.00 79.00 384 TRP A C 1
ATOM 3007 O O . TRP A 1 384 ? 10.553 8.485 -33.611 1.00 79.00 384 TRP A O 1
ATOM 3017 N N . ASP A 1 385 ? 8.354 8.711 -33.304 1.00 78.44 385 ASP A N 1
ATOM 3018 C CA . ASP A 1 385 ? 8.274 10.102 -33.766 1.00 78.44 385 ASP A CA 1
ATOM 3019 C C . ASP A 1 385 ? 8.691 11.130 -32.703 1.00 78.44 385 ASP A C 1
ATOM 3021 O O . ASP A 1 385 ? 9.027 12.263 -33.049 1.00 78.44 385 ASP A O 1
ATOM 3025 N N . ALA A 1 386 ? 8.671 10.749 -31.424 1.00 78.44 386 ALA A N 1
ATOM 3026 C CA . ALA A 1 386 ? 9.121 11.576 -30.307 1.00 78.44 386 ALA A CA 1
ATOM 3027 C C . ALA A 1 386 ? 10.610 11.368 -29.983 1.00 78.44 386 ALA A C 1
ATOM 3029 O O . ALA A 1 386 ? 11.202 12.174 -29.256 1.00 78.44 386 ALA A O 1
ATOM 3030 N N . GLU A 1 387 ? 11.230 10.303 -30.502 1.00 79.06 387 GLU A N 1
ATOM 3031 C CA . GLU A 1 387 ? 12.657 10.066 -30.320 1.00 79.06 387 GLU A CA 1
ATOM 3032 C C . GLU A 1 387 ? 13.482 11.164 -31.006 1.00 79.06 387 GLU A C 1
ATOM 3034 O O . GLU A 1 387 ? 13.223 11.524 -32.160 1.00 79.06 387 GLU A O 1
ATOM 3039 N N . PRO A 1 388 ? 14.486 11.733 -30.313 1.00 74.25 388 PRO A N 1
ATOM 3040 C CA . PRO A 1 388 ? 15.369 12.703 -30.931 1.00 74.25 388 PRO A CA 1
ATOM 3041 C C . PRO A 1 388 ? 16.103 12.027 -32.089 1.00 74.25 388 PRO A C 1
ATOM 3043 O O . PRO A 1 388 ? 16.879 11.096 -31.880 1.00 74.25 388 PRO A O 1
ATOM 3046 N N . GLN A 1 389 ? 15.855 12.502 -33.311 1.00 69.88 389 GLN A N 1
ATOM 3047 C CA . GLN A 1 389 ? 16.615 12.047 -34.467 1.00 69.88 389 GLN A CA 1
ATOM 3048 C C . GLN A 1 389 ? 18.076 12.438 -34.282 1.00 69.88 389 GLN A C 1
ATOM 3050 O O . GLN A 1 389 ? 18.378 13.578 -33.909 1.00 69.88 389 GLN A O 1
ATOM 3055 N N . ASP A 1 390 ? 18.972 11.486 -34.526 1.00 66.75 390 ASP A N 1
ATOM 3056 C CA . ASP A 1 390 ? 20.399 11.741 -34.451 1.00 66.75 390 ASP A CA 1
ATOM 3057 C C . ASP A 1 390 ? 20.784 12.721 -35.56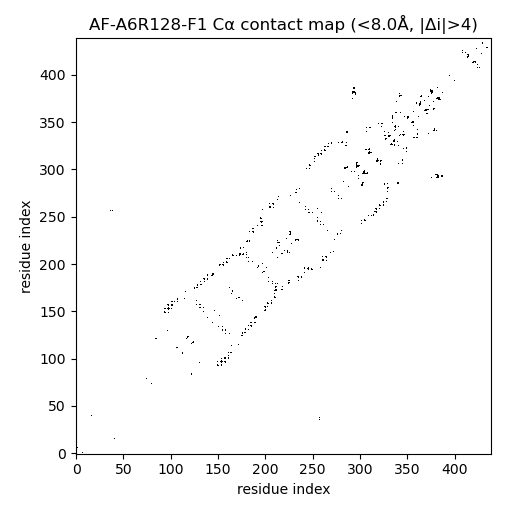8 1.00 66.75 390 ASP A C 1
ATOM 3059 O O . ASP A 1 390 ? 20.862 12.374 -36.743 1.00 66.75 390 ASP A O 1
ATOM 3063 N N . GLY A 1 391 ? 20.923 13.992 -35.192 1.00 60.06 391 GLY A N 1
ATOM 3064 C CA . GLY A 1 391 ? 21.382 15.073 -36.061 1.00 60.06 391 GLY A CA 1
ATOM 3065 C C . GLY A 1 391 ? 22.904 15.203 -36.079 1.00 60.06 391 GLY A C 1
ATOM 3066 O O . GLY A 1 391 ? 23.419 16.226 -36.540 1.00 60.06 391 GLY A O 1
ATOM 3067 N N . GLY A 1 392 ? 23.622 14.228 -35.514 1.00 69.25 392 GLY A N 1
ATOM 3068 C CA . GLY A 1 392 ? 25.068 14.145 -35.618 1.00 69.25 392 GLY A CA 1
ATOM 3069 C C . GLY A 1 392 ? 25.520 13.962 -37.073 1.00 69.25 392 GLY A C 1
ATOM 3070 O O . GLY A 1 392 ? 24.770 13.440 -37.900 1.00 69.25 392 GLY A O 1
ATOM 3071 N N . PRO A 1 393 ? 26.740 14.404 -37.426 1.00 74.31 393 PRO A N 1
ATOM 3072 C CA . PRO A 1 393 ? 27.335 14.014 -38.698 1.00 74.31 393 PRO A CA 1
ATOM 3073 C C . PRO A 1 393 ? 27.423 12.484 -38.765 1.00 74.31 393 PRO A C 1
ATOM 3075 O O . PRO A 1 393 ? 27.747 11.846 -37.761 1.00 74.31 393 PRO A O 1
ATOM 3078 N N . GLU A 1 394 ? 27.149 11.904 -39.937 1.00 71.62 394 GLU A N 1
ATOM 3079 C CA . GLU A 1 394 ? 27.358 10.471 -40.157 1.00 71.62 394 GLU A CA 1
ATOM 3080 C C . GLU A 1 394 ? 28.781 10.100 -39.723 1.00 71.62 394 GLU A C 1
ATOM 3082 O O . GLU A 1 394 ? 29.752 10.710 -40.180 1.00 71.62 394 GLU A O 1
ATOM 3087 N N . MET A 1 395 ? 28.894 9.135 -38.802 1.00 77.00 395 MET A N 1
ATOM 3088 C CA . MET A 1 395 ? 30.194 8.688 -38.303 1.00 77.00 395 MET A CA 1
ATOM 3089 C C . MET A 1 395 ? 31.088 8.281 -39.473 1.00 77.00 395 MET A C 1
ATOM 3091 O O . MET A 1 395 ? 30.669 7.525 -40.358 1.00 77.00 395 MET A O 1
ATOM 3095 N N . THR A 1 396 ? 32.330 8.758 -39.451 1.00 83.56 396 THR A N 1
ATOM 3096 C CA . THR A 1 396 ? 33.341 8.354 -40.432 1.00 83.56 396 THR A CA 1
ATOM 3097 C C . THR A 1 396 ? 33.668 6.866 -40.290 1.00 83.56 396 THR A C 1
ATOM 3099 O O . THR A 1 396 ? 33.457 6.265 -39.238 1.00 83.56 396 THR A O 1
ATOM 3102 N N . GLU A 1 397 ? 34.190 6.247 -41.346 1.00 80.88 397 GLU A N 1
ATOM 3103 C CA . GLU A 1 397 ? 34.504 4.810 -41.355 1.00 80.88 397 GLU A CA 1
ATOM 3104 C C . GLU A 1 397 ? 35.505 4.425 -40.249 1.00 80.88 397 GLU A C 1
ATOM 3106 O O . GLU A 1 397 ? 35.288 3.462 -39.522 1.00 80.88 397 GLU A O 1
ATOM 3111 N N . GLU A 1 398 ? 36.508 5.272 -40.000 1.00 82.44 398 GLU A N 1
ATOM 3112 C CA . GLU A 1 398 ? 37.467 5.095 -38.900 1.00 82.44 398 GLU A CA 1
ATOM 3113 C C . GLU A 1 398 ? 36.807 5.200 -37.506 1.00 82.44 398 GLU A C 1
ATOM 3115 O O . GLU A 1 398 ? 37.207 4.535 -36.548 1.00 82.44 398 GLU A O 1
ATOM 3120 N N . GLU A 1 399 ? 35.778 6.039 -37.356 1.00 82.12 399 GLU A N 1
ATOM 3121 C CA . GLU A 1 399 ? 35.006 6.135 -36.112 1.00 82.12 399 GLU A CA 1
ATOM 3122 C C . GLU A 1 399 ? 34.101 4.921 -35.910 1.00 82.12 399 GLU A C 1
ATOM 3124 O O . GLU A 1 399 ? 34.008 4.429 -34.784 1.00 82.12 399 GLU A O 1
ATOM 3129 N N . LYS A 1 400 ? 33.504 4.392 -36.986 1.00 80.88 400 LYS A N 1
ATOM 3130 C CA . LYS A 1 400 ? 32.734 3.142 -36.948 1.00 80.88 400 LYS A CA 1
ATOM 3131 C C . LYS A 1 400 ? 33.610 1.967 -36.521 1.00 80.88 400 LYS A C 1
ATOM 3133 O O . LYS A 1 400 ? 33.201 1.204 -35.649 1.00 80.88 400 LYS A O 1
ATOM 3138 N N . GLU A 1 401 ? 34.821 1.854 -37.069 1.00 81.62 401 GLU A N 1
ATOM 3139 C CA . GLU A 1 401 ? 35.791 0.824 -36.675 1.00 81.62 401 GLU A CA 1
ATOM 3140 C C . GLU A 1 401 ? 36.173 0.949 -35.193 1.00 81.62 401 GLU A C 1
ATOM 3142 O O . GLU A 1 401 ? 36.121 -0.034 -34.452 1.00 81.62 401 GLU A O 1
ATOM 3147 N N . ARG A 1 402 ? 36.455 2.168 -34.711 1.00 84.12 402 ARG A N 1
ATOM 3148 C CA . ARG A 1 402 ? 36.767 2.403 -33.290 1.00 84.12 402 ARG A CA 1
ATOM 3149 C C . ARG A 1 402 ? 35.602 2.079 -32.350 1.00 84.12 402 ARG A C 1
ATOM 3151 O O . ARG A 1 402 ? 35.834 1.557 -31.258 1.00 84.12 402 ARG A O 1
ATOM 3158 N N . GLU A 1 403 ? 34.361 2.382 -32.726 1.00 82.75 403 GLU A N 1
ATOM 3159 C CA . GLU A 1 403 ? 33.186 1.990 -31.934 1.00 82.75 403 GLU A CA 1
ATOM 3160 C C . GLU A 1 403 ? 32.952 0.472 -31.971 1.00 82.75 403 GLU A C 1
ATOM 3162 O O . GLU A 1 403 ? 32.647 -0.127 -30.937 1.00 82.75 403 GLU A O 1
ATOM 3167 N N . ALA A 1 404 ? 33.188 -0.183 -33.111 1.00 82.75 404 ALA A N 1
ATOM 3168 C CA . ALA A 1 404 ? 33.128 -1.639 -33.219 1.00 82.75 404 ALA A CA 1
ATOM 3169 C C . ALA A 1 404 ? 34.170 -2.327 -32.316 1.00 82.75 404 ALA A C 1
ATOM 3171 O O . ALA A 1 404 ? 33.842 -3.290 -31.619 1.00 82.75 404 ALA A O 1
ATOM 3172 N N . GLU A 1 405 ? 35.397 -1.800 -32.239 1.00 83.56 405 GLU A N 1
ATOM 3173 C CA . GLU A 1 405 ? 36.428 -2.278 -31.308 1.00 83.56 405 GLU A CA 1
ATOM 3174 C C . GLU A 1 405 ? 36.014 -2.095 -29.839 1.00 83.56 405 GLU A C 1
ATOM 3176 O O . GLU A 1 405 ? 36.193 -2.998 -29.014 1.00 83.56 405 GLU A O 1
ATOM 3181 N N . ARG A 1 406 ? 35.421 -0.943 -29.492 1.00 85.75 406 ARG A N 1
ATOM 3182 C CA . ARG A 1 406 ? 34.893 -0.693 -28.139 1.00 85.75 406 ARG A CA 1
ATOM 3183 C C . ARG A 1 406 ? 33.807 -1.698 -27.770 1.00 85.75 406 ARG A C 1
ATOM 3185 O O . ARG A 1 406 ? 33.850 -2.251 -26.668 1.00 85.75 406 ARG A O 1
ATOM 3192 N N . LEU A 1 407 ? 32.869 -1.956 -28.681 1.00 81.94 407 LEU A N 1
ATOM 3193 C CA . LEU A 1 407 ? 31.805 -2.943 -28.497 1.00 81.94 407 LEU A CA 1
ATOM 3194 C C . LEU A 1 407 ? 32.375 -4.354 -28.348 1.00 81.94 407 LEU A C 1
ATOM 3196 O O . LEU A 1 407 ? 31.976 -5.074 -27.433 1.00 8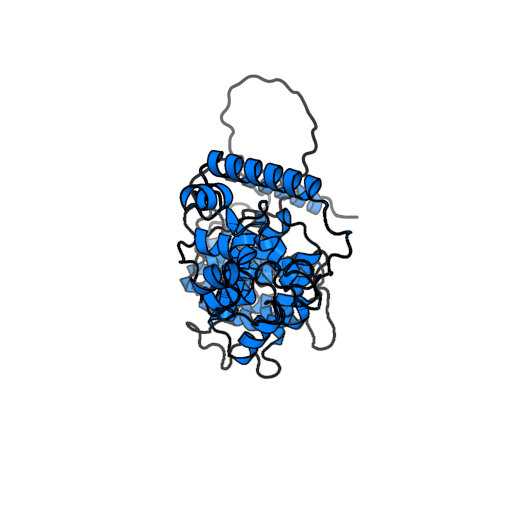1.94 407 LEU A O 1
ATOM 3200 N N . PHE A 1 408 ? 33.354 -4.725 -29.175 1.00 80.25 408 PHE A N 1
ATOM 3201 C CA . PHE A 1 408 ? 34.043 -6.012 -29.087 1.00 80.25 408 PHE A CA 1
ATOM 3202 C C . PHE A 1 408 ? 34.645 -6.239 -27.693 1.00 80.25 408 PHE A C 1
ATOM 3204 O O . PHE A 1 408 ? 34.402 -7.271 -27.065 1.00 80.25 408 PHE A O 1
ATOM 3211 N N . ILE A 1 409 ? 35.363 -5.243 -27.163 1.00 85.06 409 ILE A N 1
ATOM 3212 C CA . ILE A 1 409 ? 35.940 -5.307 -25.813 1.00 85.06 409 ILE A CA 1
ATOM 3213 C C . ILE A 1 409 ? 34.841 -5.406 -24.746 1.00 85.06 409 ILE A C 1
ATOM 3215 O O . ILE A 1 409 ? 35.021 -6.103 -23.744 1.00 85.06 409 ILE A O 1
ATOM 3219 N N . LEU A 1 410 ? 33.707 -4.721 -24.929 1.00 82.12 410 LEU A N 1
ATOM 3220 C CA . LEU A 1 410 ? 32.570 -4.807 -24.011 1.00 82.12 410 LEU A CA 1
ATOM 3221 C C . LEU A 1 410 ? 31.999 -6.231 -23.950 1.00 82.12 410 LEU A C 1
ATOM 3223 O O . LEU A 1 410 ? 31.786 -6.740 -22.850 1.00 82.12 410 LEU A O 1
ATOM 3227 N N . PHE A 1 411 ? 31.808 -6.881 -25.102 1.00 78.00 411 PHE A N 1
ATOM 3228 C CA . PHE A 1 411 ? 31.326 -8.264 -25.178 1.00 78.00 411 PHE A CA 1
ATOM 3229 C C . PHE A 1 411 ? 32.309 -9.254 -24.543 1.00 78.00 411 PHE A C 1
ATOM 3231 O O . PHE A 1 411 ? 31.890 -10.103 -23.760 1.00 78.00 411 PHE A O 1
ATOM 3238 N N . GLU A 1 412 ? 33.614 -9.112 -24.796 1.00 80.88 412 GLU A N 1
ATOM 3239 C CA . GLU A 1 412 ? 34.654 -9.936 -24.158 1.00 80.88 412 GLU A CA 1
ATOM 3240 C C . GLU A 1 412 ? 34.648 -9.780 -22.628 1.00 80.88 412 GLU A C 1
ATOM 3242 O O . GLU A 1 412 ? 34.701 -10.763 -21.887 1.00 80.88 412 GLU A O 1
ATOM 3247 N N . ARG A 1 413 ? 34.515 -8.544 -22.127 1.00 81.56 413 ARG A N 1
ATOM 3248 C CA . ARG A 1 413 ? 34.410 -8.279 -20.682 1.00 81.56 413 ARG A CA 1
ATOM 3249 C C . ARG A 1 413 ? 33.135 -8.857 -20.083 1.00 81.56 413 ARG A C 1
ATOM 3251 O O . ARG A 1 413 ? 33.197 -9.428 -18.999 1.00 81.56 413 ARG A O 1
ATOM 3258 N N . LEU A 1 414 ? 32.000 -8.729 -20.769 1.00 76.00 414 LEU A N 1
ATOM 3259 C CA . LEU A 1 414 ? 30.732 -9.311 -20.331 1.00 76.00 414 LEU A CA 1
ATOM 3260 C C . LEU A 1 414 ? 30.854 -10.837 -20.232 1.00 76.00 414 LEU A C 1
ATOM 3262 O O . LEU A 1 414 ? 30.546 -11.410 -19.187 1.00 76.00 414 LEU A O 1
ATOM 3266 N N . LYS A 1 415 ? 31.412 -11.482 -21.261 1.00 73.44 415 LYS A N 1
ATOM 3267 C CA . LYS A 1 415 ? 31.683 -12.924 -21.275 1.00 73.44 415 LYS A CA 1
ATOM 3268 C C . LYS A 1 415 ? 32.602 -13.340 -20.123 1.00 73.44 415 LYS A C 1
ATOM 3270 O O . LYS A 1 415 ? 32.335 -14.329 -19.445 1.00 73.44 415 LYS A O 1
ATOM 3275 N N . ALA A 1 416 ? 33.632 -12.544 -19.830 1.00 76.44 416 ALA A N 1
ATOM 3276 C CA . ALA A 1 416 ? 34.545 -12.791 -18.714 1.00 76.44 416 ALA A CA 1
ATOM 3277 C C . ALA A 1 416 ? 33.882 -12.681 -17.326 1.00 76.44 416 ALA A C 1
ATOM 3279 O O . ALA A 1 416 ? 34.369 -13.296 -16.379 1.00 76.44 416 ALA A O 1
ATOM 3280 N N . THR A 1 417 ? 32.777 -11.935 -17.178 1.00 70.44 417 THR A N 1
ATOM 3281 C CA . THR A 1 417 ? 32.032 -11.878 -15.903 1.00 70.44 417 THR A CA 1
ATOM 3282 C C . THR A 1 417 ? 31.204 -13.133 -15.616 1.00 70.44 417 THR A C 1
ATOM 3284 O O . THR A 1 417 ? 30.814 -13.335 -14.469 1.00 70.44 417 THR A O 1
ATOM 3287 N N . GLY A 1 418 ? 30.954 -13.992 -16.614 1.00 60.84 418 GLY A N 1
ATOM 3288 C CA . GLY A 1 418 ? 30.282 -15.287 -16.438 1.00 60.84 418 GLY A CA 1
ATOM 3289 C C . GLY A 1 418 ? 28.796 -15.217 -16.054 1.00 60.84 418 GLY A C 1
ATOM 3290 O O . GLY A 1 418 ? 28.210 -16.246 -15.733 1.00 60.84 418 GLY A O 1
ATOM 3291 N N . VAL A 1 419 ? 28.186 -14.025 -16.065 1.00 55.09 419 VAL A N 1
ATOM 3292 C CA . VAL A 1 419 ? 26.776 -13.805 -15.684 1.00 55.09 419 VAL A CA 1
ATOM 3293 C C . VAL A 1 419 ? 25.815 -14.065 -16.854 1.00 55.09 419 VAL A C 1
ATOM 3295 O O . VAL A 1 419 ? 24.657 -14.399 -16.625 1.00 55.09 419 VAL A O 1
ATOM 3298 N N . VAL A 1 420 ? 26.282 -13.946 -18.102 1.00 54.72 420 VAL A N 1
ATOM 3299 C CA . VAL A 1 420 ? 25.486 -14.191 -19.317 1.00 54.72 420 VAL A CA 1
ATOM 3300 C C . VAL A 1 420 ? 26.386 -14.815 -20.390 1.00 54.72 420 VAL A C 1
ATOM 3302 O O . VAL A 1 420 ? 27.453 -14.271 -20.674 1.00 54.72 420 VAL A O 1
ATOM 3305 N N . ASP A 1 421 ? 25.971 -15.936 -20.987 1.00 57.19 421 ASP A N 1
ATOM 3306 C CA . ASP A 1 421 ? 26.662 -16.547 -22.133 1.00 57.19 421 ASP A CA 1
ATOM 3307 C C . ASP A 1 421 ? 26.137 -15.909 -23.426 1.00 57.19 421 ASP A C 1
ATOM 3309 O O . ASP A 1 421 ? 25.124 -16.326 -23.986 1.00 57.19 421 ASP A O 1
ATOM 3313 N N . VAL A 1 422 ? 26.759 -14.799 -23.828 1.00 58.56 422 VAL A N 1
ATOM 3314 C CA . VAL A 1 422 ? 26.414 -14.077 -25.059 1.00 58.56 422 VAL A CA 1
ATOM 3315 C C . VAL A 1 422 ? 27.505 -14.340 -26.087 1.00 58.56 422 VAL A C 1
ATOM 3317 O O . VAL A 1 422 ? 28.654 -13.928 -25.902 1.00 58.56 422 VAL A O 1
ATOM 3320 N N . GLU A 1 423 ? 27.158 -15.012 -27.184 1.00 59.91 423 GLU A N 1
ATOM 3321 C CA . GLU A 1 423 ? 28.040 -15.102 -28.346 1.00 59.91 423 GLU A CA 1
ATOM 3322 C C . GLU A 1 423 ? 28.159 -13.722 -28.999 1.00 59.91 423 GLU A C 1
ATOM 3324 O O . GLU A 1 423 ? 27.161 -13.065 -29.297 1.00 59.91 423 GLU A O 1
ATOM 3329 N N . ASN A 1 424 ? 29.392 -13.255 -29.206 1.00 62.66 424 ASN A N 1
ATOM 3330 C CA . ASN A 1 424 ? 29.618 -11.970 -29.852 1.00 62.66 424 ASN A CA 1
ATOM 3331 C C . ASN A 1 424 ? 29.120 -12.062 -31.311 1.00 62.66 424 ASN A C 1
ATOM 3333 O O . ASN A 1 424 ? 29.617 -12.919 -32.051 1.00 62.66 424 ASN A O 1
ATOM 3337 N N . PRO A 1 425 ? 28.197 -11.192 -31.759 1.00 63.66 425 PRO A N 1
ATOM 3338 C CA . PRO A 1 425 ? 27.622 -11.262 -33.103 1.00 63.66 425 PRO A CA 1
ATOM 3339 C C . PRO A 1 425 ? 28.677 -11.158 -34.215 1.00 63.66 425 PRO A C 1
ATOM 3341 O O . PRO A 1 425 ? 28.538 -11.806 -35.248 1.00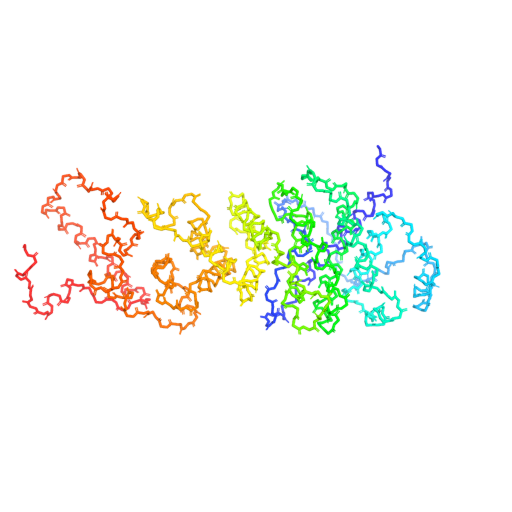 63.66 425 PRO A O 1
ATOM 3344 N N . VAL A 1 426 ? 29.785 -10.443 -33.984 1.00 63.09 426 VAL A N 1
ATOM 3345 C CA . VAL A 1 426 ? 30.924 -10.373 -34.919 1.00 63.09 426 VAL A CA 1
ATOM 3346 C C . VAL A 1 426 ? 31.650 -11.719 -35.002 1.00 63.09 426 VAL A C 1
ATOM 3348 O O . VAL A 1 426 ? 32.018 -12.174 -36.083 1.00 63.09 426 VAL A O 1
ATOM 3351 N N . SER A 1 427 ? 31.812 -12.406 -33.867 1.00 61.31 427 SER A N 1
ATOM 3352 C CA . SER A 1 427 ? 32.410 -13.747 -33.830 1.00 61.31 427 SER A CA 1
ATOM 3353 C C . SER A 1 427 ? 31.500 -14.812 -34.455 1.00 61.31 427 SER A C 1
ATOM 3355 O O . SER A 1 427 ? 31.992 -15.694 -35.156 1.00 61.31 427 SER A O 1
ATOM 3357 N N . ALA A 1 428 ? 30.180 -14.691 -34.285 1.00 61.97 428 ALA A N 1
ATOM 3358 C CA . ALA A 1 428 ? 29.193 -15.565 -34.913 1.00 61.97 428 ALA A CA 1
ATOM 3359 C C . ALA A 1 428 ? 29.126 -15.352 -36.439 1.00 61.97 428 ALA A C 1
ATOM 3361 O O . ALA A 1 428 ? 29.066 -16.321 -37.198 1.00 61.97 428 ALA A O 1
ATOM 3362 N N . ALA A 1 429 ? 29.219 -14.102 -36.911 1.00 58.62 429 ALA A N 1
ATOM 3363 C CA . ALA A 1 429 ? 29.313 -13.769 -38.337 1.00 58.62 429 ALA A CA 1
ATOM 3364 C C . ALA A 1 429 ? 30.606 -14.309 -38.983 1.00 58.62 429 ALA A C 1
ATOM 3366 O O . ALA A 1 429 ? 30.575 -14.836 -40.097 1.00 58.62 429 ALA A O 1
ATOM 3367 N N . LEU A 1 430 ? 31.732 -14.258 -38.258 1.00 57.81 430 LEU A N 1
ATOM 3368 C CA . LEU A 1 430 ? 33.003 -14.869 -38.673 1.00 57.81 430 LEU A CA 1
ATOM 3369 C C . LEU A 1 430 ? 32.919 -16.399 -38.763 1.00 57.81 430 LEU A C 1
ATOM 3371 O O . LEU A 1 430 ? 33.454 -16.987 -39.699 1.00 57.81 430 LEU A O 1
ATOM 3375 N N . GLN A 1 431 ? 32.232 -17.051 -37.822 1.00 55.12 431 GLN A N 1
ATOM 3376 C CA . GLN A 1 431 ? 32.064 -18.509 -37.822 1.00 55.12 431 GLN A CA 1
ATOM 3377 C C . GLN A 1 431 ? 31.085 -19.007 -38.896 1.00 55.12 431 GLN A C 1
ATOM 3379 O O . GLN A 1 431 ? 31.233 -20.126 -39.384 1.00 55.12 431 GLN A O 1
ATOM 3384 N N . THR A 1 432 ? 30.108 -18.187 -39.293 1.00 52.72 432 THR A N 1
ATOM 3385 C CA . THR A 1 432 ? 29.098 -18.530 -40.312 1.00 52.72 432 THR A CA 1
ATOM 3386 C C . THR A 1 432 ? 29.498 -18.145 -41.741 1.00 52.72 432 THR A C 1
ATOM 3388 O O . THR A 1 432 ? 28.771 -18.464 -42.681 1.00 52.72 432 THR A O 1
ATOM 3391 N N . GLY A 1 433 ? 30.659 -17.506 -41.937 1.00 49.19 433 GLY A N 1
ATOM 3392 C CA . GLY A 1 433 ? 31.203 -17.184 -43.262 1.00 49.19 433 GLY A CA 1
ATOM 3393 C C . GLY A 1 433 ? 30.455 -16.082 -44.026 1.00 49.19 433 GLY A C 1
ATOM 3394 O O . GLY A 1 433 ? 30.672 -15.934 -45.224 1.00 49.19 433 GLY A O 1
ATOM 3395 N N . ARG A 1 434 ? 29.594 -15.298 -43.360 1.00 51.00 434 ARG A N 1
ATOM 3396 C CA . ARG A 1 434 ? 28.785 -14.210 -43.955 1.00 51.00 434 ARG A CA 1
ATOM 3397 C C . ARG A 1 434 ? 29.408 -12.823 -43.771 1.00 51.00 434 ARG A C 1
ATOM 3399 O O . ARG A 1 434 ? 28.723 -11.852 -43.469 1.00 51.00 434 ARG A O 1
ATOM 3406 N N . PHE A 1 435 ? 30.723 -12.716 -43.924 1.00 49.28 435 PHE A N 1
ATOM 3407 C CA . PHE A 1 435 ? 31.410 -11.437 -43.712 1.00 49.28 435 PHE A CA 1
ATOM 3408 C C . PHE A 1 435 ? 31.105 -10.402 -44.817 1.00 49.28 435 PHE A C 1
ATOM 3410 O O . PHE A 1 435 ? 31.231 -9.207 -44.584 1.00 49.28 435 PHE A O 1
ATOM 3417 N N . GLU A 1 436 ? 30.653 -10.842 -45.997 1.00 50.41 436 GLU A N 1
ATOM 3418 C CA . GLU A 1 436 ? 30.394 -9.974 -47.160 1.00 50.41 436 GLU A CA 1
ATOM 3419 C C . GLU A 1 436 ? 29.054 -9.208 -47.106 1.00 50.41 436 GLU A C 1
ATOM 3421 O O . GLU A 1 436 ? 28.827 -8.337 -47.939 1.00 50.41 436 GLU A O 1
ATOM 3426 N N . GLU A 1 437 ? 28.174 -9.482 -46.133 1.00 47.53 437 GLU A N 1
ATOM 3427 C CA . GLU A 1 437 ? 26.860 -8.815 -46.003 1.00 47.53 437 GLU A CA 1
ATOM 3428 C C . GLU A 1 437 ? 26.850 -7.647 -44.989 1.00 47.53 437 GLU A C 1
ATOM 3430 O O . GLU A 1 437 ? 25.807 -7.034 -44.776 1.00 47.53 437 GLU A O 1
ATOM 3435 N N . LEU A 1 438 ? 27.991 -7.329 -44.362 1.00 47.16 438 LEU A N 1
ATOM 3436 C CA . LEU A 1 438 ? 28.130 -6.278 -43.334 1.00 47.16 438 LEU A CA 1
ATOM 3437 C C . LEU A 1 438 ? 28.926 -5.037 -43.798 1.00 47.16 438 LEU A C 1
ATOM 3439 O O . LEU A 1 438 ? 29.348 -4.247 -42.954 1.00 47.16 438 LEU A O 1
ATOM 3443 N N . GLY A 1 439 ? 29.144 -4.881 -45.109 1.00 41.91 439 GLY A N 1
ATOM 3444 C CA . GLY A 1 439 ? 29.824 -3.727 -45.722 1.00 41.91 439 GLY A CA 1
ATOM 3445 C C . GLY A 1 439 ? 28.893 -2.572 -46.061 1.00 41.91 439 GLY A C 1
ATOM 3446 O O . GLY A 1 439 ? 27.824 -2.846 -46.654 1.00 41.91 439 GLY A O 1
#

Solvent-accessible surface area (backbone atoms only — not comparable to full-atom values): 26268 Å² total; per-residue (Å²): 134,85,60,75,67,59,59,53,51,53,55,52,49,53,52,50,54,54,52,50,54,59,54,62,76,71,62,92,84,84,89,83,78,78,98,70,70,85,66,86,70,74,79,84,84,76,93,74,93,79,89,81,90,82,89,80,86,91,84,76,86,81,74,81,72,78,84,70,67,90,84,67,81,87,67,57,78,73,46,57,60,45,67,71,68,63,80,74,78,72,68,94,50,43,65,60,48,24,53,53,24,43,53,54,37,56,44,73,54,98,55,92,68,62,61,68,57,36,39,75,75,62,43,45,36,59,51,56,34,50,52,46,43,54,58,31,62,75,60,57,98,85,56,73,47,82,70,55,72,57,51,40,51,16,51,35,28,44,31,48,28,52,34,51,48,29,67,79,38,64,91,54,27,68,59,49,47,80,28,52,56,29,51,52,52,38,62,64,40,45,59,81,48,90,66,47,72,34,82,52,56,39,40,53,49,50,33,55,62,63,42,72,80,83,45,83,91,46,81,88,55,99,56,59,69,70,50,35,92,92,49,50,43,55,52,57,52,47,53,50,53,48,49,44,51,30,65,74,70,47,56,61,70,61,38,33,73,57,44,44,58,53,45,53,39,51,43,59,49,52,78,74,46,56,72,68,46,40,54,52,49,37,65,63,51,45,64,51,87,81,55,19,63,40,42,64,45,69,53,94,48,60,26,18,50,49,49,49,44,44,69,35,87,78,20,61,69,34,14,50,45,47,48,54,40,52,30,52,64,30,74,67,34,65,60,50,23,28,70,55,65,29,49,87,68,37,48,66,57,33,60,75,65,77,43,78,78,43,63,51,62,56,38,35,71,73,41,94,77,43,94,62,66,87,60,43,36,65,88,47,47,18,28,63,88,53,51,80,74,83,82,66,77,81,76,48,70,72,52,49,52,52,50,51,53,52,50,51,53,50,48,54,52,47,43,71,67,69,83,50,96,66,80,49,66,70,60,52,35,61,75,69,70,55,67,85,78,78,119

Secondary structure (DSSP, 8-state):
---HHHHHHHHHHHHHHHHHHHHHTT-----SS----GGGG----------------------------TT-----HHHHHHHTSS-----S-HHHHHHHHHHHHHHTSS----HHHHHHHH-HHHHHHHHHHHHHHTS-TT--BPPPHHHHHHHHHHHHHHHHHHHH-GGGGGGGGGGHHHHHHHHHHBPPPSSSS-TTHHHHHHHHHHS-TT-SS----SS-TTS-TT-SSHHHHHHHHHHHHHHHHS-HHHHHHHHHHHHHHHHHHHHH--HHHHHHHHHHHSPPGGGGGS-TT-SSSHHHHHHHHHT-TT-HHHHHHHHHHHHHHTTT-HHHHHHHH-HHHHHHHHHHTTPPPPHHHHHHTTSS-SSS-TTB-TTT--BTTTSPP--SPPPPHHHHHHHHHHHHHHHHHHHHHTS-----HHHHHHHHT-GGG--

Foldseek 3Di:
DDDVVVVVVVVVVVVVLVVVVVVVVPDPDDDPPDPADPCVSVDDDDDDDDDDDDDDDDDDDDPPDPPPPPPDPDDPPVVVVVVLVPDPPPDPDLQVLLVVLQVLLVCLPPHPDDVVCCCPPVVVLVVLLVLLQSLLVVQDPPAADDDDPSNQSSNQSSLSSLLSCLVVPVVCLQSNQSSVLSLLSCLLRHDADVVGLDTPNLSSLSSVLSHDQLCPPHPPDPDRSCQDPVHGQSSVVSLVVSLLSNLVRDDLLVCLNRCLSSLSSNLVCLVNRPPVNLVVCLVQQWDDPVNQLFFALPDSGNNSSLLVSLPDPNRPSSVQSSLVSLCVSLVVDLVSSCQGRACVSNVVNCVVVVHDRDVLLVCVQVDVDHDHDSQADRHRRHGPVSDPDPPDDDDDPVRVVVVVVVVVVVVVVVVVVVPDDDDDVVVVCVVVVVPPVPD